Protein 6UJ5 (pdb70)

B-factor: mean 37.7, std 14.94, range [16.5, 104.9]

Foldseek 3Di:
DKDQADDDCPVVAWEWEWADEPFKIKIWTDQHPRSMIDIDMDGPPDVVVVLVVVQVCCCPRVVSQQLRYEYEYEHPCFVVCQVVNCVSRVNHVYYHYDYHVLLLQLLVVCCQQPPFQWKWAAAPPPGIDGDGSNVVPPFEWEFEFDQWTWIKTRGDPPDIDTDDTGNLGQVVLCVVLCVPPVDDDPVVLLVLLVPADLVVQFCFPCNVVPPVRRHTPGQSVVLVVVDDDDDDPVPSVVDDDDSSNNSNSSLLVSLLVSLVVQLVVCVVVVHAEYEYAACRCVVRNSSSNSSQVSNCVVVVNSHGYMYTPHRRCSSSSSSSVVVD/DKAAADADCFLVQWEWFWEDEPFKIKIWTDQGPPSMIDIDMDTCPDVVVVLVVVQCCCVVRVVSCQQRYEYEYEYPCCVVCVVVCCVSRVNHVYYYYDYHVLLQVLLVVCCQQAGFQWKWAAAPPPGIDGDGRNDDDFVVPPFEWEFEFECWTWIKTRGGVPRIDTDDTGNLGPVVLCVVLCFAPVDDDPVSLLVLLVPAALVLQFQFCCNPPNPVPRRHTDGQSVVPVVPAVPDDDGNVNNCVRCVVVDDSSNNSNSSLLVSLLVNLQVQLVVCVVVVHAEYEYAADGCVVRNVSSNSSQCSNCVVVVNRHGYMYTPHRRCSSSSSSSVVVSVVSD

Nearest PDB structures (foldseek):
  6uj5-assembly1_A  TM=1.003E+00  e=2.211E-69  Saccharomyces cerevisiae S288C
  7t1h-assembly1_B  TM=9.997E-01  e=3.201E-65  Saccharomyces cerevisiae S288C
  7t1g-assembly1_B  TM=9.987E-01  e=2.437E-61  Saccharomyces cerevisiae S288C
  7t1i-assembly1_A  TM=9.423E-01  e=1.050E-60  Saccharomyces cerevisiae S288C
  7t1i-assembly1_B  TM=9.506E-01  e=6.114E-58  Saccharomyces cerevisiae S288C

GO terms:
  GO:0005737 cytoplasm (C, IDA)
  GO:0015937 coenzyme A biosynthetic process (P, IGI)
  GO:0004594 pantothenate kinase activity (F, IMP)
  GO:0005634 nucleus (C, HDA)
  GO:0005737 cytoplasm (C, HDA)
  GO:0008204 ergosterol metabolic process (P, IMP)

Organism: Saccharomyces cerevisiae (strain ATCC 204508 / S288c) (NCBI:txid559292)

Solvent-accessible surface area: 26343 Å² total; per-residue (Å²): 131,84,18,77,69,130,23,71,27,81,61,74,4,0,10,0,0,0,16,9,29,22,32,27,0,20,0,0,8,2,20,33,127,42,59,82,1,27,9,112,38,34,96,26,78,58,74,78,53,6,10,54,24,0,59,64,11,0,60,82,75,19,144,31,30,58,173,62,0,38,0,1,0,0,4,8,1,0,118,87,34,40,101,55,0,91,129,47,0,92,108,15,113,12,9,38,104,31,74,30,31,61,0,5,0,63,0,0,20,16,0,0,70,85,9,90,98,2,2,6,20,18,44,82,158,118,25,86,45,63,50,94,26,40,130,138,36,48,52,0,0,0,0,25,0,30,37,4,7,17,0,0,54,0,65,92,81,79,76,52,52,98,24,13,3,17,15,5,0,2,9,4,0,20,0,5,2,1,3,3,14,36,4,82,73,25,83,68,0,6,74,29,1,105,120,8,79,17,32,50,0,0,6,26,50,27,48,28,80,25,156,183,80,68,41,39,21,0,0,0,2,57,8,70,85,154,190,109,102,148,86,96,88,60,94,83,31,34,80,109,20,73,1,8,8,0,0,31,0,2,2,42,2,5,0,48,3,3,0,8,2,0,21,5,10,0,97,50,38,130,1,47,26,0,4,0,1,4,25,4,4,103,45,30,93,25,0,5,32,8,0,10,114,5,0,76,108,76,11,172,44,84,24,76,2,23,1,5,90,19,16,8,21,1,2,0,0,0,0,18,60,53,35,71,146,97,18,97,61,129,34,107,24,38,82,65,7,0,10,0,0,0,15,0,22,24,31,23,0,23,0,0,0,3,13,45,132,30,53,101,0,9,10,95,64,30,104,12,108,133,55,110,42,0,7,116,37,0,58,56,6,0,60,80,57,19,144,32,49,46,69,63,0,39,0,6,0,2,8,2,0,3,116,112,19,36,115,60,0,115,133,40,3,111,131,27,101,19,14,34,110,34,88,48,41,61,0,9,2,48,0,0,23,21,0,0,72,80,6,89,96,2,1,6,18,22,33,91,143,70,23,90,135,64,51,90,20,34,62,72,136,100,104,78,18,21,43,0,0,0,0,29,0,24,10,15,11,30,1,0,47,0,59,89,77,125,71,41,48,110,29,16,17,12,18,6,0,0,2,3,1,8,0,5,2,19,7,6,4,19,6,74,70,9,81,60,2,7,83,59,1,104,126,7,77,15,35,43,0,0,7,31,15,19,59,13,90,17,170,128,70,49,86,28,30,15,0,0,0,2,52,0,35,53,74,94,152,67,84,102,6,2,21,58,42,4,88,87,105,18,49,148,109,10,128,47,39,8,1,0,45,0,4,1,38,2,6,0,48,2,2,0,8,1,0,22,2,9,0,104,60,35,112,1,73,26,0,4,0,0,9,19,0,2,97,46,32,94,25,0,4,27,9,0,10,127,6,0,73,74,66,8,173,46,73,12,77,1,23,2,5,92,16,17,17,21,1,1,0,0,0,0,8,25,12,4,24,161,164,12,82

Sequence (661 aa):
QEISYNCDYGDNTFNLAIDIGGTLAKVVFSPIHSNRLMFYTIETEKIDKFMELLHSIIKEHNNGCYRMTHIIATGGGAFKFYDLLYENFPQIKGISRFEEMMEGLIHGLDFFIHEIPDEVFTYNDQDGERIIPTSSAIYPYLLVNIGGSSGGVSILKVTEPNNFSRVGGSSLGGGTLWGLLSLITGAQTYDQMLDWAQEGDNSSVDMMLVGDIYGTKSSAIASSFGKKVFQLYSSHESIEKNNGQMFKNPDICKSLLFAISNNIGQIIAYLQAKINNIQNIYFGGSYTRGHLTTMNTLSSYAINFWSQGSKQAFFLKHEGYLGAMMGAFLSASQEISYNCDYGDNTFNLAIDIGGTLAKVVFSPIHSNRLMFYYTIETEKIDKFMELLHSIIKEHNNGCYRMTHIIATGGGAFKFYDLLYYENFPQIKGISRFEEMMEGLIHGLDFFIHEIPDEVFTYNDQDGERIIPTSSGTSKAIYPYLLVNIGSGVSILKVTEPNNFSRVGGSSLLGGGTLWGLLSLITGAQTYDQMLDWAQEGDNSSVDMMLVGDIYGTLKSSAIASSFGKVFQNRNKLYSSHESIEKNNGQMFKNPDICKSLLFAISNNIIGQIAYLQAKINNIQNIYFGGSYTRRGHLTTMNTLSYAINFWSQGSKQAFFLKHEGYLGAMMGAFLSSASRHSS

Secondary structure (DSSP, 8-state):
-EEE-----TT--EEEEEEE-SS-EEEEE--TT--EEEEEEE--SSHHHHHHHHHHHHHHHSTT-GGGEEEEEESTTTTTTHHHHHHH-TT-SEEEE--HHHHHHHHHHHHHHH-TT-EEEEETTTEEEEE-TT----SEEEEEEESEEEEEEEEETTEEEEEEEES-SHHHHHHHHHHHH---SHHHHHHHHHH--GGGTSEEHHHHH---TT-EEETTTTT------S--TTTTTT-EEEHHHHHHHHHHHHHHHHHHHHHHHHHHTT--EEEEEESSSTT-HHHHHHHHHHHHHHHTTSSEEEEETTGGGHHHHHHHHHH-/--EE-----TT--EEEEEEE-SSEEEEEE--TT--EEEEEEEESSSHHHHHHHHHHHHHHHSTT-GGGEEEEEESTHHHHTHHHHHHH-TT-SEEEE--HHHHHHHHHHHHHHH-TT-EEEEETTTEEEEE-TTS---TTT-SEEEEEESSSEEEEEEEETTEEEEEEEES-SHHHHHHHHHHHH--SSHHHHHHHHHH--GGGTSEEHHHHH----TTSEEETTHHHHHT----EEEHHHHHHHHTTSS-HHHHHHHHHHHHHHHHHHHHHHHHHHTT--EEEEEESSSTT-HHHHHHHHHHHHHHTTTS-EEEEETTGGGHHHHHHHHHHHHHH-

Radius of gyration: 27.56 Å; Cα contacts (8 Å, |Δi|>4): 1544; chains: 2; bounding box: 55×80×72 Å

Structure (mmCIF, N/CA/C/O backbone):
data_6UJ5
#
_entry.id   6UJ5
#
_cell.length_a   50.870
_cell.length_b   52.750
_cell.length_c   71.130
_cell.angle_alpha   71.00
_cell.angle_beta   85.59
_cell.angle_gamma   64.61
#
_symmetry.space_group_name_H-M   'P 1'
#
loop_
_entity.id
_entity.type
_entity.pdbx_description
1 polymer 'Pantothenate kinase CAB1'
2 non-polymer 'MAGNESIUM ION'
3 water water
#
loop_
_atom_site.group_PDB
_atom_site.id
_atom_site.type_symbol
_atom_site.label_atom_id
_atom_site.label_alt_id
_atom_site.label_comp_id
_atom_site.label_asym_id
_atom_site.label_entity_id
_atom_site.label_seq_id
_atom_site.pdbx_PDB_ins_code
_atom_site.Cartn_x
_atom_site.Cartn_y
_atom_site.Cartn_z
_atom_site.occupancy
_atom_site.B_iso_or_equiv
_atom_site.auth_seq_id
_atom_site.auth_comp_id
_atom_site.auth_asym_id
_atom_site.auth_atom_id
_atom_site.pdbx_PDB_model_num
ATOM 1 N N . GLN A 1 14 ? 57.346 53.111 72.751 1.00 67.64 14 GLN A N 1
ATOM 2 C CA . GLN A 1 14 ? 55.893 53.204 72.847 1.00 63.66 14 GLN A CA 1
ATOM 3 C C . GLN A 1 14 ? 55.259 51.873 73.263 1.00 59.43 14 GLN A C 1
ATOM 4 O O . GLN A 1 14 ? 55.631 50.810 72.750 1.00 51.57 14 GLN A O 1
ATOM 10 N N . GLU A 1 15 ? 54.300 51.942 74.191 1.00 48.86 15 GLU A N 1
ATOM 11 C CA . GLU A 1 15 ? 53.624 50.759 74.709 1.00 48.96 15 GLU A CA 1
ATOM 12 C C . GLU A 1 15 ? 52.161 51.063 74.990 1.00 47.87 15 GLU A C 1
ATOM 13 O O . GLU A 1 15 ? 51.800 52.186 75.345 1.00 47.94 15 GLU A O 1
ATOM 19 N N . ILE A 1 16 ? 51.327 50.035 74.844 1.00 44.66 16 ILE A N 1
ATOM 20 C CA . ILE A 1 16 ? 49.919 50.075 75.218 1.00 47.51 16 ILE A CA 1
ATOM 21 C C . ILE A 1 16 ? 49.627 48.880 76.116 1.00 44.46 16 ILE A C 1
ATOM 22 O O . ILE A 1 16 ? 50.099 47.769 75.855 1.00 38.10 16 ILE A O 1
ATOM 27 N N . SER A 1 17 ? 48.846 49.102 77.166 1.00 47.51 17 SER A N 1
ATOM 28 C CA . SER A 1 17 ? 48.355 47.994 77.974 1.00 52.43 17 SER A CA 1
ATOM 29 C C . SER A 1 17 ? 47.119 47.392 77.319 1.00 53.72 17 SER A C 1
ATOM 30 O O . SER A 1 17 ? 46.153 48.101 77.024 1.00 63.01 17 SER A O 1
ATOM 33 N N . TYR A 1 18 ? 47.158 46.087 77.077 1.00 51.43 18 TYR A N 1
ATOM 34 C CA . TYR A 1 18 ? 46.018 45.403 76.482 1.00 50.27 18 TYR A CA 1
ATOM 35 C C . TYR A 1 18 ? 46.094 43.927 76.844 1.00 53.53 18 TYR A C 1
ATOM 36 O O . TYR A 1 18 ? 47.162 43.318 76.734 1.00 50.38 18 TYR A O 1
ATOM 45 N N . ASN A 1 19 ? 44.972 43.363 77.287 1.00 55.29 19 ASN A N 1
ATOM 46 C CA . ASN A 1 19 ? 44.912 41.956 77.681 1.00 63.49 19 ASN A CA 1
ATOM 47 C C . ASN A 1 19 ? 44.888 41.107 76.417 1.00 64.39 19 ASN A C 1
ATOM 48 O O . ASN A 1 19 ? 43.829 40.787 75.874 1.00 64.60 19 ASN A O 1
ATOM 53 N N . CYS A 1 20 ? 46.077 40.750 75.936 1.00 63.42 20 CYS A N 1
ATOM 54 C CA . CYS A 1 20 ? 46.197 39.972 74.715 1.00 64.31 20 CYS A CA 1
ATOM 55 C C . CYS A 1 20 ? 45.872 38.509 74.990 1.00 72.49 20 CYS A C 1
ATOM 56 O O . CYS A 1 20 ? 45.885 38.043 76.133 1.00 73.11 20 CYS A O 1
ATOM 59 N N . ASP A 1 21 ? 45.564 37.784 73.920 1.00 81.85 21 ASP A N 1
ATOM 60 C CA . ASP A 1 21 ? 45.331 36.349 74.003 1.00 87.29 21 ASP A CA 1
ATOM 61 C C . ASP A 1 21 ? 46.635 35.634 73.679 1.00 79.11 21 ASP A C 1
ATOM 62 O O . ASP A 1 21 ? 47.179 35.795 72.580 1.00 82.19 21 ASP A O 1
ATOM 64 N N . TYR A 1 22 ? 47.148 34.865 74.637 1.00 63.63 22 TYR A N 1
ATOM 65 C CA . TYR A 1 22 ? 48.376 34.109 74.439 1.00 51.17 22 TYR A CA 1
ATOM 66 C C . TYR A 1 22 ? 48.115 32.607 74.412 1.00 49.86 22 TYR A C 1
ATOM 67 O O . TYR A 1 22 ? 48.975 31.821 74.802 1.00 48.65 22 TYR A O 1
ATOM 76 N N . GLY A 1 23 ? 46.932 32.199 73.936 1.00 47.08 23 GLY A N 1
ATOM 77 C CA . GLY A 1 23 ? 46.579 30.788 73.947 1.00 48.84 23 GLY A CA 1
ATOM 78 C C . GLY A 1 23 ? 47.550 29.914 73.180 1.00 39.46 23 GLY A C 1
ATOM 79 O O . GLY A 1 23 ? 47.797 28.768 73.567 1.00 50.15 23 GLY A O 1
ATOM 80 N N . ASP A 1 24 ? 48.117 30.436 72.091 1.00 42.43 24 ASP A N 1
ATOM 81 C CA . ASP A 1 24 ? 49.099 29.677 71.328 1.00 50.22 24 ASP A CA 1
ATOM 82 C C . ASP A 1 24 ? 50.478 29.661 71.978 1.00 42.12 24 ASP A C 1
ATOM 83 O O . ASP A 1 24 ? 51.369 28.990 71.452 1.00 40.15 24 ASP A O 1
ATOM 88 N N . ASN A 1 25 ? 50.661 30.364 73.103 1.00 40.30 25 ASN A N 1
ATOM 89 C CA . ASN A 1 25 ? 51.941 30.426 73.827 1.00 36.16 25 ASN A CA 1
ATOM 90 C C . ASN A 1 25 ? 53.081 30.826 72.897 1.00 35.43 25 ASN A C 1
ATOM 91 O O . ASN A 1 25 ? 54.174 30.259 72.935 1.00 40.38 25 ASN A O 1
ATOM 96 N N . THR A 1 26 ? 52.815 31.794 72.034 1.00 36.41 26 THR A N 1
ATOM 97 C CA . THR A 1 26 ? 53.746 32.170 70.985 1.00 30.88 26 THR A CA 1
ATOM 98 C C . THR A 1 26 ? 54.038 33.658 71.080 1.00 30.89 26 THR A C 1
ATOM 99 O O . THR A 1 26 ? 53.153 34.450 71.420 1.00 34.39 26 THR A O 1
ATOM 103 N N . PHE A 1 27 ? 55.291 34.025 70.811 1.00 29.30 27 PHE A N 1
ATOM 104 C CA . PHE A 1 27 ? 55.693 35.423 70.695 1.00 28.47 27 PHE A CA 1
ATOM 105 C C . PHE A 1 27 ? 55.433 35.855 69.257 1.00 27.78 27 PHE A C 1
ATOM 106 O O . PHE A 1 27 ? 56.148 35.442 68.340 1.00 26.89 27 PHE A O 1
ATOM 114 N N . ASN A 1 28 ? 54.387 36.661 69.061 1.00 26.84 28 ASN A N 1
ATOM 115 C CA . ASN A 1 28 ? 53.993 37.122 67.737 1.00 26.48 28 ASN A CA 1
ATOM 116 C C . ASN A 1 28 ? 54.682 38.442 67.426 1.00 29.44 28 ASN A C 1
ATOM 117 O O . ASN A 1 28 ? 54.636 39.379 68.228 1.00 30.89 28 ASN A O 1
ATOM 122 N N . LEU A 1 29 ? 55.329 38.501 66.268 1.00 23.69 29 LEU A N 1
ATOM 123 C CA . LEU A 1 29 ? 56.142 39.651 65.872 1.00 26.63 29 LEU A CA 1
ATOM 124 C C . LEU A 1 29 ? 55.679 40.072 64.482 1.00 24.40 29 LEU A C 1
ATOM 125 O O . LEU A 1 29 ? 55.984 39.397 63.496 1.00 23.51 29 LEU A O 1
ATOM 130 N N . ALA A 1 30 ? 54.924 41.164 64.402 1.00 24.54 30 ALA A N 1
ATOM 131 C CA . ALA A 1 30 ? 54.377 41.630 63.140 1.00 22.59 30 ALA A CA 1
ATOM 132 C C . ALA A 1 30 ? 55.271 42.733 62.608 1.00 23.57 30 ALA A C 1
ATOM 133 O O . ALA A 1 30 ? 55.730 43.587 63.367 1.00 26.72 30 ALA A O 1
ATOM 135 N N . ILE A 1 31 ? 55.572 42.675 61.320 1.00 21.21 31 ILE A N 1
ATOM 136 C CA . ILE A 1 31 ? 56.471 43.644 60.698 1.00 21.04 31 ILE A CA 1
ATOM 137 C C . ILE A 1 31 ? 55.798 44.180 59.443 1.00 25.67 31 ILE A C 1
ATOM 138 O O . ILE A 1 31 ? 55.415 43.406 58.558 1.00 26.26 31 ILE A O 1
ATOM 143 N N . ASP A 1 32 ? 55.628 45.503 59.385 1.00 25.68 32 ASP A N 1
ATOM 144 C CA . ASP A 1 32 ? 55.129 46.202 58.200 1.00 25.51 32 ASP A CA 1
ATOM 145 C C . ASP A 1 32 ? 56.346 46.666 57.416 1.00 33.38 32 ASP A C 1
ATOM 146 O O . ASP A 1 32 ? 57.083 47.556 57.860 1.00 29.88 32 ASP A O 1
ATOM 151 N N . ILE A 1 33 ? 56.560 46.061 56.259 1.00 31.19 33 ILE A N 1
ATOM 152 C CA . ILE A 1 33 ? 57.732 46.325 55.446 1.00 30.73 33 ILE A CA 1
ATOM 153 C C . ILE A 1 33 ? 57.282 47.276 54.349 1.00 39.58 33 ILE A C 1
ATOM 154 O O . ILE A 1 33 ? 56.654 46.860 53.371 1.00 41.16 33 ILE A O 1
ATOM 159 N N . GLY A 1 34 ? 57.574 48.565 54.535 1.00 38.43 34 GLY A N 1
ATOM 160 C CA . GLY A 1 34 ? 57.228 49.586 53.572 1.00 41.53 34 GLY A CA 1
ATOM 161 C C . GLY A 1 34 ? 58.389 49.924 52.656 1.00 43.81 34 GLY A C 1
ATOM 162 O O . GLY A 1 34 ? 59.448 49.297 52.676 1.00 46.30 34 GLY A O 1
ATOM 163 N N . GLY A 1 35 ? 58.174 50.944 51.828 1.00 53.43 35 GLY A N 1
ATOM 164 C CA . GLY A 1 35 ? 59.221 51.358 50.913 1.00 61.38 35 GLY A CA 1
ATOM 165 C C . GLY A 1 35 ? 60.443 51.930 51.604 1.00 61.86 35 GLY A C 1
ATOM 166 O O . GLY A 1 35 ? 61.569 51.736 51.137 1.00 64.57 35 GLY A O 1
ATOM 167 N N . THR A 1 36 ? 60.249 52.620 52.719 1.00 53.03 36 THR A N 1
ATOM 168 C CA . THR A 1 36 ? 61.330 53.339 53.387 1.00 51.07 36 THR A CA 1
ATOM 169 C C . THR A 1 36 ? 61.480 52.968 54.853 1.00 46.32 36 THR A C 1
ATOM 170 O O . THR A 1 36 ? 62.603 52.933 55.363 1.00 44.08 36 THR A O 1
ATOM 174 N N . LEU A 1 37 ? 60.381 52.678 55.537 1.00 43.23 37 LEU A N 1
ATOM 175 C CA . LEU A 1 37 ? 60.375 52.426 56.966 1.00 40.98 37 LEU A CA 1
ATOM 176 C C . LEU A 1 37 ? 59.800 51.042 57.234 1.00 40.83 37 LEU A C 1
ATOM 177 O O . LEU A 1 37 ? 58.922 50.568 56.506 1.00 44.50 37 LEU A O 1
ATOM 182 N N . ALA A 1 38 ? 60.296 50.394 58.282 1.00 32.62 38 ALA A N 1
ATOM 183 C CA . ALA A 1 38 ? 59.711 49.157 58.781 1.00 33.13 38 ALA A CA 1
ATOM 184 C C . ALA A 1 38 ? 59.127 49.409 60.166 1.00 32.88 38 ALA A C 1
ATOM 185 O O . ALA A 1 38 ? 59.769 50.043 61.010 1.00 32.74 38 ALA A O 1
ATOM 187 N N . LYS A 1 39 ? 57.909 48.935 60.390 1.00 25.56 39 LYS A N 1
ATOM 188 C CA . LYS A 1 39 ? 57.210 49.130 61.650 1.00 26.12 39 LYS A CA 1
ATOM 189 C C . LYS A 1 39 ? 56.941 47.760 62.232 1.00 23.88 39 LYS A C 1
ATOM 190 O O . LYS A 1 39 ? 56.451 46.880 61.523 1.00 31.88 39 LYS A O 1
ATOM 196 N N . VAL A 1 40 ? 57.236 47.587 63.512 1.00 25.28 40 VAL A N 1
ATOM 197 C CA . VAL A 1 40 ? 56.969 46.307 64.152 1.00 26.10 40 VAL A CA 1
ATOM 198 C C . VAL A 1 40 ? 56.032 46.523 65.327 1.00 26.50 40 VAL A C 1
ATOM 199 O O . VAL A 1 40 ? 56.073 47.554 66.007 1.00 24.87 40 VAL A O 1
ATOM 203 N N . VAL A 1 41 ? 55.172 45.526 65.552 1.00 23.18 41 VAL A N 1
ATOM 204 C CA . VAL A 1 41 ? 54.303 45.430 66.714 1.00 25.67 41 VAL A CA 1
ATOM 205 C C . VAL A 1 41 ? 54.502 44.037 67.289 1.00 23.76 41 VAL A C 1
ATOM 206 O O . VAL A 1 41 ? 54.502 43.058 66.536 1.00 25.73 41 VAL A O 1
ATOM 210 N N . PHE A 1 42 ? 54.681 43.947 68.604 1.00 25.57 42 PHE A N 1
ATOM 211 C CA . PHE A 1 42 ? 54.875 42.637 69.217 1.00 29.33 42 PHE A CA 1
ATOM 212 C C . PHE A 1 42 ? 54.435 42.679 70.674 1.00 31.93 42 PHE A C 1
ATOM 213 O O . PHE A 1 42 ? 54.276 43.749 71.267 1.00 32.37 42 PHE A O 1
ATOM 221 N N . SER A 1 43 ? 54.248 41.488 71.254 1.00 28.69 43 SER A N 1
ATOM 222 C CA . SER A 1 43 ? 53.915 41.456 72.673 1.00 32.15 43 SER A CA 1
ATOM 223 C C . SER A 1 43 ? 54.634 40.304 73.356 1.00 32.94 43 SER A C 1
ATOM 224 O O . SER A 1 43 ? 54.371 39.140 73.029 1.00 33.90 43 SER A O 1
ATOM 227 N N . PRO A 1 44 ? 55.546 40.581 74.292 1.00 37.86 44 PRO A N 1
ATOM 228 C CA . PRO A 1 44 ? 56.151 39.498 75.072 1.00 33.05 44 PRO A CA 1
ATOM 229 C C . PRO A 1 44 ? 55.062 38.644 75.703 1.00 38.48 44 PRO A C 1
ATOM 230 O O . PRO A 1 44 ? 54.039 39.160 76.163 1.00 36.56 44 PRO A O 1
ATOM 234 N N . ILE A 1 45 ? 55.274 37.326 75.696 1.00 34.43 45 ILE A N 1
ATOM 235 C CA . ILE A 1 45 ? 54.196 36.411 76.048 1.00 35.37 45 ILE A CA 1
ATOM 236 C C . ILE A 1 45 ? 53.774 36.658 77.489 1.00 40.58 45 ILE A C 1
ATOM 237 O O . ILE A 1 45 ? 54.617 36.809 78.383 1.00 41.90 45 ILE A O 1
ATOM 242 N N . HIS A 1 46 ? 52.459 36.733 77.707 1.00 40.07 46 HIS A N 1
ATOM 243 C CA . HIS A 1 46 ? 51.847 36.927 79.018 1.00 44.10 46 HIS A CA 1
ATOM 244 C C . HIS A 1 46 ? 52.214 38.267 79.645 1.00 50.87 46 HIS A C 1
ATOM 245 O O . HIS A 1 46 ? 52.073 38.441 80.857 1.00 61.05 46 HIS A O 1
ATOM 252 N N . SER A 1 47 ? 52.663 39.232 78.842 1.00 43.46 47 SER A N 1
ATOM 253 C CA . SER A 1 47 ? 52.998 40.554 79.359 1.00 47.68 47 SER A CA 1
ATOM 254 C C . SER A 1 47 ? 51.822 41.517 79.342 1.00 46.42 47 SER A C 1
ATOM 255 O O . SER A 1 47 ? 51.813 42.475 80.120 1.00 49.82 47 SER A O 1
ATOM 258 N N . ASN A 1 48 ? 50.847 41.298 78.456 1.00 43.08 48 ASN A N 1
ATOM 259 C CA . ASN A 1 48 ? 49.716 42.212 78.267 1.00 48.44 48 ASN A CA 1
ATOM 260 C C . ASN A 1 48 ? 50.172 43.622 77.891 1.00 51.75 48 ASN A C 1
ATOM 261 O O . ASN A 1 48 ? 49.500 44.610 78.204 1.00 49.30 48 ASN A O 1
ATOM 266 N N . ARG A 1 49 ? 51.311 43.725 77.214 1.00 43.99 49 ARG A N 1
ATOM 267 C CA . ARG A 1 49 ? 51.816 44.989 76.700 1.00 45.41 49 ARG A CA 1
ATOM 268 C C . ARG A 1 49 ? 52.035 44.860 75.200 1.00 40.77 49 ARG A C 1
ATOM 269 O O . ARG A 1 49 ? 52.690 43.916 74.742 1.00 37.01 49 ARG A O 1
ATOM 277 N N . LEU A 1 50 ? 51.467 45.794 74.442 1.00 37.04 50 LEU A N 1
ATOM 278 C CA . LEU A 1 50 ? 51.758 45.927 73.021 1.00 35.83 50 LEU A CA 1
ATOM 279 C C . LEU A 1 50 ? 52.882 46.932 72.849 1.00 38.64 50 LEU A C 1
ATOM 280 O O . LEU A 1 50 ? 52.808 48.043 73.383 1.00 37.40 50 LEU A O 1
ATOM 285 N N . MET A 1 51 ? 53.923 46.539 72.122 1.00 35.16 51 MET A N 1
ATOM 286 C CA . MET A 1 51 ? 55.086 47.387 71.919 1.00 38.22 51 MET A CA 1
ATOM 287 C C . MET A 1 51 ? 55.253 47.682 70.436 1.00 34.20 51 MET A C 1
ATOM 288 O O . MET A 1 51 ? 54.895 46.871 69.574 1.00 30.60 51 MET A O 1
ATOM 293 N N . PHE A 1 52 ? 55.768 48.874 70.152 1.00 33.71 52 PHE A N 1
ATOM 294 C CA . PHE A 1 52 ? 55.816 49.421 68.809 1.00 28.34 52 PHE A CA 1
ATOM 295 C C . PHE A 1 52 ? 57.212 49.948 68.535 1.00 32.35 52 PHE A C 1
ATOM 296 O O . PHE A 1 52 ? 57.796 50.630 69.380 1.00 37.54 52 PHE A O 1
ATOM 304 N N . TYR A 1 53 ? 57.745 49.653 67.353 1.00 29.02 53 TYR A N 1
ATOM 305 C CA . TYR A 1 53 ? 59.057 50.185 67.016 1.00 30.22 53 TYR A CA 1
ATOM 306 C C . TYR A 1 53 ? 59.147 50.428 65.518 1.00 26.50 53 TYR A C 1
ATOM 307 O O . TYR A 1 53 ? 58.579 49.686 64.719 1.00 26.76 53 TYR A O 1
ATOM 316 N N . THR A 1 54 ? 59.867 51.484 65.144 1.00 29.19 54 THR A N 1
ATOM 317 C CA . THR A 1 54 ? 60.070 51.852 63.749 1.00 34.17 54 THR A CA 1
ATOM 318 C C . THR A 1 54 ? 61.561 51.942 63.457 1.00 38.07 54 THR A C 1
ATOM 319 O O . THR A 1 54 ? 62.318 52.512 64.246 1.00 39.59 54 THR A O 1
ATOM 323 N N . ILE A 1 55 ? 61.979 51.386 62.319 1.00 42.82 55 ILE A N 1
ATOM 324 C CA . ILE A 1 55 ? 63.356 51.510 61.860 1.00 52.87 55 ILE A CA 1
ATOM 325 C C . ILE A 1 55 ? 63.359 51.938 60.395 1.00 56.04 55 ILE A C 1
ATOM 326 O O . ILE A 1 55 ? 62.401 51.717 59.650 1.00 48.74 55 ILE A O 1
ATOM 331 N N . GLU A 1 56 ? 64.459 52.576 59.994 1.00 61.52 56 GLU A N 1
ATOM 332 C CA . GLU A 1 56 ? 64.648 53.094 58.639 1.00 71.64 56 GLU A CA 1
ATOM 333 C C . GLU A 1 56 ? 65.409 52.036 57.846 1.00 80.78 56 GLU A C 1
ATOM 334 O O . GLU A 1 56 ? 66.639 52.037 57.795 1.00 87.59 56 GLU A O 1
ATOM 340 N N . THR A 1 57 ? 64.663 51.137 57.203 1.00 80.28 57 THR A N 1
ATOM 341 C CA . THR A 1 57 ? 65.243 49.951 56.581 1.00 82.27 57 THR A CA 1
ATOM 342 C C . THR A 1 57 ? 66.012 50.260 55.299 1.00 87.92 57 THR A C 1
ATOM 343 O O . THR A 1 57 ? 65.771 49.630 54.263 1.00 91.92 57 THR A O 1
ATOM 345 N N . GLU A 1 58 ? 66.948 51.211 55.356 1.00 85.19 58 GLU A N 1
ATOM 346 C CA . GLU A 1 58 ? 67.779 51.504 54.193 1.00 84.17 58 GLU A CA 1
ATOM 347 C C . GLU A 1 58 ? 68.585 50.275 53.780 1.00 84.89 58 GLU A C 1
ATOM 348 O O . GLU A 1 58 ? 68.490 49.806 52.640 1.00 97.07 58 GLU A O 1
ATOM 350 N N . LYS A 1 59 ? 69.380 49.737 54.700 1.00 69.21 59 LYS A N 1
ATOM 351 C CA . LYS A 1 59 ? 70.118 48.501 54.479 1.00 63.67 59 LYS A CA 1
ATOM 352 C C . LYS A 1 59 ? 69.311 47.355 55.077 1.00 69.14 59 LYS A C 1
ATOM 353 O O . LYS A 1 59 ? 69.058 47.338 56.287 1.00 65.39 59 LYS A O 1
ATOM 355 N N . ILE A 1 60 ? 68.900 46.408 54.227 1.00 76.18 60 ILE A N 1
ATOM 356 C CA . ILE A 1 60 ? 68.054 45.304 54.676 1.00 78.68 60 ILE A CA 1
ATOM 357 C C . ILE A 1 60 ? 68.737 44.504 55.779 1.00 81.25 60 ILE A C 1
ATOM 358 O O . ILE A 1 60 ? 68.066 43.939 56.653 1.00 81.28 60 ILE A O 1
ATOM 363 N N . ASP A 1 61 ? 70.072 44.466 55.781 1.00 81.34 61 ASP A N 1
ATOM 364 C CA . ASP A 1 61 ? 70.795 43.767 56.838 1.00 79.96 61 ASP A CA 1
ATOM 365 C C . ASP A 1 61 ? 70.445 44.332 58.212 1.00 79.60 61 ASP A C 1
ATOM 366 O O . ASP A 1 61 ? 70.147 43.579 59.147 1.00 73.22 61 ASP A O 1
ATOM 368 N N . LYS A 1 62 ? 70.464 45.662 58.349 1.00 80.44 62 LYS A N 1
ATOM 369 C CA . LYS A 1 62 ? 70.191 46.295 59.636 1.00 75.18 62 LYS A CA 1
ATOM 370 C C . LYS A 1 62 ? 68.752 46.091 60.098 1.00 66.62 62 LYS A C 1
ATOM 371 O O . LYS A 1 62 ? 68.473 46.221 61.294 1.00 71.51 62 LYS A O 1
ATOM 373 N N . PHE A 1 63 ? 67.838 45.780 59.182 1.00 55.33 63 PHE A N 1
ATOM 374 C CA . PHE A 1 63 ? 66.455 45.507 59.560 1.00 51.59 63 PHE A CA 1
ATOM 375 C C . PHE A 1 63 ? 66.294 44.086 60.099 1.00 52.83 63 PHE A C 1
ATOM 376 O O . PHE A 1 63 ? 65.583 43.868 61.088 1.00 50.45 63 PHE A O 1
ATOM 384 N N . MET A 1 64 ? 66.936 43.109 59.457 1.00 46.38 64 MET A N 1
ATOM 385 C CA . MET A 1 64 ? 66.973 41.761 60.015 1.00 42.56 64 MET A CA 1
ATOM 386 C C . MET A 1 64 ? 67.609 41.766 61.399 1.00 40.87 64 MET A C 1
ATOM 387 O O . MET A 1 64 ? 67.184 41.020 62.292 1.00 41.10 64 MET A O 1
ATOM 392 N N . GLU A 1 65 ? 68.623 42.609 61.598 1.00 41.17 65 GLU A N 1
ATOM 393 C CA . GLU A 1 65 ? 69.328 42.618 62.877 1.00 43.94 65 GLU A CA 1
ATOM 394 C C . GLU A 1 65 ? 68.449 43.147 64.004 1.00 46.56 65 GLU A C 1
ATOM 395 O O . GLU A 1 65 ? 68.589 42.708 65.151 1.00 47.73 65 GLU A O 1
ATOM 397 N N . LEU A 1 66 ? 67.545 44.080 63.702 1.00 42.02 66 LEU A N 1
ATOM 398 C CA . LEU A 1 66 ? 66.577 44.534 64.699 1.00 47.62 66 LEU A CA 1
ATOM 399 C C . LEU A 1 66 ? 65.650 43.402 65.125 1.00 45.95 66 LEU A C 1
ATOM 400 O O . LEU A 1 66 ? 65.391 43.208 66.320 1.00 39.46 66 LEU A O 1
ATOM 405 N N . LEU A 1 67 ? 65.116 42.660 64.152 1.00 38.06 67 LEU A N 1
ATOM 406 C CA . LEU A 1 67 ? 64.243 41.537 64.479 1.00 35.34 67 LEU A CA 1
ATOM 407 C C . LEU A 1 67 ? 64.961 40.534 65.366 1.00 32.03 67 LEU A C 1
ATOM 408 O O . LEU A 1 67 ? 64.385 40.028 66.336 1.00 31.78 67 LEU A O 1
ATOM 413 N N . HIS A 1 68 ? 66.234 40.256 65.069 1.00 31.91 68 HIS A N 1
ATOM 414 C CA . HIS A 1 68 ? 66.989 39.342 65.921 1.00 42.30 68 HIS A CA 1
ATOM 415 C C . HIS A 1 68 ? 67.098 39.885 67.339 1.00 42.20 68 HIS A C 1
ATOM 416 O O . HIS A 1 68 ? 66.973 39.134 68.316 1.00 34.04 68 HIS A O 1
ATOM 423 N N . SER A 1 69 ? 67.333 41.196 67.467 1.00 41.82 69 SER A N 1
ATOM 424 C CA . SER A 1 69 ? 67.510 41.796 68.783 1.00 45.03 69 SER A CA 1
ATOM 425 C C . SER A 1 69 ? 66.212 41.783 69.575 1.00 39.69 69 SER A C 1
ATOM 426 O O . SER A 1 69 ? 66.230 41.592 70.796 1.00 40.72 69 SER A O 1
ATOM 429 N N . ILE A 1 70 ? 65.076 41.970 68.896 1.00 37.12 70 ILE A N 1
ATOM 430 C CA . ILE A 1 70 ? 63.787 41.897 69.577 1.00 34.78 70 ILE A CA 1
ATOM 431 C C . ILE A 1 70 ? 63.551 40.498 70.125 1.00 35.80 70 ILE A C 1
ATOM 432 O O . ILE A 1 70 ? 63.093 40.327 71.260 1.00 36.83 70 ILE A O 1
ATOM 437 N N . ILE A 1 71 ? 63.839 39.475 69.317 1.00 34.32 71 ILE A N 1
ATOM 438 C CA . ILE A 1 71 ? 63.662 38.100 69.768 1.00 32.80 71 ILE A CA 1
ATOM 439 C C . ILE A 1 71 ? 64.589 37.810 70.936 1.00 36.02 71 ILE A C 1
ATOM 440 O O . ILE A 1 71 ? 64.204 37.152 71.908 1.00 35.50 71 ILE A O 1
ATOM 445 N N . LYS A 1 72 ? 65.817 38.329 70.876 1.00 36.85 72 LYS A N 1
ATOM 446 C CA . LYS A 1 72 ? 66.773 38.094 71.949 1.00 39.37 72 LYS A CA 1
ATOM 447 C C . LYS A 1 72 ? 66.379 38.837 73.223 1.00 37.81 72 LYS A C 1
ATOM 448 O O . LYS A 1 72 ? 66.450 38.276 74.323 1.00 40.02 72 LYS A O 1
ATOM 450 N N . GLU A 1 73 ? 65.964 40.097 73.095 1.00 43.27 73 GLU A N 1
ATOM 451 C CA . GLU A 1 73 ? 65.695 40.914 74.274 1.00 51.12 73 GLU A CA 1
ATOM 452 C C . GLU A 1 73 ? 64.320 40.647 74.874 1.00 46.26 73 GLU A C 1
ATOM 453 O O . GLU A 1 73 ? 64.159 40.747 76.096 1.00 45.50 73 GLU A O 1
ATOM 455 N N . HIS A 1 74 ? 63.326 40.305 74.050 1.00 42.07 74 HIS A N 1
ATOM 456 C CA . HIS A 1 74 ? 61.940 40.258 74.496 1.00 41.60 74 HIS A CA 1
ATOM 457 C C . HIS A 1 74 ? 61.325 38.863 74.464 1.00 42.69 74 HIS A C 1
ATOM 458 O O . HIS A 1 74 ? 60.164 38.708 74.866 1.00 44.68 74 HIS A O 1
ATOM 465 N N . ASN A 1 75 ? 62.058 37.848 74.000 1.00 37.52 75 ASN A N 1
ATOM 466 C CA . ASN A 1 75 ? 61.579 36.469 74.061 1.00 33.69 75 ASN A CA 1
ATOM 467 C C . ASN A 1 75 ? 62.717 35.501 74.378 1.00 38.70 75 ASN A C 1
ATOM 468 O O . ASN A 1 75 ? 62.675 34.333 73.975 1.00 37.04 75 ASN A O 1
ATOM 473 N N . ASN A 1 76 ? 63.752 35.977 75.081 1.00 37.79 76 ASN A N 1
ATOM 474 C CA . ASN A 1 76 ? 64.819 35.115 75.586 1.00 39.48 76 ASN A CA 1
ATOM 475 C C . ASN A 1 76 ? 65.545 34.391 74.455 1.00 40.44 76 ASN A C 1
ATOM 476 O O . ASN A 1 76 ? 66.073 33.291 74.641 1.00 43.30 76 ASN A O 1
ATOM 481 N N . GLY A 1 77 ? 65.564 34.997 73.269 1.00 37.09 77 GLY A N 1
ATOM 482 C CA . GLY A 1 77 ? 66.213 34.394 72.122 1.00 42.83 77 GLY A CA 1
ATOM 483 C C . GLY A 1 77 ? 65.567 33.127 71.612 1.00 46.01 77 GLY A C 1
ATOM 484 O O . GLY A 1 77 ? 66.214 32.354 70.906 1.00 48.24 77 GLY A O 1
ATOM 485 N N . CYS A 1 78 ? 64.302 32.892 71.938 1.00 42.14 78 CYS A N 1
ATOM 486 C CA . CYS A 1 78 ? 63.645 31.643 71.564 1.00 33.74 78 CYS A CA 1
ATOM 487 C C . CYS A 1 78 ? 62.953 31.833 70.220 1.00 35.47 78 CYS A C 1
ATOM 488 O O . CYS A 1 78 ? 61.785 32.222 70.144 1.00 35.82 78 CYS A O 1
ATOM 491 N N . TYR A 1 79 ? 63.681 31.529 69.143 1.00 35.95 79 TYR A N 1
ATOM 492 C CA . TYR A 1 79 ? 63.088 31.583 67.809 1.00 37.34 79 TYR A CA 1
ATOM 493 C C . TYR A 1 79 ? 61.961 30.561 67.665 1.00 32.10 79 TYR A C 1
ATOM 494 O O . TYR A 1 79 ? 60.937 30.835 67.023 1.00 32.27 79 TYR A O 1
ATOM 503 N N . ARG A 1 80 ? 62.123 29.387 68.285 1.00 32.69 80 ARG A N 1
ATOM 504 C CA . ARG A 1 80 ? 61.145 28.309 68.159 1.00 32.48 80 ARG A CA 1
ATOM 505 C C . ARG A 1 80 ? 59.777 28.671 68.716 1.00 33.50 80 ARG A C 1
ATOM 506 O O . ARG A 1 80 ? 58.800 27.977 68.418 1.00 33.89 80 ARG A O 1
ATOM 514 N N . MET A 1 81 ? 59.686 29.691 69.564 1.00 31.99 81 MET A N 1
ATOM 515 C CA . MET A 1 81 ? 58.405 30.149 70.083 1.00 33.83 81 MET A CA 1
ATOM 516 C C . MET A 1 81 ? 58.018 31.499 69.487 1.00 33.06 81 MET A C 1
ATOM 517 O O . MET A 1 81 ? 57.195 32.217 70.061 1.00 32.60 81 MET A O 1
ATOM 522 N N . THR A 1 82 ? 58.626 31.869 68.365 1.00 28.62 82 THR A N 1
ATOM 523 C CA . THR A 1 82 ? 58.363 33.145 67.718 1.00 27.38 82 THR A CA 1
ATOM 524 C C . THR A 1 82 ? 57.697 32.910 66.373 1.00 27.99 82 THR A C 1
ATOM 525 O O . THR A 1 82 ? 58.147 32.066 65.589 1.00 30.27 82 THR A O 1
ATOM 529 N N . HIS A 1 83 ? 56.634 33.664 66.107 1.00 26.22 83 HIS A N 1
ATOM 530 C CA . HIS A 1 83 ? 55.967 33.644 64.816 1.00 25.30 83 HIS A CA 1
ATOM 531 C C . HIS A 1 83 ? 56.013 35.050 64.237 1.00 28.36 83 HIS A C 1
ATOM 532 O O . HIS A 1 83 ? 55.590 36.005 64.897 1.00 26.61 83 HIS A O 1
ATOM 539 N N . ILE A 1 84 ? 56.516 35.174 63.013 1.00 23.84 84 ILE A N 1
ATOM 540 C CA . ILE A 1 84 ? 56.622 36.465 62.338 1.00 24.07 84 ILE A CA 1
ATOM 541 C C . ILE A 1 84 ? 55.472 36.594 61.355 1.00 25.69 84 ILE A C 1
ATOM 542 O O . ILE A 1 84 ? 55.231 35.687 60.554 1.00 25.29 84 ILE A O 1
ATOM 547 N N . ILE A 1 85 ? 54.771 37.724 61.394 1.00 22.18 85 ILE A N 1
ATOM 548 C CA . ILE A 1 85 ? 53.748 38.039 60.407 1.00 21.64 85 ILE A CA 1
ATOM 549 C C . ILE A 1 85 ? 54.276 39.215 59.599 1.00 22.65 85 ILE A C 1
ATOM 550 O O . ILE A 1 85 ? 54.512 40.291 60.156 1.00 26.41 85 ILE A O 1
ATOM 555 N N . ALA A 1 86 ? 54.482 39.011 58.302 1.00 21.36 86 ALA A N 1
ATOM 556 C CA . ALA A 1 86 ? 54.930 40.089 57.427 1.00 21.63 86 ALA A CA 1
ATOM 557 C C . ALA A 1 86 ? 53.727 40.757 56.780 1.00 25.72 86 ALA A C 1
ATOM 558 O O . ALA A 1 86 ? 52.862 40.071 56.233 1.00 23.79 86 ALA A O 1
ATOM 560 N N . THR A 1 87 ? 53.692 42.087 56.819 1.00 21.81 87 THR A N 1
ATOM 561 C CA . THR A 1 87 ? 52.628 42.856 56.173 1.00 24.93 87 THR A CA 1
ATOM 562 C C . THR A 1 87 ? 53.287 44.039 55.469 1.00 28.14 87 THR A C 1
ATOM 563 O O . THR A 1 87 ? 54.510 44.083 55.294 1.00 24.77 87 THR A O 1
ATOM 567 N N . GLY A 1 88 ? 52.480 45.004 55.046 1.00 29.24 88 GLY A N 1
ATOM 568 C CA . GLY A 1 88 ? 53.002 46.106 54.270 1.00 28.58 88 GLY A CA 1
ATOM 569 C C . GLY A 1 88 ? 53.144 45.713 52.822 1.00 33.10 88 GLY A C 1
ATOM 570 O O . GLY A 1 88 ? 52.887 44.578 52.420 1.00 33.64 88 GLY A O 1
ATOM 571 N N . GLY A 1 89 ? 53.553 46.685 52.010 1.00 31.15 89 GLY A N 1
ATOM 572 C CA . GLY A 1 89 ? 53.675 46.423 50.593 1.00 26.32 89 GLY A CA 1
ATOM 573 C C . GLY A 1 89 ? 54.691 45.343 50.285 1.00 36.11 89 GLY A C 1
ATOM 574 O O . GLY A 1 89 ? 54.554 44.620 49.293 1.00 42.95 89 GLY A O 1
ATOM 575 N N . GLY A 1 90 ? 55.706 45.206 51.127 1.00 28.46 90 GLY A N 1
ATOM 576 C CA . GLY A 1 90 ? 56.759 44.234 50.918 1.00 31.94 90 GLY A CA 1
ATOM 577 C C . GLY A 1 90 ? 56.534 42.856 51.507 1.00 36.74 90 GLY A C 1
ATOM 578 O O . GLY A 1 90 ? 57.441 42.021 51.431 1.00 38.11 90 GLY A O 1
ATOM 579 N N . ALA A 1 91 ? 55.349 42.579 52.057 1.00 37.85 91 ALA A N 1
ATOM 580 C CA . ALA A 1 91 ? 55.118 41.330 52.786 1.00 36.53 91 ALA A CA 1
ATOM 581 C C . ALA A 1 91 ? 55.380 40.105 51.915 1.00 38.73 91 ALA A C 1
ATOM 582 O O . ALA A 1 91 ? 56.154 39.215 52.286 1.00 41.80 91 ALA A O 1
ATOM 584 N N . PHE A 1 92 ? 54.721 40.028 50.757 1.00 33.82 92 PHE A N 1
ATOM 585 C CA . PHE A 1 92 ? 54.892 38.854 49.907 1.00 36.88 92 PHE A CA 1
ATOM 586 C C . PHE A 1 92 ? 56.279 38.830 49.270 1.00 40.03 92 PHE A C 1
ATOM 587 O O . PHE A 1 92 ? 56.879 37.753 49.121 1.00 33.37 92 PHE A O 1
ATOM 595 N N . LYS A 1 93 ? 56.822 40.010 48.964 1.00 38.29 93 LYS A N 1
ATOM 596 C CA . LYS A 1 93 ? 58.133 40.114 48.330 1.00 37.22 93 LYS A CA 1
ATOM 597 C C . LYS A 1 93 ? 59.230 39.523 49.206 1.00 30.89 93 LYS A C 1
ATOM 598 O O . LYS A 1 93 ? 60.068 38.752 48.728 1.00 39.74 93 LYS A O 1
ATOM 604 N N . PHE A 1 94 ? 59.247 39.879 50.494 1.00 35.07 94 PHE A N 1
ATOM 605 C CA . PHE A 1 94 ? 60.346 39.564 51.406 1.00 36.48 94 PHE A CA 1
ATOM 606 C C . PHE A 1 94 ? 60.125 38.288 52.201 1.00 32.97 94 PHE A C 1
ATOM 607 O O . PHE A 1 94 ? 60.907 38.000 53.113 1.00 30.94 94 PHE A O 1
ATOM 615 N N . TYR A 1 95 ? 59.071 37.538 51.892 1.00 32.76 95 TYR A N 1
ATOM 616 C CA . TYR A 1 95 ? 58.748 36.339 52.650 1.00 28.64 95 TYR A CA 1
ATOM 617 C C . TYR A 1 95 ? 59.902 35.338 52.616 1.00 33.91 95 TYR A C 1
ATOM 618 O O . TYR A 1 95 ? 60.320 34.819 53.659 1.00 30.88 95 TYR A O 1
ATOM 627 N N . ASP A 1 96 ? 60.444 35.065 51.424 1.00 30.23 96 ASP A N 1
ATOM 628 C CA . ASP A 1 96 ? 61.509 34.067 51.328 1.00 41.33 96 ASP A CA 1
ATOM 629 C C . ASP A 1 96 ? 62.758 34.518 52.074 1.00 34.53 96 ASP A C 1
ATOM 630 O O . ASP A 1 96 ? 63.418 33.710 52.738 1.00 31.97 96 ASP A O 1
ATOM 635 N N . LEU A 1 97 ? 63.096 35.807 51.974 1.00 33.25 97 LEU A N 1
ATOM 636 C CA . LEU A 1 97 ? 64.270 36.327 52.665 1.00 34.49 97 LEU A CA 1
ATOM 637 C C . LEU A 1 97 ? 64.116 36.196 54.173 1.00 34.61 97 LEU A C 1
ATOM 638 O O . LEU A 1 97 ? 65.081 35.895 54.885 1.00 33.23 97 LEU A O 1
ATOM 643 N N . LEU A 1 98 ? 62.909 36.416 54.682 1.00 28.27 98 LEU A N 1
ATOM 644 C CA . LEU A 1 98 ? 62.697 36.245 56.110 1.00 27.28 98 LEU A CA 1
ATOM 645 C C . LEU A 1 98 ? 62.978 34.809 56.533 1.00 29.93 98 LEU A C 1
ATOM 646 O O . LEU A 1 98 ? 63.627 34.578 57.556 1.00 28.18 98 LEU A O 1
ATOM 651 N N . TYR A 1 99 ? 62.515 33.826 55.749 1.00 28.78 99 TYR A N 1
ATOM 652 C CA . TYR A 1 99 ? 62.786 32.433 56.106 1.00 29.70 99 TYR A CA 1
ATOM 653 C C . TYR A 1 99 ? 64.282 32.128 56.056 1.00 32.98 99 TYR A C 1
ATOM 654 O O . TYR A 1 99 ? 64.791 31.348 56.871 1.00 33.53 99 TYR A O 1
ATOM 663 N N . GLU A 1 100 ? 64.998 32.722 55.096 1.00 38.24 100 GLU A N 1
ATOM 664 C CA . GLU A 1 100 ? 66.444 32.530 55.023 1.00 36.45 100 GLU A CA 1
ATOM 665 C C . GLU A 1 100 ? 67.134 33.066 56.265 1.00 40.86 100 GLU A C 1
ATOM 666 O O . GLU A 1 100 ? 68.122 32.489 56.736 1.00 37.14 100 GLU A O 1
ATOM 672 N N . ASN A 1 101 ? 66.631 34.175 56.804 1.00 31.59 101 ASN A N 1
ATOM 673 C CA . ASN A 1 101 ? 67.288 34.848 57.913 1.00 31.44 101 ASN A CA 1
ATOM 674 C C . ASN A 1 101 ? 66.889 34.287 59.272 1.00 30.74 101 ASN A C 1
ATOM 675 O O . ASN A 1 101 ? 67.627 34.480 60.245 1.00 34.58 101 ASN A O 1
ATOM 680 N N . PHE A 1 102 ? 65.764 33.578 59.368 1.00 29.91 102 PHE A N 1
ATOM 681 C CA . PHE A 1 102 ? 65.261 33.079 60.648 1.00 29.41 102 PHE A CA 1
ATOM 682 C C . PHE A 1 102 ? 64.944 31.594 60.539 1.00 30.01 102 PHE A C 1
ATOM 683 O O . PHE A 1 102 ? 63.780 31.182 60.608 1.00 35.29 102 PHE A O 1
ATOM 691 N N . PRO A 1 103 ? 65.970 30.754 60.380 1.00 34.67 103 PRO A N 1
ATOM 692 C CA . PRO A 1 103 ? 65.709 29.326 60.138 1.00 36.16 103 PRO A CA 1
ATOM 693 C C . PRO A 1 103 ? 65.039 28.610 61.299 1.00 38.83 103 PRO A C 1
ATOM 694 O O . PRO A 1 103 ? 64.329 27.625 61.075 1.00 48.63 103 PRO A O 1
ATOM 698 N N . GLN A 1 104 ? 65.239 29.061 62.535 1.00 41.98 104 GLN A N 1
ATOM 699 C CA . GLN A 1 104 ? 64.675 28.374 63.691 1.00 45.20 104 GLN A CA 1
ATOM 700 C C . GLN A 1 104 ? 63.283 28.869 64.060 1.00 39.69 104 GLN A C 1
ATOM 701 O O . GLN A 1 104 ? 62.724 28.418 65.065 1.00 42.52 104 GLN A O 1
ATOM 707 N N . ILE A 1 105 ? 62.706 29.761 63.256 1.00 34.48 105 ILE A N 1
ATOM 708 C CA . ILE A 1 105 ? 61.445 30.399 63.604 1.00 33.67 105 ILE A CA 1
ATOM 709 C C . ILE A 1 105 ? 60.330 29.354 63.649 1.00 31.57 105 ILE A C 1
ATOM 710 O O . ILE A 1 105 ? 60.345 28.364 62.909 1.00 39.38 105 ILE A O 1
ATOM 715 N N . LYS A 1 106 ? 59.366 29.560 64.553 1.00 30.10 106 LYS A N 1
ATOM 716 C CA . LYS A 1 106 ? 58.186 28.704 64.591 1.00 30.73 106 LYS A CA 1
ATOM 717 C C . LYS A 1 106 ? 57.420 28.770 63.276 1.00 31.41 106 LYS A C 1
ATOM 718 O O . LYS A 1 106 ? 57.021 27.742 62.721 1.00 34.96 106 LYS A O 1
ATOM 724 N N . GLY A 1 107 ? 57.202 29.968 62.758 1.00 27.74 107 GLY A N 1
ATOM 725 C CA . GLY A 1 107 ? 56.583 30.086 61.455 1.00 27.60 107 GLY A CA 1
ATOM 726 C C . GLY A 1 107 ? 56.656 31.515 60.978 1.00 33.62 107 GLY A C 1
ATOM 727 O O . GLY A 1 107 ? 56.922 32.435 61.756 1.00 28.67 107 GLY A O 1
ATOM 728 N N . ILE A 1 108 ? 56.432 31.685 59.680 1.00 26.40 108 ILE A N 1
ATOM 729 C CA . ILE A 1 108 ? 56.272 33.010 59.087 1.00 25.40 108 ILE A CA 1
ATOM 730 C C . ILE A 1 108 ? 54.998 32.997 58.264 1.00 25.58 108 ILE A C 1
ATOM 731 O O . ILE A 1 108 ? 54.778 32.078 57.467 1.00 28.86 108 ILE A O 1
ATOM 736 N N . SER A 1 109 ? 54.164 34.018 58.447 1.00 24.72 109 SER A N 1
ATOM 737 C CA . SER A 1 109 ? 52.941 34.146 57.678 1.00 25.74 109 SER A CA 1
ATOM 738 C C . SER A 1 109 ? 52.886 35.551 57.112 1.00 23.96 109 SER A C 1
ATOM 739 O O . SER A 1 109 ? 53.722 36.409 57.423 1.00 24.04 109 SER A O 1
ATOM 742 N N . ARG A 1 110 ? 51.907 35.771 56.246 1.00 24.27 110 ARG A N 1
ATOM 743 C CA . ARG A 1 110 ? 51.750 37.065 55.605 1.00 23.54 110 ARG A CA 1
ATOM 744 C C . ARG A 1 110 ? 50.372 37.613 55.911 1.00 24.68 110 ARG A C 1
ATOM 745 O O . ARG A 1 110 ? 49.448 36.878 56.277 1.00 28.75 110 ARG A O 1
ATOM 753 N N . PHE A 1 111 ? 50.243 38.918 55.757 1.00 22.91 111 PHE A N 1
ATOM 754 C CA . PHE A 1 111 ? 48.939 39.543 55.881 1.00 25.92 111 PHE A CA 1
ATOM 755 C C . PHE A 1 111 ? 48.921 40.696 54.892 1.00 25.05 111 PHE A C 1
ATOM 756 O O . PHE A 1 111 ? 49.816 41.544 54.902 1.00 26.55 111 PHE A O 1
ATOM 764 N N . GLU A 1 112 ? 47.930 40.690 54.015 1.00 29.01 112 GLU A N 1
ATOM 765 C CA . GLU A 1 112 ? 47.892 41.638 52.912 1.00 29.62 112 GLU A CA 1
ATOM 766 C C . GLU A 1 112 ? 47.812 43.064 53.444 1.00 29.72 112 GLU A C 1
ATOM 767 O O . GLU A 1 112 ? 47.237 43.325 54.503 1.00 31.97 112 GLU A O 1
ATOM 773 N N . GLU A 1 113 ? 48.405 43.990 52.685 1.00 28.34 113 GLU A N 1
ATOM 774 C CA . GLU A 1 113 ? 48.664 45.335 53.186 1.00 32.29 113 GLU A CA 1
ATOM 775 C C . GLU A 1 113 ? 47.373 46.064 53.536 1.00 26.47 113 GLU A C 1
ATOM 776 O O . GLU A 1 113 ? 47.229 46.608 54.637 1.00 27.18 113 GLU A O 1
ATOM 782 N N . MET A 1 114 ? 46.427 46.110 52.601 1.00 27.74 114 MET A N 1
ATOM 783 C CA A MET A 1 114 ? 45.227 46.894 52.857 0.52 28.82 114 MET A CA 1
ATOM 784 C CA B MET A 1 114 ? 45.193 46.858 52.823 0.48 29.10 114 MET A CA 1
ATOM 785 C C . MET A 1 114 ? 44.415 46.294 54.003 1.00 31.38 114 MET A C 1
ATOM 786 O O . MET A 1 114 ? 43.954 47.030 54.885 1.00 30.79 114 MET A O 1
ATOM 795 N N . GLU A 1 115 ? 44.269 44.970 54.040 1.00 30.61 115 GLU A N 1
ATOM 796 C CA . GLU A 1 115 ? 43.543 44.343 55.138 1.00 29.31 115 GLU A CA 1
ATOM 797 C C . GLU A 1 115 ? 44.251 44.574 56.468 1.00 28.97 115 GLU A C 1
ATOM 798 O O . GLU A 1 115 ? 43.605 44.754 57.507 1.00 27.51 115 GLU A O 1
ATOM 804 N N . GLY A 1 116 ? 45.585 44.582 56.459 1.00 23.38 116 GLY A N 1
ATOM 805 C CA . GLY A 1 116 ? 46.303 44.899 57.680 1.00 22.35 116 GLY A CA 1
ATOM 806 C C . GLY A 1 116 ? 45.980 46.295 58.181 1.00 26.29 116 GLY A C 1
ATOM 807 O O . GLY A 1 116 ? 45.702 46.497 59.366 1.00 26.97 116 GLY A O 1
ATOM 808 N N . LEU A 1 117 ? 45.997 47.276 57.272 1.00 23.71 117 LEU A N 1
ATOM 809 C CA . LEU A 1 117 ? 45.731 48.655 57.668 1.00 22.03 117 LEU A CA 1
ATOM 810 C C . LEU A 1 117 ? 44.361 48.787 58.308 1.00 23.22 117 LEU A C 1
ATOM 811 O O . LEU A 1 117 ? 44.217 49.404 59.368 1.00 24.94 117 LEU A O 1
ATOM 816 N N . ILE A 1 118 ? 43.344 48.179 57.699 1.00 26.15 118 ILE A N 1
ATOM 817 C CA . ILE A 1 118 ? 41.979 48.402 58.164 1.00 21.69 118 ILE A CA 1
ATOM 818 C C . ILE A 1 118 ? 41.708 47.639 59.452 1.00 26.13 118 ILE A C 1
ATOM 819 O O . ILE A 1 118 ? 41.057 48.154 60.367 1.00 25.31 118 ILE A O 1
ATOM 824 N N . HIS A 1 119 ? 42.190 46.397 59.555 1.00 24.24 119 HIS A N 1
ATOM 825 C CA . HIS A 1 119 ? 42.027 45.684 60.817 1.00 28.73 119 HIS A CA 1
ATOM 826 C C . HIS A 1 119 ? 42.718 46.424 61.958 1.00 23.38 119 HIS A C 1
ATOM 827 O O . HIS A 1 119 ? 42.184 46.504 63.072 1.00 27.86 119 HIS A O 1
ATOM 834 N N . GLY A 1 120 ? 43.904 46.966 61.696 1.00 22.65 120 GLY A N 1
ATOM 835 C CA . GLY A 1 120 ? 44.617 47.708 62.723 1.00 27.30 120 GLY A CA 1
ATOM 836 C C . GLY A 1 120 ? 43.936 49.018 63.065 1.00 27.03 120 GLY A C 1
ATOM 837 O O . GLY A 1 120 ? 43.844 49.394 64.235 1.00 26.35 120 GLY A O 1
ATOM 838 N N . LEU A 1 121 ? 43.429 49.719 62.054 1.00 26.00 121 LEU A N 1
ATOM 839 C CA . LEU A 1 121 ? 42.731 50.971 62.328 1.00 26.93 121 LEU A CA 1
ATOM 840 C C . LEU A 1 121 ? 41.433 50.724 63.087 1.00 29.37 121 LEU A C 1
ATOM 841 O O . LEU A 1 121 ? 41.145 51.418 64.070 1.00 32.85 121 LEU A O 1
ATOM 846 N N . ASP A 1 122 ? 40.650 49.719 62.672 1.00 28.52 122 ASP A N 1
ATOM 847 C CA . ASP A 1 122 ? 39.427 49.382 63.399 1.00 33.60 122 ASP A CA 1
ATOM 848 C C . ASP A 1 122 ? 39.723 49.023 64.851 1.00 31.72 122 ASP A C 1
ATOM 849 O O . ASP A 1 122 ? 38.947 49.355 65.754 1.00 30.76 122 ASP A O 1
ATOM 854 N N . PHE A 1 123 ? 40.842 48.340 65.092 1.00 28.94 123 PHE A N 1
ATOM 855 C CA . PHE A 1 123 ? 41.225 47.994 66.456 1.00 35.19 123 PHE A CA 1
ATOM 856 C C . PHE A 1 123 ? 41.529 49.245 67.276 1.00 26.48 123 PHE A C 1
ATOM 857 O O . PHE A 1 123 ? 41.078 49.383 68.417 1.00 34.03 123 PHE A O 1
ATOM 865 N N . PHE A 1 124 ? 42.292 50.178 66.709 1.00 27.80 124 PHE A N 1
ATOM 866 C CA . PHE A 1 124 ? 42.598 51.390 67.454 1.00 32.81 124 PHE A CA 1
ATOM 867 C C . PHE A 1 124 ? 41.343 52.229 67.683 1.00 37.16 124 PHE A C 1
ATOM 868 O O . PHE A 1 124 ? 41.175 52.825 68.753 1.00 40.17 124 PHE A O 1
ATOM 876 N N . ILE A 1 125 ? 40.448 52.279 66.698 1.00 32.83 125 ILE A N 1
ATOM 877 C CA . ILE A 1 125 ? 39.219 53.053 66.853 1.00 33.78 125 ILE A CA 1
ATOM 878 C C . ILE A 1 125 ? 38.346 52.457 67.949 1.00 38.92 125 ILE A C 1
ATOM 879 O O . ILE A 1 125 ? 37.836 53.168 68.823 1.00 42.69 125 ILE A O 1
ATOM 884 N N . HIS A 1 126 ? 38.154 51.142 67.918 1.00 36.64 126 HIS A N 1
ATOM 885 C CA . HIS A 1 126 ? 37.162 50.526 68.785 1.00 40.85 126 HIS A CA 1
ATOM 886 C C . HIS A 1 126 ? 37.714 50.058 70.128 1.00 41.08 126 HIS A C 1
ATOM 887 O O . HIS A 1 126 ? 36.943 49.950 71.087 1.00 40.83 126 HIS A O 1
ATOM 894 N N . GLU A 1 127 ? 39.011 49.780 70.240 1.00 40.26 127 GLU A N 1
ATOM 895 C CA . GLU A 1 127 ? 39.512 49.121 71.444 1.00 44.37 127 GLU A CA 1
ATOM 896 C C . GLU A 1 127 ? 40.415 49.981 72.316 1.00 41.95 127 GLU A C 1
ATOM 897 O O . GLU A 1 127 ? 40.465 49.760 73.526 1.00 44.16 127 GLU A O 1
ATOM 903 N N . ILE A 1 128 ? 41.129 50.943 71.751 1.00 45.89 128 ILE A N 1
ATOM 904 C CA . ILE A 1 128 ? 42.202 51.633 72.456 1.00 51.57 128 ILE A CA 1
ATOM 905 C C . ILE A 1 128 ? 41.724 53.044 72.802 1.00 51.61 128 ILE A C 1
ATOM 906 O O . ILE A 1 128 ? 41.337 53.795 71.899 1.00 48.08 128 ILE A O 1
ATOM 911 N N . PRO A 1 129 ? 41.756 53.442 74.072 1.00 46.88 129 PRO A N 1
ATOM 912 C CA . PRO A 1 129 ? 41.322 54.796 74.433 1.00 47.80 129 PRO A CA 1
ATOM 913 C C . PRO A 1 129 ? 42.391 55.830 74.115 1.00 48.01 129 PRO A C 1
ATOM 914 O O . PRO A 1 129 ? 43.586 55.528 74.032 1.00 47.93 129 PRO A O 1
ATOM 918 N N . ASP A 1 130 ? 41.931 57.068 73.925 1.00 44.21 130 ASP A N 1
ATOM 919 C CA . ASP A 1 130 ? 42.813 58.221 73.749 1.00 48.67 130 ASP A CA 1
ATOM 920 C C . ASP A 1 130 ? 43.762 58.021 72.567 1.00 44.57 130 ASP A C 1
ATOM 921 O O . ASP A 1 130 ? 44.923 58.434 72.592 1.00 49.57 130 ASP A O 1
ATOM 926 N N . GLU A 1 131 ? 43.254 57.385 71.518 1.00 36.60 131 GLU A N 1
ATOM 927 C CA . GLU A 1 131 ? 44.037 57.058 70.337 1.00 31.75 131 GLU A CA 1
ATOM 928 C C . GLU A 1 131 ? 43.648 57.884 69.121 1.00 34.15 131 GLU A C 1
ATOM 929 O O . GLU A 1 131 ? 44.512 58.201 68.302 1.00 34.21 131 GLU A O 1
ATOM 935 N N . VAL A 1 132 ? 42.381 58.271 69.004 1.00 31.21 132 VAL A N 1
ATOM 936 C CA . VAL A 1 132 ? 41.888 59.045 67.865 1.00 32.31 132 VAL A CA 1
ATOM 937 C C . VAL A 1 132 ? 41.718 60.484 68.320 1.00 29.74 132 VAL A C 1
ATOM 938 O O . VAL A 1 132 ? 41.167 60.727 69.399 1.00 34.41 132 VAL A O 1
ATOM 942 N N . PHE A 1 133 ? 42.179 61.442 67.509 1.00 28.90 133 PHE A N 1
ATOM 943 C CA . PHE A 1 133 ? 42.053 62.833 67.910 1.00 32.37 133 PHE A CA 1
ATOM 944 C C . PHE A 1 133 ? 41.960 63.745 66.693 1.00 31.34 133 PHE A C 1
ATOM 945 O O . PHE A 1 133 ? 42.421 63.410 65.599 1.00 30.05 133 PHE A O 1
ATOM 953 N N . THR A 1 134 ? 41.331 64.895 66.892 1.00 36.03 134 THR A N 1
ATOM 954 C CA . THR A 1 134 ? 41.384 65.968 65.915 1.00 30.06 134 THR A CA 1
ATOM 955 C C . THR A 1 134 ? 42.420 66.987 66.361 1.00 34.40 134 THR A C 1
ATOM 956 O O . THR A 1 134 ? 42.713 67.122 67.553 1.00 32.94 134 THR A O 1
ATOM 960 N N . TYR A 1 135 ? 42.983 67.706 65.396 1.00 30.43 135 TYR A N 1
ATOM 961 C CA . TYR A 1 135 ? 43.888 68.788 65.741 1.00 31.81 135 TYR A CA 1
ATOM 962 C C . TYR A 1 135 ? 43.716 69.958 64.786 1.00 32.81 135 TYR A C 1
ATOM 963 O O . TYR A 1 135 ? 43.656 69.762 63.569 1.00 30.14 135 TYR A O 1
ATOM 972 N N . ASN A 1 136 ? 43.648 71.166 65.346 1.00 33.78 136 ASN A N 1
ATOM 973 C CA . ASN A 1 136 ? 43.871 72.392 64.587 1.00 34.19 136 ASN A CA 1
ATOM 974 C C . ASN A 1 136 ? 44.484 73.437 65.512 1.00 37.63 136 ASN A C 1
ATOM 975 O O . ASN A 1 136 ? 44.452 73.310 66.738 1.00 38.38 136 ASN A O 1
ATOM 980 N N . ASP A 1 137 ? 45.030 74.493 64.910 1.00 37.40 137 ASP A N 1
ATOM 981 C CA . ASP A 1 137 ? 45.740 75.492 65.702 1.00 40.93 137 ASP A CA 1
ATOM 982 C C . ASP A 1 137 ? 44.817 76.300 66.609 1.00 46.27 137 ASP A C 1
ATOM 983 O O . ASP A 1 137 ? 45.294 76.880 67.587 1.00 48.63 137 ASP A O 1
ATOM 988 N N . GLN A 1 138 ? 43.519 76.357 66.316 1.00 45.28 138 GLN A N 1
ATOM 989 C CA . GLN A 1 138 ? 42.608 77.176 67.111 1.00 49.43 138 GLN A CA 1
ATOM 990 C C . GLN A 1 138 ? 42.067 76.424 68.325 1.00 54.68 138 GLN A C 1
ATOM 991 O O . GLN A 1 138 ? 42.045 76.966 69.435 1.00 55.06 138 GLN A O 1
ATOM 997 N N . ASP A 1 139 ? 41.624 75.182 68.128 1.00 55.19 139 ASP A N 1
ATOM 998 C CA . ASP A 1 139 ? 41.043 74.360 69.184 1.00 61.26 139 ASP A CA 1
ATOM 999 C C . ASP A 1 139 ? 42.054 73.448 69.865 1.00 54.42 139 ASP A C 1
ATOM 1000 O O . ASP A 1 139 ? 41.752 72.909 70.935 1.00 56.21 139 ASP A O 1
ATOM 1005 N N . GLY A 1 140 ? 43.230 73.251 69.273 1.00 44.12 140 GLY A N 1
ATOM 1006 C CA . GLY A 1 140 ? 44.190 72.317 69.820 1.00 44.95 140 GLY A CA 1
ATOM 1007 C C . GLY A 1 140 ? 43.808 70.872 69.537 1.00 44.85 140 GLY A C 1
ATOM 1008 O O . GLY A 1 140 ? 43.093 70.552 68.583 1.00 44.37 140 GLY A O 1
ATOM 1009 N N . GLU A 1 141 ? 44.309 69.986 70.392 1.00 46.36 141 GLU A N 1
ATOM 1010 C CA . GLU A 1 141 ? 44.041 68.559 70.283 1.00 42.00 141 GLU A CA 1
ATOM 1011 C C . GLU A 1 141 ? 42.774 68.210 71.053 1.00 45.51 141 GLU A C 1
ATOM 1012 O O . GLU A 1 141 ? 42.622 68.597 72.214 1.00 49.81 141 GLU A O 1
ATOM 1018 N N . ARG A 1 142 ? 41.866 67.480 70.405 1.00 40.40 142 ARG A N 1
ATOM 1019 C CA . ARG A 1 142 ? 40.643 67.002 71.044 1.00 45.19 142 ARG A CA 1
ATOM 1020 C C . ARG A 1 142 ? 40.564 65.492 70.848 1.00 42.66 142 ARG A C 1
ATOM 1021 O O . ARG A 1 142 ? 40.445 65.008 69.718 1.00 38.20 142 ARG A O 1
ATOM 1023 N N . ILE A 1 143 ? 40.653 64.744 71.943 1.00 40.43 143 ILE A N 1
ATOM 1024 C CA . ILE A 1 143 ? 40.542 63.293 71.849 1.00 39.46 143 ILE A CA 1
ATOM 1025 C C . ILE A 1 143 ? 39.103 62.931 71.520 1.00 44.55 143 ILE A C 1
ATOM 1026 O O . ILE A 1 143 ? 38.156 63.472 72.114 1.00 42.80 143 ILE A O 1
ATOM 1031 N N . ILE A 1 144 ? 38.925 62.022 70.571 1.00 43.85 144 ILE A N 1
ATOM 1032 C CA . ILE A 1 144 ? 37.605 61.547 70.175 1.00 45.01 144 ILE A CA 1
ATOM 1033 C C . ILE A 1 144 ? 37.356 60.218 70.886 1.00 45.68 144 ILE A C 1
ATOM 1034 O O . ILE A 1 144 ? 38.172 59.293 70.742 1.00 49.04 144 ILE A O 1
ATOM 1039 N N . PRO A 1 145 ? 36.276 60.085 71.649 1.00 49.58 145 PRO A N 1
ATOM 1040 C CA . PRO A 1 145 ? 36.028 58.864 72.440 1.00 51.75 145 PRO A CA 1
ATOM 1041 C C . PRO A 1 145 ? 35.442 57.729 71.604 1.00 55.20 145 PRO A C 1
ATOM 1042 O O . PRO A 1 145 ? 34.371 57.194 71.894 1.00 60.32 145 PRO A O 1
ATOM 1046 N N . THR A 1 146 ? 36.162 57.343 70.546 1.00 51.48 146 THR A N 1
ATOM 1047 C CA . THR A 1 146 ? 35.640 56.338 69.623 1.00 50.43 146 THR A CA 1
ATOM 1048 C C . THR A 1 146 ? 35.453 54.983 70.299 1.00 53.60 146 THR A C 1
ATOM 1049 O O . THR A 1 146 ? 34.506 54.258 69.973 1.00 51.50 146 THR A O 1
ATOM 1053 N N . SER A 1 147 ? 36.325 54.626 71.242 1.00 56.19 147 SER A N 1
ATOM 1054 C CA . SER A 1 147 ? 36.216 53.335 71.912 1.00 59.79 147 SER A CA 1
ATOM 1055 C C . SER A 1 147 ? 35.181 53.331 73.032 1.00 61.34 147 SER A C 1
ATOM 1056 O O . SER A 1 147 ? 35.107 52.342 73.772 1.00 57.66 147 SER A O 1
ATOM 1059 N N . SER A 1 148 ? 34.384 54.390 73.170 1.00 65.00 148 SER A N 1
ATOM 1060 C CA . SER A 1 148 ? 33.324 54.425 74.181 1.00 68.23 148 SER A CA 1
ATOM 1061 C C . SER A 1 148 ? 32.265 53.364 73.909 1.00 64.49 148 SER A C 1
ATOM 1062 O O . SER A 1 148 ? 31.419 53.088 74.763 1.00 71.66 148 SER A O 1
ATOM 1065 N N . ALA A 1 155 ? 28.079 56.042 63.493 1.00 68.58 155 ALA A N 1
ATOM 1066 C CA . ALA A 1 155 ? 28.822 57.286 63.655 1.00 64.03 155 ALA A CA 1
ATOM 1067 C C . ALA A 1 155 ? 30.255 57.154 63.121 1.00 57.60 155 ALA A C 1
ATOM 1068 O O . ALA A 1 155 ? 30.852 58.136 62.679 1.00 61.51 155 ALA A O 1
ATOM 1070 N N . ILE A 1 156 ? 30.785 55.934 63.155 1.00 48.87 156 ILE A N 1
ATOM 1071 C CA . ILE A 1 156 ? 32.174 55.671 62.774 1.00 47.85 156 ILE A CA 1
ATOM 1072 C C . ILE A 1 156 ? 32.311 55.433 61.276 1.00 40.74 156 ILE A C 1
ATOM 1073 O O . ILE A 1 156 ? 33.247 55.928 60.639 1.00 36.96 156 ILE A O 1
ATOM 1078 N N . TYR A 1 157 ? 31.422 54.657 60.709 1.00 42.80 157 TYR A N 1
ATOM 1079 C CA . TYR A 1 157 ? 31.409 54.302 59.302 1.00 39.13 157 TYR A CA 1
ATOM 1080 C C . TYR A 1 157 ? 30.404 55.156 58.542 1.00 43.51 157 TYR A C 1
ATOM 1081 O O . TYR A 1 157 ? 29.428 55.642 59.122 1.00 46.40 157 TYR A O 1
ATOM 1090 N N . PRO A 1 158 ? 30.620 55.392 57.239 1.00 38.65 158 PRO A N 1
ATOM 1091 C CA . PRO A 1 158 ? 31.819 55.015 56.487 1.00 31.25 158 PRO A CA 1
ATOM 1092 C C . PRO A 1 158 ? 32.973 55.974 56.751 1.00 29.25 158 PRO A C 1
ATOM 1093 O O . PRO A 1 158 ? 32.750 57.088 57.220 1.00 31.66 158 PRO A O 1
ATOM 1097 N N . TYR A 1 159 ? 34.197 55.551 56.446 1.00 26.42 159 TYR A N 1
ATOM 1098 C CA . TYR A 1 159 ? 35.323 56.452 56.590 1.00 26.26 159 TYR A CA 1
ATOM 1099 C C . TYR A 1 159 ? 36.333 56.156 55.490 1.00 25.21 159 TYR A C 1
ATOM 1100 O O . TYR A 1 159 ? 36.293 55.115 54.834 1.00 25.54 159 TYR A O 1
ATOM 1109 N N . LEU A 1 160 ? 37.204 57.124 55.258 1.00 22.35 160 LEU A N 1
ATOM 1110 C CA . LEU A 1 160 ? 38.333 56.966 54.362 1.00 25.00 160 LEU A CA 1
ATOM 1111 C C . LEU A 1 160 ? 39.581 56.890 55.220 1.00 24.08 160 LEU A C 1
ATOM 1112 O O . LEU A 1 160 ? 39.696 57.622 56.208 1.00 25.34 160 LEU A O 1
ATOM 1117 N N . LEU A 1 161 ? 40.498 55.988 54.866 1.00 23.64 161 LEU A N 1
ATOM 1118 C CA . LEU A 1 161 ? 41.842 55.988 55.436 1.00 21.06 161 LEU A CA 1
ATOM 1119 C C . LEU A 1 161 ? 42.806 56.469 54.360 1.00 19.77 161 LEU A C 1
ATOM 1120 O O . LEU A 1 161 ? 42.872 55.889 53.275 1.00 21.79 161 LEU A O 1
ATOM 1125 N N . VAL A 1 162 ? 43.512 57.556 54.644 1.00 22.68 162 VAL A N 1
ATOM 1126 C CA . VAL A 1 162 ? 44.540 58.093 53.768 1.00 19.28 162 VAL A CA 1
ATOM 1127 C C . VAL A 1 162 ? 45.845 57.710 54.437 1.00 21.96 162 VAL A C 1
ATOM 1128 O O . VAL A 1 162 ? 46.230 58.311 55.448 1.00 21.57 162 VAL A O 1
ATOM 1132 N N . ASN A 1 163 ? 46.512 56.699 53.900 1.00 21.51 163 ASN A N 1
ATOM 1133 C CA . ASN A 1 163 ? 47.719 56.169 54.522 1.00 24.27 163 ASN A CA 1
ATOM 1134 C C . ASN A 1 163 ? 48.919 56.744 53.788 1.00 22.89 163 ASN A C 1
ATOM 1135 O O . ASN A 1 163 ? 49.130 56.464 52.600 1.00 25.43 163 ASN A O 1
ATOM 1140 N N . ILE A 1 164 ? 49.697 57.564 54.480 1.00 20.74 164 ILE A N 1
ATOM 1141 C CA . ILE A 1 164 ? 50.745 58.340 53.825 1.00 20.99 164 ILE A CA 1
ATOM 1142 C C . ILE A 1 164 ? 52.092 57.764 54.217 1.00 27.06 164 ILE A C 1
ATOM 1143 O O . ILE A 1 164 ? 52.469 57.801 55.391 1.00 25.49 164 ILE A O 1
ATOM 1148 N N A GLY A 1 165 ? 52.846 57.308 53.223 0.53 28.21 165 GLY A N 1
ATOM 1149 N N B GLY A 1 165 ? 52.800 57.203 53.245 0.47 28.43 165 GLY A N 1
ATOM 1150 C CA A GLY A 1 165 ? 54.234 56.943 53.417 0.53 32.32 165 GLY A CA 1
ATOM 1151 C CA B GLY A 1 165 ? 54.132 56.688 53.474 0.47 31.65 165 GLY A CA 1
ATOM 1152 C C A GLY A 1 165 ? 54.990 56.996 52.107 0.53 31.61 165 GLY A C 1
ATOM 1153 C C B GLY A 1 165 ? 55.051 57.122 52.356 0.47 31.31 165 GLY A C 1
ATOM 1154 O O A GLY A 1 165 ? 55.137 58.065 51.498 0.53 34.18 165 GLY A O 1
ATOM 1155 O O B GLY A 1 165 ? 55.243 58.324 52.137 0.47 34.50 165 GLY A O 1
ATOM 1156 N N A SER A 1 166 ? 55.479 55.842 51.665 0.53 29.58 166 SER A N 1
ATOM 1157 N N B SER A 1 166 ? 55.623 56.156 51.635 0.47 30.61 166 SER A N 1
ATOM 1158 C CA A SER A 1 166 ? 55.987 55.702 50.310 0.53 35.04 166 SER A CA 1
ATOM 1159 C CA B SER A 1 166 ? 56.348 56.480 50.414 0.47 36.40 166 SER A CA 1
ATOM 1160 C C A SER A 1 166 ? 54.818 55.804 49.341 0.53 34.19 166 SER A C 1
ATOM 1161 C C B SER A 1 166 ? 55.437 57.223 49.443 0.47 35.72 166 SER A C 1
ATOM 1162 O O A SER A 1 166 ? 54.222 54.795 48.950 0.53 32.76 166 SER A O 1
ATOM 1163 O O B SER A 1 166 ? 55.696 58.376 49.077 0.47 35.59 166 SER A O 1
ATOM 1168 N N A GLY A 1 167 ? 54.479 57.022 48.954 0.53 33.14 167 GLY A N 1
ATOM 1169 N N B GLY A 1 167 ? 54.352 56.576 49.037 0.47 32.69 167 GLY A N 1
ATOM 1170 C CA A GLY A 1 167 ? 53.242 57.248 48.249 0.53 28.93 167 GLY A CA 1
ATOM 1171 C CA B GLY A 1 167 ? 53.268 57.189 48.306 0.47 29.23 167 GLY A CA 1
ATOM 1172 C C A GLY A 1 167 ? 52.070 57.273 49.209 0.53 25.16 167 GLY A C 1
ATOM 1173 C C B GLY A 1 167 ? 52.087 57.482 49.205 0.47 25.60 167 GLY A C 1
ATOM 1174 O O A GLY A 1 167 ? 52.201 57.157 50.429 0.53 29.12 167 GLY A O 1
ATOM 1175 O O B GLY A 1 167 ? 52.240 57.768 50.398 0.47 22.18 167 GLY A O 1
ATOM 1176 N N . VAL A 1 168 ? 50.887 57.433 48.629 1.00 24.68 168 VAL A N 1
ATOM 1177 C CA . VAL A 1 168 ? 49.655 57.625 49.387 1.00 20.86 168 VAL A CA 1
ATOM 1178 C C . VAL A 1 168 ? 48.665 56.566 48.926 1.00 20.80 168 VAL A C 1
ATOM 1179 O O . VAL A 1 168 ? 48.425 56.434 47.721 1.00 22.55 168 VAL A O 1
ATOM 1183 N N . SER A 1 169 ? 48.126 55.803 49.872 1.00 24.42 169 SER A N 1
ATOM 1184 C CA . SER A 1 169 ? 47.076 54.825 49.610 1.00 24.75 169 SER A CA 1
ATOM 1185 C C . SER A 1 169 ? 45.798 55.333 50.238 1.00 23.17 169 SER A C 1
ATOM 1186 O O . SER A 1 169 ? 45.824 55.865 51.348 1.00 24.42 169 SER A O 1
ATOM 1189 N N . ILE A 1 170 ? 44.676 55.176 49.545 1.00 20.36 170 ILE A N 1
ATOM 1190 C CA . ILE A 1 170 ? 43.416 55.670 50.074 1.00 20.30 170 ILE A CA 1
ATOM 1191 C C . ILE A 1 170 ? 42.425 54.520 50.034 1.00 20.84 170 ILE A C 1
ATOM 1192 O O . ILE A 1 170 ? 42.163 53.961 48.962 1.00 27.77 170 ILE A O 1
ATOM 1197 N N . LEU A 1 171 ? 41.909 54.159 51.199 1.00 23.75 171 LEU A N 1
ATOM 1198 C CA . LEU A 1 171 ? 41.002 53.034 51.361 1.00 21.17 171 LEU A CA 1
ATOM 1199 C C . LEU A 1 171 ? 39.662 53.544 51.852 1.00 25.25 171 LEU A C 1
ATOM 1200 O O . LEU A 1 171 ? 39.609 54.446 52.684 1.00 23.44 171 LEU A O 1
ATOM 1205 N N . LYS A 1 172 ? 38.586 52.939 51.347 1.00 24.76 172 LYS A N 1
ATOM 1206 C CA . LYS A 1 172 ? 37.218 53.264 51.724 1.00 24.53 172 LYS A CA 1
ATOM 1207 C C . LYS A 1 172 ? 36.677 52.105 52.547 1.00 30.91 172 LYS A C 1
ATOM 1208 O O . LYS A 1 172 ? 36.789 50.953 52.123 1.00 29.12 172 LYS A O 1
ATOM 1214 N N . VAL A 1 173 ? 36.124 52.400 53.726 1.00 27.81 173 VAL A N 1
ATOM 1215 C CA . VAL A 1 173 ? 35.611 51.371 54.642 1.00 25.51 173 VAL A CA 1
ATOM 1216 C C . VAL A 1 173 ? 34.158 51.717 54.925 1.00 27.09 173 VAL A C 1
ATOM 1217 O O . VAL A 1 173 ? 33.871 52.754 55.531 1.00 32.41 173 VAL A O 1
ATOM 1221 N N . THR A 1 174 ? 33.234 50.861 54.480 1.00 36.36 174 THR A N 1
ATOM 1222 C CA . THR A 1 174 ? 31.816 51.165 54.644 1.00 37.01 174 THR A CA 1
ATOM 1223 C C . THR A 1 174 ? 31.232 50.566 55.914 1.00 42.72 174 THR A C 1
ATOM 1224 O O . THR A 1 174 ? 30.256 51.101 56.456 1.00 46.51 174 THR A O 1
ATOM 1228 N N . GLU A 1 175 ? 31.825 49.479 56.390 1.00 43.37 175 GLU A N 1
ATOM 1229 C CA . GLU A 1 175 ? 31.427 48.772 57.596 1.00 51.81 175 GLU A CA 1
ATOM 1230 C C . GLU A 1 175 ? 32.589 47.877 57.998 1.00 52.12 175 GLU A C 1
ATOM 1231 O O . GLU A 1 175 ? 33.526 47.697 57.210 1.00 51.76 175 GLU A O 1
ATOM 1237 N N . PRO A 1 176 ? 32.582 47.326 59.215 1.00 61.30 176 PRO A N 1
ATOM 1238 C CA . PRO A 1 176 ? 33.698 46.468 59.629 1.00 57.31 176 PRO A CA 1
ATOM 1239 C C . PRO A 1 176 ? 33.925 45.326 58.648 1.00 53.37 176 PRO A C 1
ATOM 1240 O O . PRO A 1 176 ? 32.981 44.694 58.167 1.00 55.66 176 PRO A O 1
ATOM 1244 N N . ASN A 1 177 ? 35.197 45.084 58.338 1.00 58.69 177 ASN A N 1
ATOM 1245 C CA . ASN A 1 177 ? 35.611 44.014 57.432 1.00 62.31 177 ASN A CA 1
ATOM 1246 C C . ASN A 1 177 ? 35.053 44.198 56.022 1.00 57.72 177 ASN A C 1
ATOM 1247 O O . ASN A 1 177 ? 34.933 43.233 55.267 1.00 66.31 177 ASN A O 1
ATOM 1249 N N . ASN A 1 178 ? 34.711 45.425 55.631 1.00 50.85 178 ASN A N 1
ATOM 1250 C CA . ASN A 1 178 ? 34.305 45.691 54.252 1.00 43.04 178 ASN A CA 1
ATOM 1251 C C . ASN A 1 178 ? 35.000 46.952 53.757 1.00 40.63 178 ASN A C 1
ATOM 1252 O O . ASN A 1 178 ? 34.604 48.069 54.114 1.00 39.18 178 ASN A O 1
ATOM 1257 N N . PHE A 1 179 ? 36.007 46.774 52.905 1.00 35.16 179 PHE A N 1
ATOM 1258 C CA . PHE A 1 179 ? 36.848 47.880 52.485 1.00 33.12 179 PHE A CA 1
ATOM 1259 C C . PHE A 1 179 ? 37.310 47.634 51.058 1.00 38.53 179 PHE A C 1
ATOM 1260 O O . PHE A 1 179 ? 37.259 46.508 50.554 1.00 35.81 179 PHE A O 1
ATOM 1268 N N . SER A 1 180 ? 37.755 48.709 50.413 1.00 31.47 180 SER A N 1
ATOM 1269 C CA . SER A 1 180 ? 38.292 48.641 49.062 1.00 31.75 180 SER A CA 1
ATOM 1270 C C . SER A 1 180 ? 39.224 49.820 48.841 1.00 34.49 180 SER A C 1
ATOM 1271 O O . SER A 1 180 ? 39.182 50.817 49.562 1.00 30.66 180 SER A O 1
ATOM 1274 N N . ARG A 1 181 ? 40.057 49.699 47.821 1.00 28.43 181 ARG A N 1
ATOM 1275 C CA . ARG A 1 181 ? 40.994 50.757 47.483 1.00 30.39 181 ARG A CA 1
ATOM 1276 C C . ARG A 1 181 ? 40.377 51.712 46.472 1.00 32.09 181 ARG A C 1
ATOM 1277 O O . ARG A 1 181 ? 39.711 51.287 45.527 1.00 34.93 181 ARG A O 1
ATOM 1285 N N . VAL A 1 182 ? 40.584 53.006 46.694 1.00 25.11 182 VAL A N 1
ATOM 1286 C CA . VAL A 1 182 ? 40.307 54.031 45.700 1.00 37.21 182 VAL A CA 1
ATOM 1287 C C . VAL A 1 182 ? 41.644 54.665 45.329 1.00 33.70 182 VAL A C 1
ATOM 1288 O O . VAL A 1 182 ? 42.672 54.403 45.950 1.00 38.36 182 VAL A O 1
ATOM 1292 N N . GLY A 1 183 ? 41.625 55.491 44.294 1.00 44.09 183 GLY A N 1
ATOM 1293 C CA . GLY A 1 183 ? 42.865 56.037 43.782 1.00 34.14 183 GLY A CA 1
ATOM 1294 C C . GLY A 1 183 ? 43.717 56.810 44.775 1.00 39.51 183 GLY A C 1
ATOM 1295 O O . GLY A 1 183 ? 43.219 57.680 45.493 1.00 39.49 183 GLY A O 1
ATOM 1296 N N . GLY A 1 184 ? 45.005 56.503 44.807 1.00 31.86 184 GLY A N 1
ATOM 1297 C CA . GLY A 1 184 ? 45.975 57.155 45.657 1.00 25.84 184 GLY A CA 1
ATOM 1298 C C . GLY A 1 184 ? 46.850 58.125 44.886 1.00 27.78 184 GLY A C 1
ATOM 1299 O O . GLY A 1 184 ? 46.439 58.702 43.873 1.00 33.72 184 GLY A O 1
ATOM 1300 N N . SER A 1 185 ? 48.078 58.307 45.362 1.00 24.96 185 SER A N 1
ATOM 1301 C CA . SER A 1 185 ? 48.956 59.312 44.774 1.00 23.29 185 SER A CA 1
ATOM 1302 C C . SER A 1 185 ? 50.403 58.888 44.988 1.00 27.54 185 SER A C 1
ATOM 1303 O O . SER A 1 185 ? 50.733 58.252 45.988 1.00 24.96 185 SER A O 1
ATOM 1306 N N . SER A 1 186 ? 51.264 59.244 44.044 1.00 24.24 186 SER A N 1
ATOM 1307 C CA . SER A 1 186 ? 52.690 59.021 44.246 1.00 24.58 186 SER A CA 1
ATOM 1308 C C . SER A 1 186 ? 53.370 60.183 44.962 1.00 27.21 186 SER A C 1
ATOM 1309 O O . SER A 1 186 ? 54.563 60.087 45.267 1.00 29.57 186 SER A O 1
ATOM 1312 N N . LEU A 1 187 ? 52.647 61.269 45.251 1.00 23.07 187 LEU A N 1
ATOM 1313 C CA . LEU A 1 187 ? 53.241 62.443 45.896 1.00 20.72 187 LEU A CA 1
ATOM 1314 C C . LEU A 1 187 ? 52.983 62.326 47.396 1.00 23.76 187 LEU A C 1
ATOM 1315 O O . LEU A 1 187 ? 52.050 62.907 47.951 1.00 24.76 187 LEU A O 1
ATOM 1320 N N . GLY A 1 188 ? 53.814 61.520 48.054 1.00 29.37 188 GLY A N 1
ATOM 1321 C CA . GLY A 1 188 ? 53.621 61.265 49.468 1.00 25.89 188 GLY A CA 1
ATOM 1322 C C . GLY A 1 188 ? 54.771 61.722 50.334 1.00 25.87 188 GLY A C 1
ATOM 1323 O O . GLY A 1 188 ? 55.505 62.651 49.981 1.00 24.00 188 GLY A O 1
ATOM 1324 N N . GLY A 1 189 ? 54.944 61.057 51.476 1.00 24.37 189 GLY A N 1
ATOM 1325 C CA . GLY A 1 189 ? 56.004 61.445 52.386 1.00 24.01 189 GLY A CA 1
ATOM 1326 C C . GLY A 1 189 ? 57.381 61.311 51.768 1.00 29.42 189 GLY A C 1
ATOM 1327 O O . GLY A 1 189 ? 58.260 62.145 52.004 1.00 30.41 189 GLY A O 1
ATOM 1328 N N . GLY A 1 190 ? 57.588 60.269 50.958 1.00 25.30 190 GLY A N 1
ATOM 1329 C CA . GLY A 1 190 ? 58.882 60.112 50.306 1.00 29.83 190 GLY A CA 1
ATOM 1330 C C . GLY A 1 190 ? 59.217 61.256 49.371 1.00 29.68 190 GLY A C 1
ATOM 1331 O O . GLY A 1 190 ? 60.387 61.635 49.232 1.00 28.78 190 GLY A O 1
ATOM 1332 N N . THR A 1 191 ? 58.206 61.806 48.699 1.00 26.99 191 THR A N 1
ATOM 1333 C CA . THR A 1 191 ? 58.431 62.959 47.834 1.00 20.88 191 THR A CA 1
ATOM 1334 C C . THR A 1 191 ? 58.882 64.163 48.645 1.00 24.05 191 THR A C 1
ATOM 1335 O O . THR A 1 191 ? 59.835 64.863 48.277 1.00 23.76 191 THR A O 1
ATOM 1339 N N . LEU A 1 192 ? 58.196 64.430 49.754 1.00 21.59 192 LEU A N 1
ATOM 1340 C CA . LEU A 1 192 ? 58.542 65.590 50.568 1.00 21.92 192 LEU A CA 1
ATOM 1341 C C . LEU A 1 192 ? 59.936 65.440 51.176 1.00 25.35 192 LEU A C 1
ATOM 1342 O O . LEU A 1 192 ? 60.762 66.352 51.092 1.00 22.60 192 LEU A O 1
ATOM 1347 N N . TRP A 1 193 ? 60.220 64.285 51.778 1.00 22.68 193 TRP A N 1
ATOM 1348 C CA . TRP A 1 193 ? 61.533 64.096 52.401 1.00 26.40 193 TRP A CA 1
ATOM 1349 C C . TRP A 1 193 ? 62.641 64.056 51.352 1.00 28.42 193 TRP A C 1
ATOM 1350 O O . TRP A 1 193 ? 63.736 64.587 51.580 1.00 27.75 193 TRP A O 1
ATOM 1361 N N . GLY A 1 194 ? 62.373 63.446 50.195 1.00 22.78 194 GLY A N 1
ATOM 1362 C CA . GLY A 1 194 ? 63.362 63.425 49.128 1.00 26.40 194 GLY A CA 1
ATOM 1363 C C . GLY A 1 194 ? 63.672 64.808 48.582 1.00 27.06 194 GLY A C 1
ATOM 1364 O O . GLY A 1 194 ? 64.841 65.185 48.431 1.00 24.52 194 GLY A O 1
ATOM 1365 N N . LEU A 1 195 ? 62.630 65.590 48.283 1.00 23.49 195 LEU A N 1
ATOM 1366 C CA . LEU A 1 195 ? 62.854 66.956 47.803 1.00 22.54 195 LEU A CA 1
ATOM 1367 C C . LEU A 1 195 ? 63.615 67.780 48.829 1.00 24.94 195 LEU A C 1
ATOM 1368 O O . LEU A 1 195 ? 64.616 68.426 48.503 1.00 25.59 195 LEU A O 1
ATOM 1373 N N . LEU A 1 196 ? 63.162 67.761 50.083 1.00 20.79 196 LEU A N 1
ATOM 1374 C CA . LEU A 1 196 ? 63.776 68.624 51.087 1.00 26.12 196 LEU A CA 1
ATOM 1375 C C . LEU A 1 196 ? 65.194 68.184 51.404 1.00 31.19 196 LEU A C 1
ATOM 1376 O O . LEU A 1 196 ? 66.071 69.028 51.625 1.00 27.06 196 LEU A O 1
ATOM 1381 N N . SER A 1 197 ? 65.442 66.870 51.436 1.00 24.26 197 SER A N 1
ATOM 1382 C CA . SER A 1 197 ? 66.804 66.386 51.659 1.00 24.91 197 SER A CA 1
ATOM 1383 C C . SER A 1 197 ? 67.751 66.889 50.579 1.00 28.07 197 SER A C 1
ATOM 1384 O O . SER A 1 197 ? 68.856 67.372 50.870 1.00 28.00 197 SER A O 1
ATOM 1387 N N . LEU A 1 198 ? 67.352 66.743 49.317 1.00 25.33 198 LEU A N 1
ATOM 1388 C CA . LEU A 1 198 ? 68.222 67.151 48.220 1.00 24.01 198 LEU A CA 1
ATOM 1389 C C . LEU A 1 198 ? 68.417 68.666 48.186 1.00 29.78 198 LEU A C 1
ATOM 1390 O O . LEU A 1 198 ? 69.534 69.152 47.968 1.00 29.75 198 LEU A O 1
ATOM 1395 N N . ILE A 1 199 ? 67.346 69.430 48.392 1.00 24.51 199 ILE A N 1
ATOM 1396 C CA . ILE A 1 199 ? 67.426 70.880 48.224 1.00 21.89 199 ILE A CA 1
ATOM 1397 C C . ILE A 1 199 ? 68.168 71.528 49.387 1.00 24.78 199 ILE A C 1
ATOM 1398 O O . ILE A 1 199 ? 69.060 72.365 49.184 1.00 28.90 199 ILE A O 1
ATOM 1403 N N . THR A 1 200 ? 67.809 71.169 50.624 1.00 22.16 200 THR A N 1
ATOM 1404 C CA . THR A 1 200 ? 68.322 71.859 51.806 1.00 27.13 200 THR A CA 1
ATOM 1405 C C . THR A 1 200 ? 69.464 71.135 52.496 1.00 32.89 200 THR A C 1
ATOM 1406 O O . THR A 1 200 ? 70.106 71.729 53.368 1.00 33.48 200 THR A O 1
ATOM 1410 N N . GLY A 1 201 ? 69.714 69.877 52.162 1.00 30.99 201 GLY A N 1
ATOM 1411 C CA . GLY A 1 201 ? 70.717 69.099 52.853 1.00 33.37 201 GLY A CA 1
ATOM 1412 C C . GLY A 1 201 ? 70.291 68.564 54.202 1.00 38.79 201 GLY A C 1
ATOM 1413 O O . GLY A 1 201 ? 71.104 67.922 54.877 1.00 43.45 201 GLY A O 1
ATOM 1414 N N . ALA A 1 202 ? 69.049 68.804 54.618 1.00 37.01 202 ALA A N 1
ATOM 1415 C CA . ALA A 1 202 ? 68.575 68.300 55.898 1.00 36.65 202 ALA A CA 1
ATOM 1416 C C . ALA A 1 202 ? 68.717 66.786 55.959 1.00 40.54 202 ALA A C 1
ATOM 1417 O O . ALA A 1 202 ? 68.409 66.076 54.998 1.00 36.46 202 ALA A O 1
ATOM 1419 N N . GLN A 1 203 ? 69.185 66.294 57.102 1.00 40.69 203 GLN A N 1
ATOM 1420 C CA . GLN A 1 203 ? 69.456 64.872 57.253 1.00 48.29 203 GLN A CA 1
ATOM 1421 C C . GLN A 1 203 ? 68.368 64.121 58.010 1.00 51.85 203 GLN A C 1
ATOM 1422 O O . GLN A 1 203 ? 68.348 62.885 57.960 1.00 52.35 203 GLN A O 1
ATOM 1424 N N . THR A 1 204 ? 67.469 64.823 58.704 1.00 38.68 204 THR A N 1
ATOM 1425 C CA . THR A 1 204 ? 66.458 64.187 59.540 1.00 44.69 204 THR A CA 1
ATOM 1426 C C . THR A 1 204 ? 65.100 64.833 59.296 1.00 49.92 204 THR A C 1
ATOM 1427 O O . THR A 1 204 ? 65.013 66.017 58.951 1.00 47.71 204 THR A O 1
ATOM 1431 N N . TYR A 1 205 ? 64.035 64.042 59.477 1.00 46.87 205 TYR A N 1
ATOM 1432 C CA . TYR A 1 205 ? 62.686 64.593 59.369 1.00 50.35 205 TYR A CA 1
ATOM 1433 C C . TYR A 1 205 ? 62.475 65.722 60.367 1.00 50.37 205 TYR A C 1
ATOM 1434 O O . TYR A 1 205 ? 61.775 66.695 60.073 1.00 45.72 205 TYR A O 1
ATOM 1443 N N . ASP A 1 206 ? 63.075 65.611 61.554 1.00 48.29 206 ASP A N 1
ATOM 1444 C CA . ASP A 1 206 ? 62.884 66.640 62.569 1.00 54.62 206 ASP A CA 1
ATOM 1445 C C . ASP A 1 206 ? 63.587 67.943 62.210 1.00 54.10 206 ASP A C 1
ATOM 1446 O O . ASP A 1 206 ? 63.117 69.021 62.592 1.00 55.72 206 ASP A O 1
ATOM 1451 N N . GLN A 1 207 ? 64.717 67.881 61.504 1.00 41.83 207 GLN A N 1
ATOM 1452 C CA . GLN A 1 207 ? 65.302 69.124 61.023 1.00 44.77 207 GLN A CA 1
ATOM 1453 C C . GLN A 1 207 ? 64.412 69.765 59.966 1.00 33.35 207 GLN A C 1
ATOM 1454 O O . GLN A 1 207 ? 64.262 70.992 59.940 1.00 35.30 207 GLN A O 1
ATOM 1460 N N . MET A 1 208 ? 63.820 68.951 59.086 1.00 33.36 208 MET A N 1
ATOM 1461 C CA . MET A 1 208 ? 62.943 69.506 58.058 1.00 30.88 208 MET A CA 1
ATOM 1462 C C . MET A 1 208 ? 61.713 70.140 58.685 1.00 33.74 208 MET A C 1
ATOM 1463 O O . MET A 1 208 ? 61.292 71.231 58.281 1.00 25.30 208 MET A O 1
ATOM 1468 N N . LEU A 1 209 ? 61.136 69.480 59.691 1.00 36.63 209 LEU A N 1
ATOM 1469 C CA . LEU A 1 209 ? 59.909 69.987 60.294 1.00 33.75 209 LEU A CA 1
ATOM 1470 C C . LEU A 1 209 ? 60.184 71.202 61.168 1.00 33.80 209 LEU A C 1
ATOM 1471 O O . LEU A 1 209 ? 59.366 72.127 61.221 1.00 34.95 209 LEU A O 1
ATOM 1476 N N . ASP A 1 210 ? 61.327 71.217 61.863 1.00 31.71 210 ASP A N 1
ATOM 1477 C CA . ASP A 1 210 ? 61.723 72.406 62.614 1.00 39.58 210 ASP A CA 1
ATOM 1478 C C . ASP A 1 210 ? 61.884 73.611 61.695 1.00 36.95 210 ASP A C 1
ATOM 1479 O O . ASP A 1 210 ? 61.436 74.715 62.025 1.00 32.17 210 ASP A O 1
ATOM 1484 N N . TRP A 1 211 ? 62.532 73.423 60.544 1.00 33.38 211 TRP A N 1
ATOM 1485 C CA . TRP A 1 211 ? 62.661 74.510 59.573 1.00 28.46 211 TRP A CA 1
ATOM 1486 C C . TRP A 1 211 ? 61.296 74.929 59.033 1.00 33.67 211 TRP A C 1
ATOM 1487 O O . TRP A 1 211 ? 60.995 76.124 58.917 1.00 32.02 211 TRP A O 1
ATOM 1498 N N . ALA A 1 212 ? 60.467 73.952 58.658 1.00 31.30 212 ALA A N 1
ATOM 1499 C CA . ALA A 1 212 ? 59.140 74.278 58.151 1.00 28.69 212 ALA A CA 1
ATOM 1500 C C . ALA A 1 212 ? 58.353 75.103 59.155 1.00 34.99 212 ALA A C 1
ATOM 1501 O O . ALA A 1 212 ? 57.635 76.034 58.776 1.00 32.16 212 ALA A O 1
ATOM 1503 N N . GLN A 1 213 ? 58.470 74.771 60.444 1.00 29.03 213 GLN A N 1
ATOM 1504 C CA . GLN A 1 213 ? 57.698 75.483 61.458 1.00 31.35 213 GLN A CA 1
ATOM 1505 C C . GLN A 1 213 ? 58.037 76.972 61.483 1.00 38.25 213 GLN A C 1
ATOM 1506 O O . GLN A 1 213 ? 57.146 77.816 61.631 1.00 39.12 213 GLN A O 1
ATOM 1512 N N . GLU A 1 214 ? 59.312 77.319 61.334 1.00 34.41 214 GLU A N 1
ATOM 1513 C CA . GLU A 1 214 ? 59.709 78.720 61.384 1.00 37.69 214 GLU A CA 1
ATOM 1514 C C . GLU A 1 214 ? 59.606 79.430 60.038 1.00 37.95 214 GLU A C 1
ATOM 1515 O O . GLU A 1 214 ? 59.536 80.662 60.010 1.00 49.41 214 GLU A O 1
ATOM 1521 N N . GLY A 1 215 ? 59.572 78.691 58.939 1.00 32.83 215 GLY A N 1
ATOM 1522 C CA . GLY A 1 215 ? 59.705 79.284 57.624 1.00 29.16 215 GLY A CA 1
ATOM 1523 C C . GLY A 1 215 ? 58.533 80.163 57.221 1.00 35.20 215 GLY A C 1
ATOM 1524 O O . GLY A 1 215 ? 57.467 80.182 57.836 1.00 38.32 215 GLY A O 1
ATOM 1525 N N . ASP A 1 216 ? 58.760 80.911 56.143 1.00 31.00 216 ASP A N 1
ATOM 1526 C CA . ASP A 1 216 ? 57.751 81.765 55.519 1.00 29.26 216 ASP A CA 1
ATOM 1527 C C . ASP A 1 216 ? 57.695 81.375 54.048 1.00 26.93 216 ASP A C 1
ATOM 1528 O O . ASP A 1 216 ? 58.570 81.769 53.271 1.00 28.12 216 ASP A O 1
ATOM 1533 N N . ASN A 1 217 ? 56.660 80.624 53.661 1.00 26.24 217 ASN A N 1
ATOM 1534 C CA . ASN A 1 217 ? 56.610 80.122 52.293 1.00 26.50 217 ASN A CA 1
ATOM 1535 C C . ASN A 1 217 ? 56.474 81.241 51.269 1.00 25.47 217 ASN A C 1
ATOM 1536 O O . ASN A 1 217 ? 56.709 81.000 50.077 1.00 28.04 217 ASN A O 1
ATOM 1541 N N . SER A 1 218 ? 56.104 82.454 51.695 1.00 24.32 218 SER A N 1
ATOM 1542 C CA . SER A 1 218 ? 55.823 83.500 50.715 1.00 28.54 218 SER A CA 1
ATOM 1543 C C . SER A 1 218 ? 57.076 83.937 49.958 1.00 31.13 218 SER A C 1
ATOM 1544 O O . SER A 1 218 ? 56.957 84.541 48.889 1.00 31.20 218 SER A O 1
ATOM 1547 N N . SER A 1 219 ? 58.270 83.615 50.456 1.00 25.63 219 SER A N 1
ATOM 1548 C CA . SER A 1 219 ? 59.474 83.986 49.714 1.00 25.81 219 SER A CA 1
ATOM 1549 C C . SER A 1 219 ? 59.677 83.121 48.476 1.00 27.41 219 SER A C 1
ATOM 1550 O O . SER A 1 219 ? 60.350 83.553 47.538 1.00 27.64 219 SER A O 1
ATOM 1553 N N . VAL A 1 220 ? 59.104 81.920 48.434 1.00 20.72 220 VAL A N 1
ATOM 1554 C CA . VAL A 1 220 ? 59.255 81.066 47.264 1.00 21.36 220 VAL A CA 1
ATOM 1555 C C . VAL A 1 220 ? 57.933 80.729 46.587 1.00 24.87 220 VAL A C 1
ATOM 1556 O O . VAL A 1 220 ? 57.946 80.279 45.428 1.00 22.52 220 VAL A O 1
ATOM 1560 N N . ASP A 1 221 ? 56.796 80.925 47.239 1.00 23.01 221 ASP A N 1
ATOM 1561 C CA . ASP A 1 221 ? 55.497 80.645 46.632 1.00 23.15 221 ASP A CA 1
ATOM 1562 C C . ASP A 1 221 ? 54.904 81.898 46.017 1.00 24.47 221 ASP A C 1
ATOM 1563 O O . ASP A 1 221 ? 55.048 82.990 46.564 1.00 25.02 221 ASP A O 1
ATOM 1568 N N . MET A 1 222 ? 54.190 81.723 44.901 1.00 20.82 222 MET A N 1
ATOM 1569 C CA A MET A 1 222 ? 53.341 82.782 44.370 0.68 25.12 222 MET A CA 1
ATOM 1570 C CA B MET A 1 222 ? 53.345 82.786 44.378 0.32 25.23 222 MET A CA 1
ATOM 1571 C C . MET A 1 222 ? 52.012 82.749 45.110 1.00 27.28 222 MET A C 1
ATOM 1572 O O . MET A 1 222 ? 51.293 81.743 45.059 1.00 27.86 222 MET A O 1
ATOM 1581 N N . LEU A 1 223 ? 51.699 83.827 45.817 1.00 27.99 223 LEU A N 1
ATOM 1582 C CA . LEU A 1 223 ? 50.427 83.932 46.514 1.00 28.43 223 LEU A CA 1
ATOM 1583 C C . LEU A 1 223 ? 49.434 84.684 45.640 1.00 33.95 223 LEU A C 1
ATOM 1584 O O . LEU A 1 223 ? 49.808 85.376 44.690 1.00 34.10 223 LEU A O 1
ATOM 1589 N N . VAL A 1 224 ? 48.157 84.548 45.987 1.00 33.40 224 VAL A N 1
ATOM 1590 C CA . VAL A 1 224 ? 47.106 85.269 45.273 1.00 37.85 224 VAL A CA 1
ATOM 1591 C C . VAL A 1 224 ? 47.448 86.750 45.158 1.00 46.76 224 VAL A C 1
ATOM 1592 O O . VAL A 1 224 ? 47.239 87.371 44.109 1.00 57.59 224 VAL A O 1
ATOM 1596 N N . GLY A 1 225 ? 48.018 87.329 46.221 1.00 44.02 225 GLY A N 1
ATOM 1597 C CA . GLY A 1 225 ? 48.373 88.738 46.182 1.00 46.24 225 GLY A CA 1
ATOM 1598 C C . GLY A 1 225 ? 49.473 89.041 45.183 1.00 48.61 225 GLY A C 1
ATOM 1599 O O . GLY A 1 225 ? 49.491 90.111 44.575 1.00 48.09 225 GLY A O 1
ATOM 1600 N N . ASP A 1 226 ? 50.403 88.100 44.998 1.00 46.89 226 ASP A N 1
ATOM 1601 C CA . ASP A 1 226 ? 51.521 88.315 44.084 1.00 47.73 226 ASP A CA 1
ATOM 1602 C C . ASP A 1 226 ? 51.078 88.329 42.627 1.00 49.67 226 ASP A C 1
ATOM 1603 O O . ASP A 1 226 ? 51.716 88.984 41.794 1.00 52.26 226 ASP A O 1
ATOM 1608 N N . ILE A 1 227 ? 50.017 87.597 42.296 1.00 39.97 227 ILE A N 1
ATOM 1609 C CA . ILE A 1 227 ? 49.490 87.613 40.936 1.00 48.73 227 ILE A CA 1
ATOM 1610 C C . ILE A 1 227 ? 48.653 88.863 40.701 1.00 54.51 227 ILE A C 1
ATOM 1611 O O . ILE A 1 227 ? 48.895 89.633 39.763 1.00 61.16 227 ILE A O 1
ATOM 1616 N N . TYR A 1 228 ? 47.646 89.072 41.544 1.00 55.32 228 TYR A N 1
ATOM 1617 C CA . TYR A 1 228 ? 46.673 90.134 41.329 1.00 61.06 228 TYR A CA 1
ATOM 1618 C C . TYR A 1 228 ? 47.136 91.484 41.859 1.00 69.79 228 TYR A C 1
ATOM 1619 O O . TYR A 1 228 ? 46.417 92.476 41.687 1.00 74.99 228 TYR A O 1
ATOM 1628 N N . GLY A 1 229 ? 48.314 91.554 42.475 1.00 51.34 229 GLY A N 1
ATOM 1629 C CA . GLY A 1 229 ? 48.794 92.784 43.065 1.00 58.17 229 GLY A CA 1
ATOM 1630 C C . GLY A 1 229 ? 48.090 93.095 44.374 1.00 59.69 229 GLY A C 1
ATOM 1631 O O . GLY A 1 229 ? 47.076 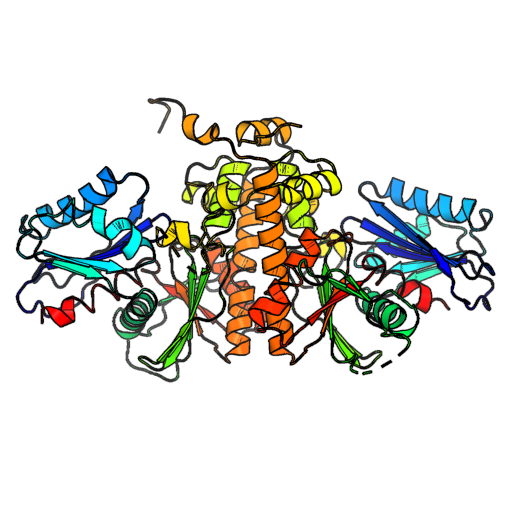92.498 44.737 1.00 47.77 229 GLY A O 1
ATOM 1632 N N . THR A 1 230 ? 48.651 94.059 45.098 1.00 67.71 230 THR A N 1
ATOM 1633 C CA . THR A 1 230 ? 48.097 94.478 46.382 1.00 71.27 230 THR A CA 1
ATOM 1634 C C . THR A 1 230 ? 46.706 95.089 46.219 1.00 69.60 230 THR A C 1
ATOM 1635 O O . THR A 1 230 ? 46.326 96.002 46.955 1.00 65.81 230 THR A O 1
ATOM 1637 N N . LYS A 1 238 ? 41.354 84.971 49.797 1.00 57.92 238 LYS A N 1
ATOM 1638 C CA . LYS A 1 238 ? 42.275 85.213 50.901 1.00 58.78 238 LYS A CA 1
ATOM 1639 C C . LYS A 1 238 ? 43.646 85.574 50.349 1.00 57.95 238 LYS A C 1
ATOM 1640 O O . LYS A 1 238 ? 44.166 84.890 49.467 1.00 57.91 238 LYS A O 1
ATOM 1646 N N . SER A 1 239 ? 44.228 86.653 50.876 1.00 50.50 239 SER A N 1
ATOM 1647 C CA . SER A 1 239 ? 45.483 87.159 50.327 1.00 52.22 239 SER A CA 1
ATOM 1648 C C . SER A 1 239 ? 46.604 86.136 50.462 1.00 50.25 239 SER A C 1
ATOM 1649 O O . SER A 1 239 ? 47.441 86.002 49.562 1.00 50.28 239 SER A O 1
ATOM 1651 N N . SER A 1 240 ? 46.627 85.394 51.571 1.00 50.41 240 SER A N 1
ATOM 1652 C CA . SER A 1 240 ? 47.682 84.428 51.856 1.00 54.79 240 SER A CA 1
ATOM 1653 C C . SER A 1 240 ? 47.494 83.092 51.145 1.00 50.11 240 SER A C 1
ATOM 1654 O O . SER A 1 240 ? 48.307 82.182 51.354 1.00 52.64 240 SER A O 1
ATOM 1657 N N . ALA A 1 241 ? 46.451 82.937 50.334 1.00 39.47 241 ALA A N 1
ATOM 1658 C CA . ALA A 1 241 ? 46.252 81.684 49.618 1.00 36.09 241 ALA A CA 1
ATOM 1659 C C . ALA A 1 241 ? 47.363 81.483 48.596 1.00 29.55 241 ALA A C 1
ATOM 1660 O O . ALA A 1 241 ? 47.798 82.427 47.935 1.00 33.11 241 ALA A O 1
ATOM 1662 N N . ILE A 1 242 ? 47.814 80.241 48.465 1.00 27.06 242 ILE A N 1
ATOM 1663 C CA . ILE A 1 242 ? 48.910 79.912 47.559 1.00 25.97 242 ILE A CA 1
ATOM 1664 C C . ILE A 1 242 ? 48.358 79.696 46.153 1.00 28.77 242 ILE A C 1
ATOM 1665 O O . ILE A 1 242 ? 47.507 78.828 45.937 1.00 28.55 242 ILE A O 1
ATOM 1670 N N . ALA A 1 243 ? 48.861 80.465 45.193 1.00 23.95 243 ALA A N 1
ATOM 1671 C CA . ALA A 1 243 ? 48.497 80.271 43.794 1.00 23.88 243 ALA A CA 1
ATOM 1672 C C . ALA A 1 243 ? 49.420 79.276 43.095 1.00 27.29 243 ALA A C 1
ATOM 1673 O O . ALA A 1 243 ? 48.963 78.471 42.279 1.00 22.03 243 ALA A O 1
ATOM 1675 N N . SER A 1 244 ? 50.711 79.292 43.417 1.00 22.11 244 SER A N 1
ATOM 1676 C CA . SER A 1 244 ? 51.679 78.407 42.766 1.00 23.19 244 SER A CA 1
ATOM 1677 C C . SER A 1 244 ? 52.786 78.100 43.765 1.00 23.12 244 SER A C 1
ATOM 1678 O O . SER A 1 244 ? 53.581 78.984 44.101 1.00 21.91 244 SER A O 1
ATOM 1681 N N . SER A 1 245 ? 52.848 76.862 44.225 1.00 20.43 245 SER A N 1
ATOM 1682 C CA . SER A 1 245 ? 53.884 76.466 45.172 1.00 21.58 245 SER A CA 1
ATOM 1683 C C . SER A 1 245 ? 55.221 76.488 44.459 1.00 23.08 245 SER A C 1
ATOM 1684 O O . SER A 1 245 ? 55.344 75.941 43.361 1.00 21.14 245 SER A O 1
ATOM 1687 N N . PHE A 1 246 ? 56.221 77.132 45.065 1.00 19.58 246 PHE A N 1
ATOM 1688 C CA . PHE A 1 246 ? 57.549 77.271 44.473 1.00 22.02 246 PHE A CA 1
ATOM 1689 C C . PHE A 1 246 ? 57.537 78.129 43.214 1.00 27.05 246 PHE A C 1
ATOM 1690 O O . PHE A 1 246 ? 58.529 78.175 42.484 1.00 23.52 246 PHE A O 1
ATOM 1698 N N . GLY A 1 247 ? 56.444 78.844 42.955 1.00 23.91 247 GLY A N 1
ATOM 1699 C CA . GLY A 1 247 ? 56.301 79.569 41.710 1.00 27.16 247 GLY A CA 1
ATOM 1700 C C . GLY A 1 247 ? 57.191 80.786 41.583 1.00 30.40 247 GLY A C 1
ATOM 1701 O O . GLY A 1 247 ? 57.357 81.295 40.472 1.00 30.94 247 GLY A O 1
ATOM 1702 N N . LYS A 1 248 ? 57.767 81.273 42.688 1.00 24.55 248 LYS A N 1
ATOM 1703 C CA A LYS A 1 248 ? 58.665 82.423 42.626 0.46 24.70 248 LYS A CA 1
ATOM 1704 C CA B LYS A 1 248 ? 58.664 82.424 42.626 0.54 24.43 248 LYS A CA 1
ATOM 1705 C C . LYS A 1 248 ? 60.104 82.045 42.297 1.00 27.88 248 LYS A C 1
ATOM 1706 O O . LYS A 1 248 ? 60.909 82.929 41.988 1.00 27.55 248 LYS A O 1
ATOM 1717 N N . VAL A 1 249 ? 60.445 80.763 42.358 1.00 25.97 249 VAL A N 1
ATOM 1718 C CA . VAL A 1 249 ? 61.844 80.357 42.271 1.00 24.22 249 VAL A CA 1
ATOM 1719 C C . VAL A 1 249 ? 62.359 80.490 40.843 1.00 36.04 249 VAL A C 1
ATOM 1720 O O . VAL A 1 249 ? 63.403 81.107 40.604 1.00 34.45 249 VAL A O 1
ATOM 1724 N N . PHE A 1 250 ? 61.619 79.958 39.866 1.00 31.69 250 PHE A N 1
ATOM 1725 C CA . PHE A 1 250 ? 62.077 80.042 38.476 1.00 44.61 250 PHE A CA 1
ATOM 1726 C C . PHE A 1 250 ? 62.153 81.485 37.974 1.00 45.87 250 PHE A C 1
ATOM 1727 O O . PHE A 1 250 ? 62.845 81.753 36.988 1.00 45.89 250 PHE A O 1
ATOM 1735 N N . GLN A 1 251 ? 61.469 82.414 38.631 1.00 52.07 251 GLN A N 1
ATOM 1736 C CA . GLN A 1 251 ? 61.505 83.820 38.244 1.00 66.62 251 GLN A CA 1
ATOM 1737 C C . GLN A 1 251 ? 62.870 84.445 38.516 1.00 73.10 251 GLN A C 1
ATOM 1738 O O . GLN A 1 251 ? 63.117 84.975 39.601 1.00 73.74 251 GLN A O 1
ATOM 1744 N N . LEU A 1 267 ? 75.737 79.043 20.311 1.00 75.20 267 LEU A N 1
ATOM 1745 C CA . LEU A 1 267 ? 76.713 78.198 19.632 1.00 74.70 267 LEU A CA 1
ATOM 1746 C C . LEU A 1 267 ? 77.878 77.856 20.562 1.00 72.42 267 LEU A C 1
ATOM 1747 O O . LEU A 1 267 ? 78.169 76.683 20.803 1.00 69.41 267 LEU A O 1
ATOM 1749 N N . TYR A 1 268 ? 78.542 78.890 21.078 1.00 69.43 268 TYR A N 1
ATOM 1750 C CA . TYR A 1 268 ? 79.624 78.711 22.037 1.00 66.89 268 TYR A CA 1
ATOM 1751 C C . TYR A 1 268 ? 79.735 79.970 22.890 1.00 66.48 268 TYR A C 1
ATOM 1752 O O . TYR A 1 268 ? 79.077 80.981 22.627 1.00 65.31 268 TYR A O 1
ATOM 1761 N N . SER A 1 269 ? 80.574 79.898 23.927 1.00 61.27 269 SER A N 1
ATOM 1762 C CA . SER A 1 269 ? 80.631 80.962 24.927 1.00 56.28 269 SER A CA 1
ATOM 1763 C C . SER A 1 269 ? 81.176 82.244 24.309 1.00 53.05 269 SER A C 1
ATOM 1764 O O . SER A 1 269 ? 82.161 82.216 23.570 1.00 55.31 269 SER A O 1
ATOM 1767 N N . SER A 1 270 ? 80.525 83.370 24.607 1.00 57.29 270 SER A N 1
ATOM 1768 C CA . SER A 1 270 ? 80.960 84.650 24.055 1.00 58.74 270 SER A CA 1
ATOM 1769 C C . SER A 1 270 ? 80.602 85.816 24.972 1.00 59.76 270 SER A C 1
ATOM 1770 O O . SER A 1 270 ? 81.092 86.935 24.771 1.00 64.51 270 SER A O 1
ATOM 1773 N N . HIS A 1 271 ? 79.755 85.575 25.975 1.00 58.16 271 HIS A N 1
ATOM 1774 C CA . HIS A 1 271 ? 79.377 86.603 26.937 1.00 66.33 271 HIS A CA 1
ATOM 1775 C C . HIS A 1 271 ? 79.528 86.056 28.356 1.00 70.54 271 HIS A C 1
ATOM 1776 O O . HIS A 1 271 ? 79.989 84.927 28.569 1.00 73.76 271 HIS A O 1
ATOM 1783 N N . GLU A 1 272 ? 79.136 86.879 29.332 1.00 70.70 272 GLU A N 1
ATOM 1784 C CA . GLU A 1 272 ? 79.355 86.564 30.740 1.00 75.87 272 GLU A CA 1
ATOM 1785 C C . GLU A 1 272 ? 78.684 85.248 31.132 1.00 75.50 272 GLU A C 1
ATOM 1786 O O . GLU A 1 272 ? 77.639 84.867 30.594 1.00 72.21 272 GLU A O 1
ATOM 1788 N N . SER A 1 273 ? 79.305 84.551 32.082 1.00 71.75 273 SER A N 1
ATOM 1789 C CA . SER A 1 273 ? 78.817 83.239 32.481 1.00 68.44 273 SER A CA 1
ATOM 1790 C C . SER A 1 273 ? 77.419 83.334 33.083 1.00 66.89 273 SER A C 1
ATOM 1791 O O . SER A 1 273 ? 77.074 84.294 33.776 1.00 64.01 273 SER A O 1
ATOM 1794 N N . ILE A 1 274 ? 76.610 82.313 32.818 1.00 68.63 274 ILE A N 1
ATOM 1795 C CA . ILE A 1 274 ? 75.265 82.262 33.373 1.00 71.46 274 ILE A CA 1
ATOM 1796 C C . ILE A 1 274 ? 75.353 81.857 34.839 1.00 84.51 274 ILE A C 1
ATOM 1797 O O . ILE A 1 274 ? 74.863 80.792 35.235 1.00 87.52 274 ILE A O 1
ATOM 1802 N N . GLU A 1 275 ? 75.989 82.704 35.653 1.00 90.98 275 GLU A N 1
ATOM 1803 C CA . GLU A 1 275 ? 76.117 82.479 37.085 1.00 94.08 275 GLU A CA 1
ATOM 1804 C C . GLU A 1 275 ? 75.235 83.399 37.918 1.00 95.62 275 GLU A C 1
ATOM 1805 O O . GLU A 1 275 ? 75.111 83.180 39.129 1.00 99.75 275 GLU A O 1
ATOM 1807 N N . LYS A 1 276 ? 74.620 84.417 37.307 1.00 89.86 276 LYS A N 1
ATOM 1808 C CA . LYS A 1 276 ? 73.725 85.299 38.049 1.00 84.59 276 LYS A CA 1
ATOM 1809 C C . LYS A 1 276 ? 72.518 84.533 38.579 1.00 83.89 276 LYS A C 1
ATOM 1810 O O . LYS A 1 276 ? 72.165 84.647 39.759 1.00 78.87 276 LYS A O 1
ATOM 1812 N N . ASN A 1 277 ? 71.873 83.741 37.720 1.00 89.51 277 ASN A N 1
ATOM 1813 C CA . ASN A 1 277 ? 70.714 82.965 38.152 1.00 90.36 277 ASN A CA 1
ATOM 1814 C C . ASN A 1 277 ? 71.127 81.710 38.913 1.00 87.41 277 ASN A C 1
ATOM 1815 O O . ASN A 1 277 ? 70.452 81.315 39.870 1.00 93.50 277 ASN A O 1
ATOM 1820 N N . ASN A 1 278 ? 72.233 81.076 38.511 1.00 79.87 278 ASN A N 1
ATOM 1821 C CA . ASN A 1 278 ? 72.754 79.919 39.235 1.00 74.57 278 ASN A CA 1
ATOM 1822 C C . ASN A 1 278 ? 73.187 80.263 40.657 1.00 69.60 278 ASN A C 1
ATOM 1823 O O . ASN A 1 278 ? 73.407 79.346 41.464 1.00 56.89 278 ASN A O 1
ATOM 1825 N N . GLY A 1 279 ? 73.309 81.555 40.978 1.00 65.46 279 GLY A N 1
ATOM 1826 C CA . GLY A 1 279 ? 73.732 81.997 42.291 1.00 58.05 279 GLY A CA 1
ATOM 1827 C C . GLY A 1 279 ? 72.615 82.525 43.171 1.00 47.35 279 GLY A C 1
ATOM 1828 O O . GLY A 1 279 ? 72.844 82.818 44.348 1.00 47.64 279 GLY A O 1
ATOM 1829 N N . GLN A 1 280 ? 71.409 82.659 42.626 1.00 40.05 280 GLN A N 1
ATOM 1830 C CA . GLN A 1 280 ? 70.278 83.091 43.440 1.00 44.07 280 GLN A CA 1
ATOM 1831 C C . GLN A 1 280 ? 70.049 82.123 44.599 1.00 38.29 280 GLN A C 1
ATOM 1832 O O . GLN A 1 280 ? 70.038 80.904 44.413 1.00 36.28 280 GLN A O 1
ATOM 1838 N N . MET A 1 281 ? 69.851 82.673 45.796 1.00 37.39 281 MET A N 1
ATOM 1839 C CA . MET A 1 281 ? 69.756 81.907 47.031 1.00 34.15 281 MET A CA 1
ATOM 1840 C C . MET A 1 281 ? 68.347 81.964 47.606 1.00 28.83 281 MET A C 1
ATOM 1841 O O . MET A 1 281 ? 67.647 82.972 47.476 1.00 29.93 281 MET A O 1
ATOM 1846 N N . PHE A 1 282 ? 67.949 80.874 48.270 1.00 27.30 282 PHE A N 1
ATOM 1847 C CA . PHE A 1 282 ? 66.624 80.739 48.852 1.00 26.22 282 PHE A CA 1
ATOM 1848 C C . PHE A 1 282 ? 66.739 80.175 50.263 1.00 30.60 282 PHE A C 1
ATOM 1849 O O . PHE A 1 282 ? 67.603 79.331 50.530 1.00 28.87 282 PHE A O 1
ATOM 1857 N N . LYS A 1 283 ? 65.871 80.642 51.165 1.00 23.94 283 LYS A N 1
ATOM 1858 C CA . LYS A 1 283 ? 65.968 80.243 52.568 1.00 29.82 283 LYS A CA 1
ATOM 1859 C C . LYS A 1 283 ? 65.465 78.819 52.779 1.00 30.99 283 LYS A C 1
ATOM 1860 O O . LYS A 1 283 ? 64.346 78.478 52.391 1.00 27.06 283 LYS A O 1
ATOM 1866 N N . ASN A 1 284 ? 66.276 78.008 53.452 1.00 25.08 284 ASN A N 1
ATOM 1867 C CA . ASN A 1 284 ? 65.866 76.649 53.804 1.00 22.65 284 ASN A CA 1
ATOM 1868 C C . ASN A 1 284 ? 64.576 76.588 54.610 1.00 23.95 284 ASN A C 1
ATOM 1869 O O . ASN A 1 284 ? 63.711 75.749 54.289 1.00 26.64 284 ASN A O 1
ATOM 1874 N N . PRO A 1 285 ? 64.366 77.400 55.651 1.00 28.59 285 PRO A N 1
ATOM 1875 C CA . PRO A 1 285 ? 63.079 77.299 56.362 1.00 24.13 285 PRO A CA 1
ATOM 1876 C C . PRO A 1 285 ? 61.888 77.599 55.463 1.00 27.98 285 PRO A C 1
ATOM 1877 O O . PRO A 1 285 ? 60.844 76.938 55.579 1.00 25.75 285 PRO A O 1
ATOM 1881 N N . ASP A 1 286 ? 62.026 78.563 54.548 1.00 27.94 286 ASP A N 1
ATOM 1882 C CA . ASP A 1 286 ? 60.924 78.916 53.650 1.00 27.45 286 ASP A CA 1
ATOM 1883 C C . ASP A 1 286 ? 60.646 77.809 52.637 1.00 27.35 286 ASP A C 1
ATOM 1884 O O . ASP A 1 286 ? 59.486 77.541 52.284 1.00 22.10 286 ASP A O 1
ATOM 1889 N N . ILE A 1 287 ? 61.706 77.174 52.140 1.00 20.08 287 ILE A N 1
ATOM 1890 C CA . ILE A 1 287 ? 61.571 76.025 51.255 1.00 21.52 287 ILE A CA 1
ATOM 1891 C C . ILE A 1 287 ? 60.847 74.885 51.956 1.00 25.23 287 ILE A C 1
ATOM 1892 O O . ILE A 1 287 ? 59.984 74.225 51.366 1.00 22.77 287 ILE A O 1
ATOM 1897 N N . CYS A 1 288 ? 61.224 74.596 53.208 1.00 24.73 288 CYS A N 1
ATOM 1898 C CA . CYS A 1 288 ? 60.592 73.497 53.934 1.00 22.37 288 CYS A CA 1
ATOM 1899 C C . CYS A 1 288 ? 59.107 73.761 54.162 1.00 24.02 288 CYS A C 1
ATOM 1900 O O . CYS A 1 288 ? 58.273 72.864 53.976 1.00 20.69 288 CYS A O 1
ATOM 1903 N N . LYS A 1 289 ? 58.762 74.977 54.583 1.00 23.31 289 LYS A N 1
ATOM 1904 C CA . LYS A 1 289 ? 57.355 75.317 54.759 1.00 22.73 289 LYS A CA 1
ATOM 1905 C C . LYS A 1 289 ? 56.600 75.248 53.435 1.00 20.20 289 LYS A C 1
ATOM 1906 O O . LYS A 1 289 ? 55.508 74.672 53.371 1.00 23.14 289 LYS A O 1
ATOM 1912 N N . SER A 1 290 ? 57.177 75.792 52.357 1.00 20.00 290 SER A N 1
ATOM 1913 C CA . SER A 1 290 ? 56.517 75.714 51.052 1.00 22.97 290 SER A CA 1
ATOM 1914 C C . SER A 1 290 ? 56.227 74.266 50.638 1.00 24.01 290 SER A C 1
ATOM 1915 O O . SER A 1 290 ? 55.101 73.934 50.242 1.00 21.65 290 SER A O 1
ATOM 1918 N N . LEU A 1 291 ? 57.231 73.378 50.706 1.00 18.31 291 LEU A N 1
ATOM 1919 C CA 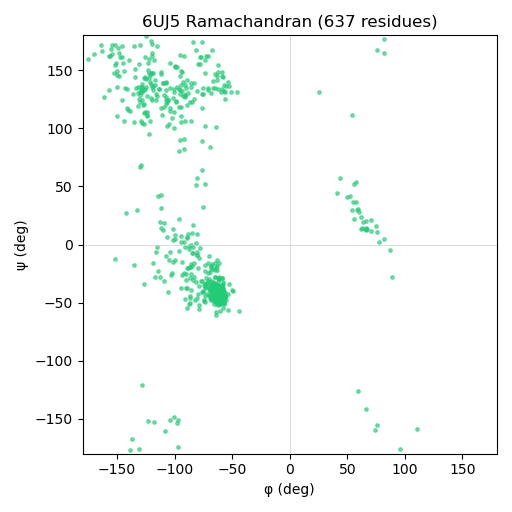. LEU A 1 291 ? 56.971 72.037 50.196 1.00 19.26 291 LEU A CA 1
ATOM 1920 C C . LEU A 1 291 ? 56.132 71.210 51.161 1.00 19.90 291 LEU A C 1
ATOM 1921 O O . LEU A 1 291 ? 55.337 70.378 50.711 1.00 18.64 291 LEU A O 1
ATOM 1926 N N . LEU A 1 292 ? 56.259 71.433 52.471 1.00 19.83 292 LEU A N 1
ATOM 1927 C CA . LEU A 1 292 ? 55.319 70.800 53.397 1.00 21.04 292 LEU A CA 1
ATOM 1928 C C . LEU A 1 292 ? 53.881 71.207 53.074 1.00 21.20 292 LEU A C 1
ATOM 1929 O O . LEU A 1 292 ? 52.979 70.360 53.029 1.00 18.89 292 LEU A O 1
ATOM 1934 N N . PHE A 1 293 ? 53.649 72.500 52.843 1.00 19.84 293 PHE A N 1
ATOM 1935 C CA . PHE A 1 293 ? 52.324 72.948 52.420 1.00 19.07 293 PHE A CA 1
ATOM 1936 C C . PHE A 1 293 ? 51.931 72.318 51.093 1.00 22.49 293 PHE A C 1
ATOM 1937 O O . PHE A 1 293 ? 50.800 71.845 50.925 1.00 22.36 293 PHE A O 1
ATOM 1945 N N . ALA A 1 294 ? 52.823 72.356 50.107 1.00 18.64 294 ALA A N 1
ATOM 1946 C CA . ALA A 1 294 ? 52.462 71.821 48.795 1.00 21.85 294 ALA A CA 1
ATOM 1947 C C . ALA A 1 294 ? 52.020 70.358 48.893 1.00 22.41 294 ALA A C 1
ATOM 1948 O O . ALA A 1 294 ? 50.942 69.977 48.410 1.00 20.58 294 ALA A O 1
ATOM 1950 N N . ILE A 1 295 ? 52.835 69.522 49.529 1.00 16.50 295 ILE A N 1
ATOM 1951 C CA . ILE A 1 295 ? 52.528 68.096 49.577 1.00 20.17 295 ILE A CA 1
ATOM 1952 C C . ILE A 1 295 ? 51.289 67.835 50.429 1.00 20.71 295 ILE A C 1
ATOM 1953 O O . ILE A 1 295 ? 50.410 67.050 50.053 1.00 20.46 295 ILE A O 1
ATOM 1958 N N . SER A 1 296 ? 51.212 68.462 51.600 1.00 17.86 296 SER A N 1
ATOM 1959 C CA . SER A 1 296 ? 50.076 68.219 52.491 1.00 20.13 296 SER A CA 1
ATOM 1960 C C . SER A 1 296 ? 48.766 68.761 51.906 1.00 23.73 296 SER A C 1
ATOM 1961 O O . SER A 1 296 ? 47.727 68.087 51.965 1.00 21.12 296 SER A O 1
ATOM 1964 N N . ASN A 1 297 ? 48.785 69.984 51.359 1.00 20.38 297 ASN A N 1
ATOM 1965 C CA . ASN A 1 297 ? 47.564 70.529 50.761 1.00 19.90 297 ASN A CA 1
ATOM 1966 C C . ASN A 1 297 ? 47.086 69.663 49.603 1.00 21.72 297 ASN A C 1
ATOM 1967 O O . ASN A 1 297 ? 45.877 69.507 49.383 1.00 20.20 297 ASN A O 1
ATOM 1972 N N . ASN A 1 298 ? 48.022 69.102 48.846 1.00 18.78 298 ASN A N 1
ATOM 1973 C CA . ASN A 1 298 ? 47.650 68.250 47.725 1.00 19.40 298 ASN A CA 1
ATOM 1974 C C . ASN A 1 298 ? 47.034 66.941 48.222 1.00 18.73 298 ASN A C 1
ATOM 1975 O O . ASN A 1 298 ? 46.019 66.480 47.684 1.00 18.48 298 ASN A O 1
ATOM 1980 N N . ILE A 1 299 ? 47.637 66.328 49.238 1.00 16.83 299 ILE A N 1
ATOM 1981 C CA . ILE A 1 299 ? 47.052 65.122 49.831 1.00 17.31 299 ILE A CA 1
ATOM 1982 C C . ILE A 1 299 ? 45.657 65.425 50.352 1.00 20.85 299 ILE A C 1
ATOM 1983 O O . ILE A 1 299 ? 44.702 64.667 50.112 1.00 20.10 299 ILE A O 1
ATOM 1988 N N . GLY A 1 300 ? 45.526 66.533 51.085 1.00 20.79 300 GLY A N 1
ATOM 1989 C CA . GLY A 1 300 ? 44.225 66.917 51.620 1.00 23.98 300 GLY A CA 1
ATOM 1990 C C . GLY A 1 300 ? 43.181 67.143 50.544 1.00 23.79 300 GLY A C 1
ATOM 1991 O O . GLY A 1 300 ? 42.015 66.763 50.704 1.00 19.76 300 GLY A O 1
ATOM 1992 N N . GLN A 1 301 ? 43.570 67.781 49.437 1.00 19.49 301 GLN A N 1
ATOM 1993 C CA . GLN A 1 301 ? 42.624 67.955 48.335 1.00 20.33 301 GLN A CA 1
ATOM 1994 C C . GLN A 1 301 ? 42.208 66.617 47.734 1.00 21.40 301 GLN A C 1
ATOM 1995 O O . GLN A 1 301 ? 41.017 66.366 47.521 1.00 21.36 301 GLN A O 1
ATOM 2001 N N . ILE A 1 302 ? 43.177 65.750 47.415 1.00 19.81 302 ILE A N 1
ATOM 2002 C CA A ILE A 1 302 ? 42.845 64.443 46.849 0.11 21.14 302 ILE A CA 1
ATOM 2003 C CA B ILE A 1 302 ? 42.807 64.468 46.830 0.89 22.28 302 ILE A CA 1
ATOM 2004 C C . ILE A 1 302 ? 41.942 63.671 47.801 1.00 20.11 302 ILE A C 1
ATOM 2005 O O . ILE A 1 302 ? 40.953 63.047 47.390 1.00 20.17 302 ILE A O 1
ATOM 2014 N N . ALA A 1 303 ? 42.268 63.716 49.091 1.00 17.77 303 ALA A N 1
ATOM 2015 C CA . ALA A 1 303 ? 41.450 63.040 50.096 1.00 23.22 303 ALA A CA 1
ATOM 2016 C C . ALA A 1 303 ? 40.046 63.614 50.127 1.00 23.42 303 ALA A C 1
ATOM 2017 O O . ALA A 1 303 ? 39.058 62.866 50.215 1.00 23.06 303 ALA A O 1
ATOM 2019 N N . TYR A 1 304 ? 39.937 64.940 50.055 1.00 18.03 304 TYR A N 1
ATOM 2020 C CA . TYR A 1 304 ? 38.622 65.563 50.030 1.00 18.98 304 TYR A CA 1
ATOM 2021 C C . TYR A 1 304 ? 37.828 65.110 48.815 1.00 23.34 304 TYR A C 1
ATOM 2022 O O . TYR A 1 304 ? 36.645 64.766 48.920 1.00 23.44 304 TYR A O 1
ATOM 2031 N N . LEU A 1 305 ? 38.453 65.143 47.643 1.00 19.30 305 LEU A N 1
ATOM 2032 C CA . LEU A 1 305 ? 37.729 64.802 46.424 1.00 21.63 305 LEU A CA 1
ATOM 2033 C C . LEU A 1 305 ? 37.277 63.341 46.442 1.00 22.91 305 LEU A C 1
ATOM 2034 O O . LEU A 1 305 ? 36.152 63.028 46.031 1.00 21.49 305 LEU A O 1
ATOM 2039 N N . GLN A 1 306 ? 38.118 62.440 46.959 1.00 21.61 306 GLN A N 1
ATOM 2040 C CA . GLN A 1 306 ? 37.689 61.049 47.079 1.00 22.13 306 GLN A CA 1
ATOM 2041 C C . GLN A 1 306 ? 36.553 60.903 48.088 1.00 24.59 306 GLN A C 1
ATOM 2042 O O . GLN A 1 306 ? 35.631 60.109 47.876 1.00 26.26 306 GLN A O 1
ATOM 2048 N N . ALA A 1 307 ? 36.606 61.640 49.198 1.00 22.35 307 ALA A N 1
ATOM 2049 C CA . ALA A 1 307 ? 35.501 61.572 50.155 1.00 25.22 307 ALA A CA 1
ATOM 2050 C C . ALA A 1 307 ? 34.224 62.134 49.552 1.00 28.56 307 ALA A C 1
ATOM 2051 O O . ALA A 1 307 ? 33.117 61.646 49.832 1.00 27.15 307 ALA A O 1
ATOM 2053 N N . LYS A 1 308 ? 34.359 63.145 48.698 1.00 21.32 308 LYS A N 1
ATOM 2054 C CA . LYS A 1 308 ? 33.199 63.726 48.030 1.00 20.31 308 LYS A CA 1
ATOM 2055 C C . LYS A 1 308 ? 32.567 62.727 47.061 1.00 29.95 308 LYS A C 1
ATOM 2056 O O . LYS A 1 308 ? 31.344 62.507 47.075 1.00 27.31 308 LYS A O 1
ATOM 2062 N N . ILE A 1 309 ? 33.397 62.083 46.237 1.00 25.00 309 ILE A N 1
ATOM 2063 C CA . ILE A 1 309 ? 32.928 61.062 45.299 1.00 23.07 309 ILE A CA 1
ATOM 2064 C C . ILE A 1 309 ? 32.222 59.923 46.031 1.00 25.99 309 ILE A C 1
ATOM 2065 O O . ILE A 1 309 ? 31.214 59.382 45.552 1.00 25.71 309 ILE A O 1
ATOM 2070 N N . ASN A 1 310 ? 32.731 59.540 47.196 1.00 25.85 310 ASN A N 1
ATOM 2071 C CA . ASN A 1 310 ? 32.220 58.365 47.889 1.00 25.97 310 ASN A CA 1
ATOM 2072 C C . ASN A 1 310 ? 31.253 58.699 49.012 1.00 30.71 310 ASN A C 1
ATOM 2073 O O . ASN A 1 310 ? 30.852 57.793 49.750 1.00 31.14 310 ASN A O 1
ATOM 2078 N N . ASN A 1 311 ? 30.843 59.964 49.133 1.00 23.97 311 ASN A N 1
ATOM 2079 C CA . ASN A 1 311 ? 29.879 60.399 50.149 1.00 28.39 311 ASN A CA 1
ATOM 2080 C C . ASN A 1 311 ? 30.339 60.033 51.558 1.00 32.65 311 ASN A C 1
ATOM 2081 O O . ASN A 1 311 ? 29.602 59.433 52.343 1.00 33.90 311 ASN A O 1
ATOM 2086 N N . ILE A 1 312 ? 31.568 60.412 51.887 1.00 24.77 312 ILE A N 1
ATOM 2087 C CA . ILE A 1 312 ? 32.166 60.082 53.172 1.00 26.04 312 ILE A CA 1
ATOM 2088 C C . ILE A 1 312 ? 32.521 61.369 53.898 1.00 26.16 312 ILE A C 1
ATOM 2089 O O . ILE A 1 312 ? 33.031 62.314 53.286 1.00 26.79 312 ILE A O 1
ATOM 2094 N N . GLN A 1 313 ? 32.243 61.405 55.204 1.00 24.19 313 GLN A N 1
ATOM 2095 C CA . GLN A 1 313 ? 32.513 62.580 56.025 1.00 27.32 313 GLN A CA 1
ATOM 2096 C C . GLN A 1 313 ? 33.757 62.448 56.890 1.00 26.88 313 GLN A C 1
ATOM 2097 O O . GLN A 1 313 ? 34.354 63.471 57.242 1.00 33.15 313 GLN A O 1
ATOM 2099 N N . ASN A 1 314 ? 34.170 61.227 57.219 1.00 25.70 314 ASN A N 1
ATOM 2100 C CA . ASN A 1 314 ? 35.246 60.966 58.170 1.00 24.77 314 ASN A CA 1
ATOM 2101 C C . ASN A 1 314 ? 36.495 60.535 57.415 1.00 27.74 314 ASN A C 1
ATOM 2102 O O . ASN A 1 314 ? 36.465 59.555 56.671 1.00 26.32 314 ASN A O 1
ATOM 2107 N N . ILE A 1 315 ? 37.598 61.243 57.629 1.00 27.19 315 ILE A N 1
ATOM 2108 C CA . ILE A 1 315 ? 38.843 60.972 56.920 1.00 23.39 315 ILE A CA 1
ATOM 2109 C C . ILE A 1 315 ? 39.921 60.781 57.969 1.00 22.07 315 ILE A C 1
ATOM 2110 O O . ILE A 1 315 ? 40.274 61.734 58.675 1.00 24.41 315 ILE A O 1
ATOM 2115 N N . TYR A 1 316 ? 40.452 59.557 58.068 1.00 21.06 316 TYR A N 1
ATOM 2116 C CA . TYR A 1 316 ? 41.568 59.266 58.958 1.00 22.30 316 TYR A CA 1
ATOM 2117 C C . TYR A 1 316 ? 42.867 59.379 58.178 1.00 21.79 316 TYR A C 1
ATOM 2118 O O . TYR A 1 316 ? 42.951 58.923 57.040 1.00 21.79 316 TYR A O 1
ATOM 2127 N N . PHE A 1 317 ? 43.875 59.998 58.789 1.00 21.70 317 PHE A N 1
ATOM 2128 C CA . PHE A 1 317 ? 45.216 60.048 58.220 1.00 24.82 317 PHE A CA 1
ATOM 2129 C C . PHE A 1 317 ? 46.110 59.090 58.995 1.00 24.67 317 PHE A C 1
ATOM 2130 O O . PHE A 1 317 ? 46.215 59.193 60.224 1.00 31.17 317 PHE A O 1
ATOM 2138 N N . GLY A 1 318 ? 46.737 58.161 58.273 1.00 23.05 318 GLY A N 1
ATOM 2139 C CA . GLY A 1 318 ? 47.645 57.196 58.841 1.00 28.56 318 GLY A CA 1
ATOM 2140 C C . GLY A 1 318 ? 48.995 57.239 58.149 1.00 27.21 318 GLY A C 1
ATOM 2141 O O . GLY A 1 318 ? 49.219 57.997 57.203 1.00 26.40 318 GLY A O 1
ATOM 2142 N N . GLY A 1 319 ? 49.889 56.390 58.635 1.00 22.78 319 GLY A N 1
ATOM 2143 C CA . GLY A 1 319 ? 51.250 56.356 58.146 1.00 21.92 319 GLY A CA 1
ATOM 2144 C C . GLY A 1 319 ? 52.151 57.196 59.023 1.00 27.83 319 GLY A C 1
ATOM 2145 O O . GLY A 1 319 ? 51.746 57.734 60.052 1.00 36.71 319 GLY A O 1
ATOM 2146 N N . SER A 1 320 ? 53.407 57.305 58.613 1.00 27.89 320 SER A N 1
ATOM 2147 C CA . SER A 1 320 ? 54.407 57.982 59.429 1.00 26.30 320 SER A CA 1
ATOM 2148 C C . SER A 1 320 ? 54.603 59.441 59.034 1.00 30.58 320 SER A C 1
ATOM 2149 O O . SER A 1 320 ? 55.632 60.037 59.378 1.00 34.29 320 SER A O 1
ATOM 2152 N N . TYR A 1 321 ? 53.617 60.038 58.370 1.00 28.92 321 TYR A N 1
ATOM 2153 C CA . TYR A 1 321 ? 53.820 61.339 57.753 1.00 25.74 321 TYR A CA 1
ATOM 2154 C C . TYR A 1 321 ? 53.667 62.489 58.746 1.00 26.48 321 TYR A C 1
ATOM 2155 O O . TYR A 1 321 ? 54.523 63.377 58.788 1.00 25.50 321 TYR A O 1
ATOM 2164 N N . THR A 1 322 ? 52.599 62.505 59.559 1.00 23.16 322 THR A N 1
ATOM 2165 C CA . THR A 1 322 ? 52.372 63.674 60.412 1.00 23.81 322 THR A CA 1
ATOM 2166 C C . THR A 1 322 ? 53.356 63.721 61.579 1.00 30.47 322 THR A C 1
ATOM 2167 O O . THR A 1 322 ? 53.748 64.809 62.022 1.00 28.32 322 THR A O 1
ATOM 2171 N N . ARG A 1 323 ? 53.748 62.562 62.106 1.00 32.95 323 ARG A N 1
ATOM 2172 C CA . ARG A 1 323 ? 54.663 62.472 63.247 1.00 27.74 323 ARG A CA 1
ATOM 2173 C C . ARG A 1 323 ? 54.164 63.251 64.462 1.00 26.33 323 ARG A C 1
ATOM 2174 O O . ARG A 1 323 ? 54.953 63.626 65.337 1.00 30.90 323 ARG A O 1
ATOM 2182 N N . GLY A 1 324 ? 52.864 63.517 64.545 1.00 32.51 324 GLY A N 1
ATOM 2183 C CA . GLY A 1 324 ? 52.367 64.330 65.636 1.00 30.42 324 GLY A CA 1
ATOM 2184 C C . GLY A 1 324 ? 52.744 65.792 65.554 1.00 31.32 324 GLY A C 1
ATOM 2185 O O . GLY A 1 324 ? 52.539 66.527 66.522 1.00 33.36 324 GLY A O 1
ATOM 2186 N N . HIS A 1 325 ? 53.273 66.235 64.419 1.00 25.21 325 HIS A N 1
ATOM 2187 C CA . HIS A 1 325 ? 53.722 67.611 64.262 1.00 27.56 325 HIS A CA 1
ATOM 2188 C C . HIS A 1 325 ? 52.524 68.535 64.067 1.00 28.52 325 HIS A C 1
ATOM 2189 O O . HIS A 1 325 ? 51.654 68.265 63.231 1.00 27.36 325 HIS A O 1
ATOM 2196 N N . LEU A 1 326 ? 52.474 69.618 64.847 1.00 30.95 326 LEU A N 1
ATOM 2197 C CA . LEU A 1 326 ? 51.276 70.456 64.869 1.00 25.98 326 LEU A CA 1
ATOM 2198 C C . LEU A 1 326 ? 51.073 71.182 63.543 1.00 25.84 326 LEU A C 1
ATOM 2199 O O . LEU A 1 326 ? 49.932 71.340 63.091 1.00 31.08 326 LEU A O 1
ATOM 2204 N N . THR A 1 327 ? 52.159 71.608 62.887 1.00 30.72 327 THR A N 1
ATOM 2205 C CA . THR A 1 327 ? 52.019 72.297 61.603 1.00 34.16 327 THR A CA 1
ATOM 2206 C C . THR A 1 327 ? 51.471 71.360 60.541 1.00 32.11 327 THR A C 1
ATOM 2207 O O . THR A 1 327 ? 50.540 71.714 59.809 1.00 28.88 327 THR A O 1
ATOM 2211 N N . THR A 1 328 ? 52.049 70.159 60.434 1.00 25.09 328 THR A N 1
ATOM 2212 C CA . THR A 1 328 ? 51.565 69.194 59.451 1.00 26.67 328 THR A CA 1
ATOM 2213 C C . THR A 1 328 ? 50.102 68.854 59.693 1.00 23.05 328 THR A C 1
ATOM 2214 O O . THR A 1 328 ? 49.297 68.811 58.755 1.00 23.55 328 THR A O 1
ATOM 2218 N N . MET A 1 329 ? 49.738 68.588 60.952 1.00 29.36 329 MET A N 1
ATOM 2219 C CA . MET A 1 329 ? 48.352 68.228 61.250 1.00 22.90 329 MET A CA 1
ATOM 2220 C C . MET A 1 329 ? 47.412 69.393 60.976 1.00 25.78 329 MET A C 1
ATOM 2221 O O . MET A 1 329 ? 46.324 69.206 60.421 1.00 24.90 329 MET A O 1
ATOM 2226 N N . ASN A 1 330 ? 47.801 70.604 61.366 1.00 23.90 330 ASN A N 1
ATOM 2227 C CA . ASN A 1 330 ? 46.924 71.723 61.065 1.00 25.12 330 ASN A CA 1
ATOM 2228 C C . ASN A 1 330 ? 46.725 71.865 59.565 1.00 24.56 330 ASN A C 1
ATOM 2229 O O . ASN A 1 330 ? 45.630 72.204 59.108 1.00 26.46 330 ASN A O 1
ATOM 2234 N N . THR A 1 331 ? 47.770 71.603 58.783 1.00 24.45 331 THR A N 1
ATOM 2235 C CA . THR A 1 331 ? 47.658 71.798 57.343 1.00 23.00 331 THR A CA 1
ATOM 2236 C C . THR A 1 331 ? 46.704 70.787 56.736 1.00 25.00 331 THR A C 1
ATOM 2237 O O . THR A 1 331 ? 45.856 71.141 55.915 1.00 22.76 331 THR A O 1
ATOM 2241 N N . LEU A 1 332 ? 46.822 69.520 57.136 1.00 20.96 332 LEU A N 1
ATOM 2242 C CA . LEU A 1 332 ? 45.927 68.499 56.603 1.00 19.59 332 LEU A CA 1
ATOM 2243 C C . LEU A 1 332 ? 44.495 68.714 57.074 1.00 22.60 332 LEU A C 1
ATOM 2244 O O . LEU A 1 332 ? 43.547 68.548 56.296 1.00 25.15 332 LEU A O 1
ATOM 2249 N N . SER A 1 333 ? 44.314 69.080 58.345 1.00 23.92 333 SER A N 1
ATOM 2250 C CA A SER A 1 333 ? 42.973 69.335 58.862 0.51 29.00 333 SER A CA 1
ATOM 2251 C CA B SER A 1 333 ? 42.970 69.326 58.853 0.49 28.91 333 SER A CA 1
ATOM 2252 C C . SER A 1 333 ? 42.354 70.566 58.216 1.00 28.28 333 SER A C 1
ATOM 2253 O O . SER A 1 333 ? 41.157 70.585 57.911 1.00 25.89 333 SER A O 1
ATOM 2258 N N . TYR A 1 334 ? 43.146 71.615 58.020 1.00 24.63 334 TYR A N 1
ATOM 2259 C CA . TYR A 1 334 ? 42.586 72.805 57.393 1.00 25.42 334 TYR A CA 1
ATOM 2260 C C . TYR A 1 334 ? 42.171 72.526 55.954 1.00 27.27 334 TYR A C 1
ATOM 2261 O O . TYR A 1 334 ? 41.135 73.025 55.487 1.00 26.69 334 TYR A O 1
ATOM 2270 N N . ALA A 1 335 ? 42.958 71.726 55.240 1.00 23.33 335 ALA A N 1
ATOM 2271 C CA . ALA A 1 335 ? 42.621 71.401 53.859 1.00 22.38 335 ALA A CA 1
ATOM 2272 C C . ALA A 1 335 ? 41.255 70.740 53.774 1.00 24.71 335 ALA A C 1
ATOM 2273 O O . ALA A 1 335 ? 40.425 71.114 52.939 1.00 24.87 335 ALA A O 1
ATOM 2275 N N . ILE A 1 336 ? 40.997 69.762 54.650 1.00 24.53 336 ILE A N 1
ATOM 2276 C CA . ILE A 1 336 ? 39.703 69.076 54.642 1.00 25.17 336 ILE A CA 1
ATOM 2277 C C . ILE A 1 336 ? 38.589 70.038 55.029 1.00 27.08 336 ILE A C 1
ATOM 2278 O O . ILE A 1 336 ? 37.506 70.041 54.427 1.00 26.27 336 ILE A O 1
ATOM 2283 N N . ASN A 1 337 ? 38.837 70.860 56.048 1.00 27.06 337 ASN A N 1
ATOM 2284 C CA . ASN A 1 337 ? 37.860 71.843 56.491 1.00 27.42 337 ASN A CA 1
ATOM 2285 C C . ASN A 1 337 ? 37.589 72.876 55.400 1.00 25.80 337 ASN A C 1
ATOM 2286 O O . ASN A 1 337 ? 36.436 73.223 55.133 1.00 29.94 337 ASN A O 1
ATOM 2291 N N . PHE A 1 338 ? 38.648 73.348 54.742 1.00 22.94 338 PHE A N 1
ATOM 2292 C CA . PHE A 1 338 ? 38.533 74.394 53.725 1.00 23.63 338 PHE A CA 1
ATOM 2293 C C . PHE A 1 338 ? 37.663 73.934 52.558 1.00 23.50 338 PHE A C 1
ATOM 2294 O O . PHE A 1 338 ? 36.730 74.625 52.150 1.00 27.26 338 PHE A O 1
ATOM 2302 N N . TRP A 1 339 ? 37.952 72.755 52.016 1.00 22.04 339 TRP A N 1
ATOM 2303 C CA . TRP A 1 339 ? 37.251 72.304 50.816 1.00 24.49 339 TRP A CA 1
ATOM 2304 C C . TRP A 1 339 ? 35.815 71.901 51.106 1.00 25.22 339 TRP A C 1
ATOM 2305 O O . TRP A 1 339 ? 34.963 71.981 50.214 1.00 25.87 339 TRP A O 1
ATOM 2316 N N . SER A 1 340 ? 35.533 71.443 52.324 1.00 25.05 340 SER A N 1
ATOM 2317 C CA . SER A 1 340 ? 34.206 70.972 52.701 1.00 25.06 340 SER A CA 1
ATOM 2318 C C . SER A 1 340 ? 33.411 72.009 53.473 1.00 28.09 340 SER A C 1
ATOM 2319 O O . SER A 1 340 ? 32.306 71.702 53.925 1.00 25.86 340 SER A O 1
ATOM 2322 N N . GLN A 1 341 ? 33.950 73.224 53.638 1.00 27.45 341 GLN A N 1
ATOM 2323 C CA . GLN A 1 341 ? 33.421 74.225 54.557 1.00 27.15 341 GLN A CA 1
ATOM 2324 C C . GLN A 1 341 ? 32.989 73.589 55.874 1.00 32.17 341 GLN A C 1
ATOM 2325 O O . GLN A 1 341 ? 31.922 73.906 56.413 1.00 32.50 341 GLN A O 1
ATOM 2331 N N . GLY A 1 342 ? 33.825 72.697 56.396 1.00 31.75 342 GLY A N 1
ATOM 2332 C CA . GLY A 1 342 ? 33.592 72.077 57.683 1.00 38.38 342 GLY A CA 1
ATOM 2333 C C . GLY A 1 342 ? 32.634 70.901 57.700 1.00 36.73 342 GLY A C 1
ATOM 2334 O O . GLY A 1 342 ? 32.350 70.381 58.786 1.00 36.44 342 GLY A O 1
ATOM 2335 N N . SER A 1 343 ? 32.136 70.449 56.545 1.00 31.03 343 SER A N 1
ATOM 2336 C CA . SER A 1 343 ? 31.213 69.311 56.543 1.00 30.35 343 SER A CA 1
ATOM 2337 C C . SER A 1 343 ? 31.921 67.962 56.547 1.00 34.11 343 SER A C 1
ATOM 2338 O O . SER A 1 343 ? 31.250 66.930 56.665 1.00 32.59 343 SER A O 1
ATOM 2341 N N . LYS A 1 344 ? 33.242 67.935 56.412 1.00 24.42 344 LYS A N 1
ATOM 2342 C CA . LYS A 1 344 ? 34.020 66.717 56.575 1.00 25.84 344 LYS A CA 1
ATOM 2343 C C . LYS A 1 344 ? 35.104 66.986 57.607 1.00 30.51 344 LYS A C 1
ATOM 2344 O O . LYS A 1 344 ? 35.453 68.137 57.876 1.00 30.72 344 LYS A O 1
ATOM 2350 N N . GLN A 1 345 ? 35.660 65.914 58.172 1.00 28.87 345 GLN A N 1
ATOM 2351 C CA . GLN A 1 345 ? 36.500 66.034 59.356 1.00 30.51 345 GLN A CA 1
ATOM 2352 C C . GLN A 1 345 ? 37.743 65.170 59.204 1.00 32.41 345 GLN A C 1
ATOM 2353 O O . GLN A 1 345 ? 37.639 63.992 58.863 1.00 26.35 345 GLN A O 1
ATOM 2359 N N . ALA A 1 346 ? 38.914 65.758 59.440 1.00 25.48 346 ALA A N 1
ATOM 2360 C CA . ALA A 1 346 ? 40.160 64.999 59.495 1.00 23.74 346 ALA A CA 1
ATOM 2361 C C . ALA A 1 346 ? 40.377 64.432 60.893 1.00 23.12 346 ALA A C 1
ATOM 2362 O O . ALA A 1 346 ? 40.143 65.117 61.892 1.00 29.24 346 ALA A O 1
ATOM 2364 N N . PHE A 1 347 ? 40.841 63.186 60.955 1.00 25.89 347 PHE A N 1
ATOM 2365 C CA . PHE A 1 347 ? 41.157 62.525 62.215 1.00 29.43 347 PHE A CA 1
ATOM 2366 C C . PHE A 1 347 ? 42.580 62.002 62.156 1.00 22.88 347 PHE A C 1
ATOM 2367 O O . PHE A 1 347 ? 43.037 61.543 61.106 1.00 23.43 347 PHE A O 1
ATOM 2375 N N . PHE A 1 348 ? 43.272 62.079 63.288 1.00 22.35 348 PHE A N 1
ATOM 2376 C CA . PHE A 1 348 ? 44.638 61.616 63.425 1.00 21.90 348 PHE A CA 1
ATOM 2377 C C . PHE A 1 348 ? 44.698 60.524 64.477 1.00 24.17 348 PHE A C 1
ATOM 2378 O O . PHE A 1 348 ? 43.766 60.323 65.263 1.00 25.63 348 PHE A O 1
ATOM 2386 N N . LEU A 1 349 ? 45.817 59.811 64.471 1.00 25.43 349 LEU A N 1
ATOM 2387 C CA . LEU A 1 349 ? 45.985 58.599 65.262 1.00 30.06 349 LEU A CA 1
ATOM 2388 C C . LEU A 1 349 ? 47.301 58.656 66.020 1.00 27.97 349 LEU A C 1
ATOM 2389 O O . LEU A 1 349 ? 48.345 58.929 65.426 1.00 26.53 349 LEU A O 1
ATOM 2394 N N . LYS A 1 350 ? 47.252 58.389 67.328 1.00 29.69 350 LYS A N 1
ATOM 2395 C CA . LYS A 1 350 ? 48.473 58.388 68.127 1.00 32.04 350 LYS A CA 1
ATOM 2396 C C . LYS A 1 350 ? 49.457 57.318 67.661 1.00 32.09 350 LYS A C 1
ATOM 2397 O O . LYS A 1 350 ? 50.672 57.489 67.801 1.00 36.25 350 LYS A O 1
ATOM 2403 N N . HIS A 1 351 ? 48.964 56.219 67.094 1.00 26.41 351 HIS A N 1
ATOM 2404 C CA . HIS A 1 351 ? 49.815 55.162 66.551 1.00 26.41 351 HIS A CA 1
ATOM 2405 C C . HIS A 1 351 ? 49.673 55.051 65.033 1.00 29.43 351 HIS A C 1
ATOM 2406 O O . HIS A 1 351 ? 49.660 53.955 64.463 1.00 23.58 351 HIS A O 1
ATOM 2413 N N . GLU A 1 352 ? 49.626 56.215 64.369 1.00 27.25 352 GLU A N 1
ATOM 2414 C CA . GLU A 1 352 ? 49.365 56.297 62.935 1.00 24.20 352 GLU A CA 1
ATOM 2415 C C . GLU A 1 352 ? 50.287 55.412 62.108 1.00 21.25 352 GLU A C 1
ATOM 2416 O O . GLU A 1 352 ? 49.874 54.893 61.061 1.00 23.78 352 GLU A O 1
ATOM 2422 N N . GLY A 1 353 ? 51.538 55.248 62.530 1.00 23.02 353 GLY A N 1
ATOM 2423 C CA . GLY A 1 353 ? 52.473 54.496 61.708 1.00 22.70 353 GLY A CA 1
ATOM 2424 C C . GLY A 1 353 ? 52.358 52.995 61.820 1.00 25.47 353 GLY A C 1
ATOM 2425 O O . GLY A 1 353 ? 52.980 52.270 61.038 1.00 27.40 353 GLY A O 1
ATOM 2426 N N . TYR A 1 354 ? 51.568 52.508 62.772 1.00 23.60 354 TYR A N 1
ATOM 2427 C CA . TYR A 1 354 ? 51.524 51.092 63.092 1.00 23.82 354 TYR A CA 1
ATOM 2428 C C . TYR A 1 354 ? 50.204 50.427 62.729 1.00 26.04 354 TYR A C 1
ATOM 2429 O O . TYR A 1 354 ? 49.957 49.297 63.173 1.00 25.39 354 TYR A O 1
ATOM 2438 N N . LEU A 1 355 ? 49.361 51.080 61.924 1.00 22.55 355 LEU A N 1
ATOM 2439 C CA . LEU A 1 355 ? 48.060 50.498 61.587 1.00 24.24 355 LEU A CA 1
ATOM 2440 C C . LEU A 1 355 ? 48.222 49.129 60.943 1.00 27.62 355 LEU A C 1
ATOM 2441 O O . LEU A 1 355 ? 47.553 48.160 61.332 1.00 24.89 355 LEU A O 1
ATOM 2446 N N . GLY A 1 356 ? 49.115 49.029 59.957 1.00 22.36 356 GLY A N 1
ATOM 2447 C CA .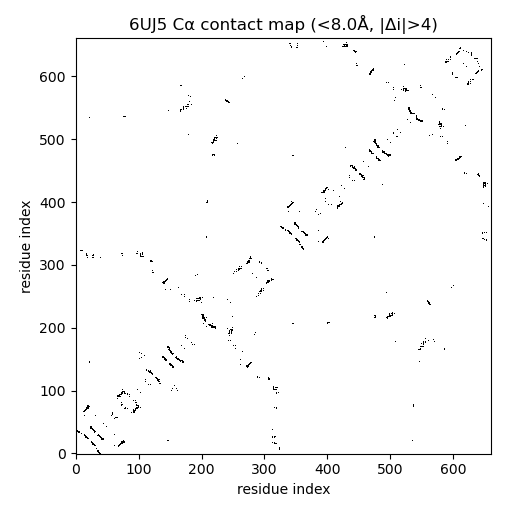 GLY A 1 356 ? 49.264 47.781 59.237 1.00 24.19 356 GLY A CA 1
ATOM 2448 C C . GLY A 1 356 ? 49.863 46.688 60.099 1.00 28.99 356 GLY A C 1
ATOM 2449 O O . GLY A 1 356 ? 49.371 45.557 60.116 1.00 23.82 356 GLY A O 1
ATOM 2450 N N . ALA A 1 357 ? 50.939 47.008 60.828 1.00 22.43 357 ALA A N 1
ATOM 2451 C CA . ALA A 1 357 ? 51.553 45.997 61.683 1.00 22.59 357 ALA A CA 1
ATOM 2452 C C . ALA A 1 357 ? 50.599 45.548 62.782 1.00 20.77 357 ALA A C 1
ATOM 2453 O O . ALA A 1 357 ? 50.618 44.370 63.197 1.00 24.19 357 ALA A O 1
ATOM 2455 N N . MET A 1 358 ? 49.765 46.463 63.277 1.00 21.98 358 MET A N 1
ATOM 2456 C CA A MET A 1 358 ? 48.794 46.082 64.296 0.22 26.23 358 MET A CA 1
ATOM 2457 C CA B MET A 1 358 ? 48.780 46.099 64.291 0.78 25.99 358 MET A CA 1
ATOM 2458 C C . MET A 1 358 ? 47.756 45.120 63.734 1.00 26.69 358 MET A C 1
ATOM 2459 O O . MET A 1 358 ? 47.384 44.154 64.402 1.00 26.34 358 MET A O 1
ATOM 2468 N N . GLY A 1 359 ? 47.279 45.359 62.515 1.00 27.81 359 GLY A N 1
ATOM 2469 C CA . GLY A 1 359 ? 46.338 44.423 61.915 1.00 22.23 359 GLY A CA 1
ATOM 2470 C C . GLY A 1 359 ? 46.963 43.058 61.696 1.00 21.91 359 GLY A C 1
ATOM 2471 O O . GLY A 1 359 ? 46.322 42.023 61.920 1.00 28.66 359 GLY A O 1
ATOM 2472 N N . ALA A 1 360 ? 48.221 43.041 61.255 1.00 24.47 360 ALA A N 1
ATOM 2473 C CA . ALA A 1 360 ? 48.943 41.789 61.060 1.00 25.07 360 ALA A CA 1
ATOM 2474 C C . ALA A 1 360 ? 49.140 41.055 62.375 1.00 25.29 360 ALA A C 1
ATOM 2475 O O . ALA A 1 360 ? 48.986 39.831 62.441 1.00 27.01 360 ALA A O 1
ATOM 2477 N N . PHE A 1 361 ? 49.491 41.789 63.431 1.00 23.89 361 PHE A N 1
ATOM 2478 C CA . PHE A 1 361 ? 49.631 41.190 64.752 1.00 28.28 361 PHE A CA 1
ATOM 2479 C C . PHE A 1 361 ? 48.340 40.489 65.177 1.00 27.10 361 PHE A C 1
ATOM 2480 O O . PHE A 1 361 ? 48.358 39.357 65.685 1.00 27.27 361 PHE A O 1
ATOM 2488 N N . LEU A 1 362 ? 47.207 41.158 64.978 1.00 29.77 362 LEU A N 1
ATOM 2489 C CA . LEU A 1 362 ? 45.921 40.577 65.357 1.00 28.49 362 LEU A CA 1
ATOM 2490 C C . LEU A 1 362 ? 45.588 39.345 64.532 1.00 30.58 362 LEU A C 1
ATOM 2491 O O . LEU A 1 362 ? 44.970 38.405 65.049 1.00 42.69 362 LEU A O 1
ATOM 2496 N N . SER A 1 363 ? 46.007 39.302 63.266 1.00 29.45 363 SER A N 1
ATOM 2497 C CA . SER A 1 363 ? 45.698 38.141 62.436 1.00 33.46 363 SER A CA 1
ATOM 2498 C C . SER A 1 363 ? 46.358 36.867 62.940 1.00 38.16 363 SER A C 1
ATOM 2499 O O . SER A 1 363 ? 45.896 35.775 62.598 1.00 39.20 363 SER A O 1
ATOM 2502 N N . ALA A 1 364 ? 47.434 36.977 63.723 1.00 30.87 364 ALA A N 1
ATOM 2503 C CA . ALA A 1 364 ? 48.109 35.776 64.213 1.00 38.75 364 ALA A CA 1
ATOM 2504 C C . ALA A 1 364 ? 47.293 35.069 65.286 1.00 54.98 364 ALA A C 1
ATOM 2505 O O . ALA A 1 364 ? 47.294 33.835 65.360 1.00 53.26 364 ALA A O 1
ATOM 2507 N N . SER A 1 365 ? 46.610 35.824 66.136 1.00 62.47 365 SER A N 1
ATOM 2508 C CA . SER A 1 365 ? 45.901 35.219 67.253 1.00 68.92 365 SER A CA 1
ATOM 2509 C C . SER A 1 365 ? 44.677 36.023 67.648 1.00 66.00 365 SER A C 1
ATOM 2510 O O . SER A 1 365 ? 44.632 36.569 68.747 1.00 70.36 365 SER A O 1
ATOM 2512 N N . GLN B 1 14 ? 51.830 82.119 14.644 1.00 72.25 14 GLN B N 1
ATOM 2513 C CA . GLN B 1 14 ? 51.014 80.937 14.372 1.00 72.90 14 GLN B CA 1
ATOM 2514 C C . GLN B 1 14 ? 49.615 81.338 13.928 1.00 64.88 14 GLN B C 1
ATOM 2515 O O . GLN B 1 14 ? 48.616 80.895 14.505 1.00 57.22 14 GLN B O 1
ATOM 2521 N N . GLU B 1 15 ? 49.552 82.156 12.882 1.00 51.06 15 GLU B N 1
ATOM 2522 C CA . GLU B 1 15 ? 48.343 82.917 12.627 1.00 44.27 15 GLU B CA 1
ATOM 2523 C C . GLU B 1 15 ? 47.217 82.035 12.102 1.00 42.57 15 GLU B C 1
ATOM 2524 O O . GLU B 1 15 ? 47.426 80.920 11.621 1.00 46.03 15 GLU B O 1
ATOM 2530 N N . ILE B 1 16 ? 46.004 82.575 12.201 1.00 36.14 16 ILE B N 1
ATOM 2531 C CA . ILE B 1 16 ? 44.768 81.905 11.823 1.00 40.38 16 ILE B CA 1
ATOM 2532 C C . ILE B 1 16 ? 44.002 82.821 10.883 1.00 44.12 16 ILE B C 1
ATOM 2533 O O . ILE B 1 16 ? 43.903 84.028 11.128 1.00 41.03 16 ILE B O 1
ATOM 2538 N N . SER B 1 17 ? 43.467 82.252 9.807 1.00 43.67 17 SER B N 1
ATOM 2539 C CA . SER B 1 17 ? 42.548 82.978 8.943 1.00 51.45 17 SER B CA 1
ATOM 2540 C C . SER B 1 17 ? 41.157 82.976 9.563 1.00 56.82 17 SER B C 1
ATOM 2541 O O . SER B 1 17 ? 40.666 81.930 9.999 1.00 67.10 17 SER B O 1
ATOM 2544 N N . TYR B 1 18 ? 40.527 84.148 9.615 1.00 51.85 18 TYR B N 1
ATOM 2545 C CA . TYR B 1 18 ? 39.160 84.252 10.112 1.00 50.69 18 TYR B CA 1
ATOM 2546 C C . TYR B 1 18 ? 38.565 85.568 9.640 1.00 50.58 18 TYR B C 1
ATOM 2547 O O . TYR B 1 18 ? 39.155 86.629 9.863 1.00 51.39 18 TYR B O 1
ATOM 2556 N N . ASN B 1 19 ? 37.401 85.499 9.000 1.00 53.13 19 ASN B N 1
ATOM 2557 C CA . ASN B 1 19 ? 36.746 86.692 8.468 1.00 59.30 19 ASN B CA 1
ATOM 2558 C C . ASN B 1 19 ? 36.154 87.490 9.619 1.00 58.84 19 ASN B C 1
ATOM 2559 O O . ASN B 1 19 ? 35.096 87.147 10.150 1.00 52.39 19 ASN B O 1
ATOM 2564 N N . CYS B 1 20 ? 36.835 88.562 10.006 1.00 61.78 20 CYS B N 1
ATOM 2565 C CA . CYS B 1 20 ? 36.361 89.439 11.064 1.00 65.27 20 CYS B CA 1
ATOM 2566 C C . CYS B 1 20 ? 35.566 90.597 10.477 1.00 65.25 20 CYS B C 1
ATOM 2567 O O . CYS B 1 20 ? 35.818 91.049 9.357 1.00 64.52 20 CYS B O 1
ATOM 2570 N N . ASP B 1 21 ? 34.588 91.064 11.244 1.00 63.96 21 ASP B N 1
ATOM 2571 C CA . ASP B 1 21 ? 34.000 92.377 11.029 1.00 65.81 21 ASP B CA 1
ATOM 2572 C C . ASP B 1 21 ? 34.810 93.369 11.852 1.00 59.47 21 ASP B C 1
ATOM 2573 O O . ASP B 1 21 ? 34.914 93.224 13.076 1.00 54.59 21 ASP B O 1
ATOM 2578 N N . TYR B 1 22 ? 35.413 94.350 11.183 1.00 53.55 22 TYR B N 1
ATOM 2579 C CA . TYR B 1 22 ? 36.324 95.269 11.853 1.00 51.24 22 TYR B CA 1
ATOM 2580 C C . TYR B 1 22 ? 35.630 96.522 12.366 1.00 49.94 22 TYR B C 1
ATOM 2581 O O . TYR B 1 22 ? 36.300 97.394 12.929 1.00 47.47 22 TYR B O 1
ATOM 2590 N N . GLY B 1 23 ? 34.310 96.614 12.200 1.00 53.59 23 GLY B N 1
ATOM 2591 C CA . GLY B 1 23 ? 33.531 97.645 12.870 1.00 51.98 23 GLY B CA 1
ATOM 2592 C C . GLY B 1 23 ? 33.991 99.042 12.513 1.00 47.41 23 GLY B C 1
ATOM 2593 O O . GLY B 1 23 ? 34.082 99.409 11.336 1.00 46.26 23 GLY B O 1
ATOM 2594 N N . ASP B 1 24 ? 34.285 99.837 13.546 1.00 41.87 24 ASP B N 1
ATOM 2595 C CA . ASP B 1 24 ? 34.745 101.208 13.374 1.00 50.66 24 ASP B CA 1
ATOM 2596 C C . ASP B 1 24 ? 36.247 101.296 13.142 1.00 44.40 24 ASP B C 1
ATOM 2597 O O . ASP B 1 24 ? 36.799 102.401 13.184 1.00 40.46 24 ASP B O 1
ATOM 2602 N N . ASN B 1 25 ? 36.895 100.151 12.915 1.00 38.25 25 ASN B N 1
ATOM 2603 C CA . ASN B 1 25 ? 38.315 100.030 12.590 1.00 39.96 25 ASN B CA 1
ATOM 2604 C C . ASN B 1 25 ? 39.220 100.251 13.796 1.00 38.90 25 ASN B C 1
ATOM 2605 O O . ASN B 1 25 ? 40.427 100.454 13.634 1.00 39.34 25 ASN B O 1
ATOM 2610 N N . THR B 1 26 ? 38.657 100.199 15.004 1.00 35.30 26 THR B N 1
ATOM 2611 C CA . THR B 1 26 ? 39.464 100.106 16.213 1.00 35.10 26 THR B CA 1
ATOM 2612 C C . THR B 1 26 ? 40.375 98.892 16.129 1.00 33.07 26 THR B C 1
ATOM 2613 O O . THR B 1 26 ? 39.932 97.789 15.798 1.00 31.82 26 THR B O 1
ATOM 2617 N N . PHE B 1 27 ? 41.655 99.101 16.421 1.00 29.33 27 PHE B N 1
ATOM 2618 C CA . PHE B 1 27 ? 42.640 98.031 16.414 1.00 25.37 27 PHE B CA 1
ATOM 2619 C C . PHE B 1 27 ? 42.684 97.460 17.827 1.00 23.79 27 PHE B C 1
ATOM 2620 O O . PHE B 1 27 ? 43.196 98.107 18.744 1.00 28.55 27 PHE B O 1
ATOM 2628 N N . ASN B 1 28 ? 42.113 96.270 18.013 1.00 26.22 28 ASN B N 1
ATOM 2629 C CA . ASN B 1 28 ? 42.015 95.684 19.340 1.00 29.46 28 ASN B CA 1
ATOM 2630 C C . ASN B 1 28 ? 43.229 94.812 19.635 1.00 30.01 28 ASN B C 1
ATOM 2631 O O . ASN B 1 28 ? 43.583 93.928 18.851 1.00 29.92 28 ASN B O 1
ATOM 2636 N N . LEU B 1 29 ? 43.875 95.081 20.762 1.00 24.85 29 LEU B N 1
ATOM 2637 C CA . LEU B 1 29 ? 45.107 94.402 21.151 1.00 23.22 29 LEU B CA 1
ATOM 2638 C C . LEU B 1 29 ? 44.836 93.745 22.497 1.00 24.72 29 LEU B C 1
ATOM 2639 O O . LEU B 1 29 ? 44.759 94.430 23.520 1.00 23.17 29 LEU B O 1
ATOM 2644 N N . ALA B 1 30 ? 44.681 92.428 22.500 1.00 23.82 30 ALA B N 1
ATOM 2645 C CA . ALA B 1 30 ? 44.264 91.703 23.694 1.00 20.88 30 ALA B CA 1
ATOM 2646 C C . ALA B 1 30 ? 45.473 91.063 24.350 1.00 19.89 30 ALA B C 1
ATOM 2647 O O . ALA B 1 30 ? 46.301 90.456 23.667 1.00 24.57 30 ALA B O 1
ATOM 2649 N N . ILE B 1 31 ? 45.580 91.215 25.665 1.00 19.60 31 ILE B N 1
ATOM 2650 C CA . ILE B 1 31 ? 46.733 90.705 26.396 1.00 18.67 31 ILE B CA 1
ATOM 2651 C C . ILE B 1 31 ? 46.259 89.918 27.596 1.00 23.96 31 ILE B C 1
ATOM 2652 O O . ILE B 1 31 ? 45.536 90.447 28.449 1.00 28.38 31 ILE B O 1
ATOM 2657 N N . ASP B 1 32 ? 46.712 88.677 27.687 1.00 21.72 32 ASP B N 1
ATOM 2658 C CA . ASP B 1 32 ? 46.466 87.818 28.838 1.00 22.69 32 ASP B CA 1
ATOM 2659 C C . ASP B 1 32 ? 47.758 87.779 29.631 1.00 24.27 32 ASP B C 1
ATOM 2660 O O . ASP B 1 32 ? 48.775 87.278 29.147 1.00 26.15 32 ASP B O 1
ATOM 2665 N N . ILE B 1 33 ? 47.725 88.316 30.839 1.00 25.06 33 ILE B N 1
ATOM 2666 C CA . ILE B 1 33 ? 48.927 88.487 31.645 1.00 25.46 33 ILE B CA 1
ATOM 2667 C C . ILE B 1 33 ? 48.820 87.518 32.809 1.00 30.27 33 ILE B C 1
ATOM 2668 O O . ILE B 1 33 ? 47.969 87.687 33.689 1.00 32.42 33 ILE B O 1
ATOM 2673 N N . GLY B 1 34 ? 49.675 86.511 32.820 1.00 29.23 34 GLY B N 1
ATOM 2674 C CA . GLY B 1 34 ? 49.677 85.520 33.876 1.00 30.62 34 GLY B CA 1
ATOM 2675 C C . GLY B 1 34 ? 50.720 85.803 34.936 1.00 41.45 34 GLY B C 1
ATOM 2676 O O . GLY B 1 34 ? 51.121 86.949 35.164 1.00 40.95 34 GLY B O 1
ATOM 2677 N N . GLY B 1 35 ? 51.171 84.737 35.598 1.00 45.36 35 GLY B N 1
ATOM 2678 C CA . GLY B 1 35 ? 52.204 84.899 36.603 1.00 47.02 35 GLY B CA 1
ATOM 2679 C C . GLY B 1 35 ? 53.567 85.189 36.013 1.00 46.75 35 GLY B C 1
ATOM 2680 O O . GLY B 1 35 ? 54.368 85.902 36.624 1.00 47.89 35 GLY B O 1
ATOM 2681 N N . THR B 1 36 ? 53.864 84.629 34.836 1.00 41.35 36 THR B N 1
ATOM 2682 C CA . THR B 1 36 ? 55.168 84.815 34.208 1.00 37.16 36 THR B CA 1
ATOM 2683 C C . THR B 1 36 ? 55.112 85.122 32.722 1.00 40.66 36 THR B C 1
ATOM 2684 O O . THR B 1 36 ? 56.116 85.602 32.183 1.00 42.04 36 THR B O 1
ATOM 2688 N N . LEU B 1 37 ? 53.999 84.867 32.037 1.00 34.41 37 LEU B N 1
ATOM 2689 C CA . LEU B 1 37 ? 53.924 85.090 30.603 1.00 31.99 37 LEU B CA 1
ATOM 2690 C C . LEU B 1 37 ? 52.777 86.033 30.260 1.00 30.41 37 LEU B C 1
ATOM 2691 O O . LEU B 1 37 ? 51.751 86.079 30.951 1.00 30.59 37 LEU B O 1
ATOM 2696 N N . ALA B 1 38 ? 52.965 86.769 29.172 1.00 25.19 38 ALA B N 1
ATOM 2697 C CA . ALA B 1 38 ? 51.930 87.598 28.573 1.00 26.51 38 ALA B CA 1
ATOM 2698 C C . ALA B 1 38 ? 51.633 87.047 27.189 1.00 29.94 38 ALA B C 1
ATOM 2699 O O . ALA B 1 38 ? 52.551 86.820 26.393 1.00 30.98 38 ALA B O 1
ATOM 2701 N N . LYS B 1 39 ? 50.357 86.823 26.907 1.00 23.32 39 LYS B N 1
ATOM 2702 C CA . LYS B 1 39 ? 49.924 86.266 25.638 1.00 19.86 39 LYS B CA 1
ATOM 2703 C C . LYS B 1 39 ? 49.092 87.314 24.905 1.00 27.66 39 LYS B C 1
ATOM 2704 O O . LYS B 1 39 ? 48.153 87.873 25.481 1.00 29.69 39 LYS B O 1
ATOM 2710 N N . VAL B 1 40 ? 49.439 87.589 23.650 1.00 24.33 40 VAL B N 1
ATOM 2711 C CA . VAL B 1 40 ? 48.860 88.707 22.910 1.00 21.96 40 VAL B CA 1
ATOM 2712 C C . VAL B 1 40 ? 48.153 88.175 21.674 1.00 28.55 40 VAL B C 1
ATOM 2713 O O . VAL B 1 40 ? 48.699 87.328 20.958 1.00 25.24 40 VAL B O 1
ATOM 2717 N N . VAL B 1 41 ? 46.946 88.688 21.419 1.00 24.60 41 VAL B N 1
ATOM 2718 C CA . VAL B 1 41 ? 46.157 88.370 20.232 1.00 22.87 41 VAL B CA 1
ATOM 2719 C C . VAL B 1 41 ? 45.721 89.688 19.604 1.00 27.40 41 VAL B C 1
ATOM 2720 O O . VAL B 1 41 ? 45.284 90.593 20.320 1.00 22.79 41 VAL B O 1
ATOM 2724 N N . PHE B 1 42 ? 45.841 89.800 18.285 1.00 24.61 42 PHE B N 1
ATOM 2725 C CA . PHE B 1 42 ? 45.384 90.995 17.586 1.00 23.23 42 PHE B CA 1
ATOM 2726 C C . PHE B 1 42 ? 45.081 90.623 16.138 1.00 25.98 42 PHE B C 1
ATOM 2727 O O . PHE B 1 42 ? 45.419 89.531 15.675 1.00 31.52 42 PHE B O 1
ATOM 2735 N N . SER B 1 43 ? 44.429 91.545 15.426 1.00 25.98 43 SER B N 1
ATOM 2736 C CA . SER B 1 43 ? 44.196 91.381 13.996 1.00 27.28 43 SER B CA 1
ATOM 2737 C C . SER B 1 43 ? 44.345 92.708 13.268 1.00 30.20 43 SER B C 1
ATOM 2738 O O . SER B 1 43 ? 43.582 93.650 13.527 1.00 34.38 43 SER B O 1
ATOM 2741 N N . PRO B 1 44 ? 45.304 92.825 12.356 1.00 33.25 44 PRO B N 1
ATOM 2742 C CA . PRO B 1 44 ? 45.423 94.068 11.585 1.00 30.70 44 PRO B CA 1
ATOM 2743 C C . PRO B 1 44 ? 44.131 94.340 10.832 1.00 36.43 44 PRO B C 1
ATOM 2744 O O . PRO B 1 44 ? 43.447 93.414 10.386 1.00 35.47 44 PRO B O 1
ATOM 2748 N N . ILE B 1 45 ? 43.790 95.626 10.705 1.00 31.34 45 ILE B N 1
ATOM 2749 C CA . ILE B 1 45 ? 42.496 95.989 10.143 1.00 33.13 45 ILE B CA 1
ATOM 2750 C C . ILE B 1 45 ? 42.382 95.447 8.729 1.00 35.16 45 ILE B C 1
ATOM 2751 O O . ILE B 1 45 ? 43.300 95.596 7.912 1.00 40.03 45 ILE B O 1
ATOM 2756 N N . HIS B 1 46 ? 41.255 94.791 8.445 1.00 39.21 46 HIS B N 1
ATOM 2757 C CA . HIS B 1 46 ? 40.901 94.215 7.150 1.00 39.72 46 HIS B CA 1
ATOM 2758 C C . HIS B 1 46 ? 41.795 93.048 6.745 1.00 41.40 46 HIS B C 1
ATOM 2759 O O . HIS B 1 46 ? 41.745 92.614 5.593 1.00 44.84 46 HIS B O 1
ATOM 2766 N N . SER B 1 47 ? 42.587 92.496 7.664 1.00 37.70 47 SER B N 1
ATOM 2767 C CA . SER B 1 47 ? 43.495 91.421 7.275 1.00 42.72 47 SER B CA 1
A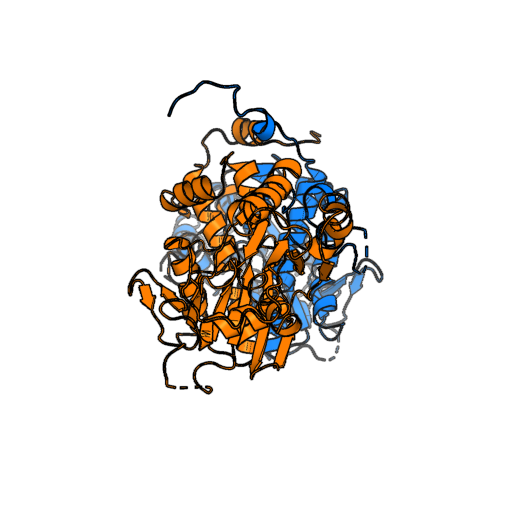TOM 2768 C C . SER B 1 47 ? 42.817 90.056 7.259 1.00 39.04 47 SER B C 1
ATOM 2769 O O . SER B 1 47 ? 43.249 89.170 6.516 1.00 44.22 47 SER B O 1
ATOM 2772 N N . ASN B 1 48 ? 41.779 89.867 8.074 1.00 40.32 48 ASN B N 1
ATOM 2773 C CA . ASN B 1 48 ? 41.184 88.550 8.313 1.00 42.01 48 ASN B CA 1
ATOM 2774 C C . ASN B 1 48 ? 42.231 87.542 8.783 1.00 43.25 48 ASN B C 1
ATOM 2775 O O . ASN B 1 48 ? 42.190 86.358 8.445 1.00 42.38 48 ASN B O 1
ATOM 2780 N N . ARG B 1 49 ? 43.176 88.014 9.588 1.00 38.56 49 ARG B N 1
ATOM 2781 C CA . ARG B 1 49 ? 44.197 87.153 10.169 1.00 35.15 49 ARG B CA 1
ATOM 2782 C C . ARG B 1 49 ? 44.270 87.416 11.660 1.00 36.40 49 ARG B C 1
ATOM 2783 O O . ARG B 1 49 ? 44.388 88.570 12.077 1.00 35.83 49 ARG B O 1
ATOM 2791 N N . LEU B 1 50 ? 44.191 86.349 12.457 1.00 34.41 50 LEU B N 1
ATOM 2792 C CA . LEU B 1 50 ? 44.465 86.414 13.885 1.00 29.74 50 LEU B CA 1
ATOM 2793 C C . LEU B 1 50 ? 45.935 86.111 14.122 1.00 31.41 50 LEU B C 1
ATOM 2794 O O . LEU B 1 50 ? 46.446 85.096 13.641 1.00 31.50 50 LEU B O 1
ATOM 2799 N N . MET B 1 51 ? 46.614 86.979 14.862 1.00 31.64 51 MET B N 1
ATOM 2800 C CA . MET B 1 51 ? 48.032 86.805 15.122 1.00 28.91 51 MET B CA 1
ATOM 2801 C C . MET B 1 51 ? 48.287 86.685 16.616 1.00 33.48 51 MET B C 1
ATOM 2802 O O . MET B 1 51 ? 47.591 87.294 17.436 1.00 31.35 51 MET B O 1
ATOM 2807 N N . PHE B 1 52 ? 49.311 85.899 16.955 1.00 29.20 52 PHE B N 1
ATOM 2808 C CA . PHE B 1 52 ? 49.552 85.434 18.315 1.00 27.76 52 PHE B CA 1
ATOM 2809 C C . PHE B 1 52 ? 51.020 85.619 18.651 1.00 34.37 52 PHE B C 1
ATOM 2810 O O . PHE B 1 52 ? 51.891 85.273 17.850 1.00 43.14 52 PHE B O 1
ATOM 2818 N N . TYR B 1 53 ? 51.299 86.155 19.837 1.00 26.43 53 TYR B N 1
ATOM 2819 C CA A TYR B 1 53 ? 52.669 86.286 20.320 0.56 27.54 53 TYR B CA 1
ATOM 2820 C CA B TYR B 1 53 ? 52.671 86.215 20.314 0.44 27.85 53 TYR B CA 1
ATOM 2821 C C . TYR B 1 53 ? 52.671 86.083 21.826 1.00 26.07 53 TYR B C 1
ATOM 2822 O O . TYR B 1 53 ? 51.723 86.480 22.506 1.00 26.37 53 TYR B O 1
ATOM 2839 N N . THR B 1 54 ? 53.750 85.494 22.344 1.00 26.01 54 THR B N 1
ATOM 2840 C CA . THR B 1 54 ? 53.923 85.329 23.778 1.00 24.62 54 THR B CA 1
ATOM 2841 C C . THR B 1 54 ? 55.259 85.930 24.195 1.00 32.58 54 THR B C 1
ATOM 2842 O O . THR B 1 54 ? 56.243 85.861 23.450 1.00 31.08 54 THR B O 1
ATOM 2846 N N . ILE B 1 55 ? 55.293 86.536 25.382 1.00 31.53 55 ILE B N 1
ATOM 2847 C CA . ILE B 1 55 ? 56.526 87.133 25.886 1.00 34.72 55 ILE B CA 1
ATOM 2848 C C . ILE B 1 55 ? 56.511 87.057 27.403 1.00 33.88 55 ILE B C 1
ATOM 2849 O O . ILE B 1 55 ? 55.452 87.083 28.034 1.00 30.86 55 ILE B O 1
A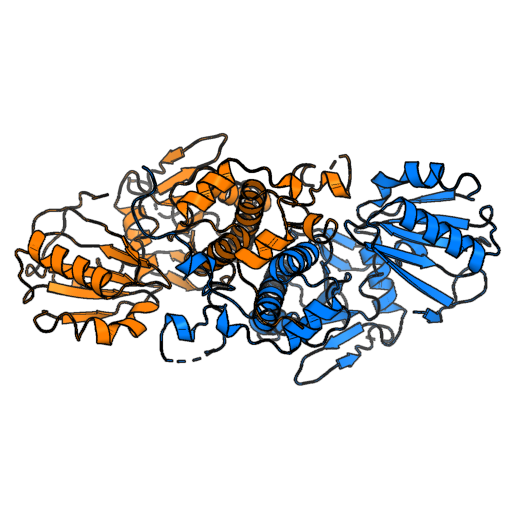TOM 2854 N N . GLU B 1 56 ? 57.696 86.947 27.990 1.00 32.24 56 GLU B N 1
ATOM 2855 C CA . GLU B 1 56 ? 57.784 86.944 29.438 1.00 36.90 56 GLU B CA 1
ATOM 2856 C C . GLU B 1 56 ? 57.531 88.351 29.948 1.00 41.50 56 GLU B C 1
ATOM 2857 O O . GLU B 1 56 ? 57.845 89.343 29.282 1.00 41.71 56 GLU B O 1
ATOM 2863 N N . THR B 1 57 ? 56.936 88.433 31.127 1.00 40.53 57 THR B N 1
ATOM 2864 C CA . THR B 1 57 ? 56.661 89.718 31.750 1.00 45.49 57 THR B CA 1
ATOM 2865 C C . THR B 1 57 ? 57.797 90.179 32.648 1.00 43.63 57 THR B C 1
ATOM 2866 O O . THR B 1 57 ? 57.727 91.284 33.195 1.00 45.25 57 THR B O 1
ATOM 2870 N N . GLU B 1 58 ? 58.842 89.360 32.794 1.00 45.71 58 GLU B N 1
ATOM 2871 C CA . GLU B 1 58 ? 59.912 89.661 33.737 1.00 47.06 58 GLU B CA 1
ATOM 2872 C C . GLU B 1 58 ? 60.574 90.989 33.411 1.00 53.68 58 GLU B C 1
ATOM 2873 O O . GLU B 1 58 ? 60.732 91.848 34.285 1.00 58.74 58 GLU B O 1
ATOM 2879 N N . LYS B 1 59 ? 60.973 91.177 32.159 1.00 50.01 59 LYS B N 1
ATOM 2880 C CA . LYS B 1 59 ? 61.595 92.431 31.746 1.00 51.95 59 LYS B CA 1
ATOM 2881 C C . LYS B 1 59 ? 60.499 93.320 31.173 1.00 40.12 59 LYS B C 1
ATOM 2882 O O . LYS B 1 59 ? 59.989 93.082 30.075 1.00 39.30 59 LYS B O 1
ATOM 2888 N N . ILE B 1 60 ? 60.109 94.331 31.950 1.00 43.83 60 ILE B N 1
ATOM 2889 C CA . ILE B 1 60 ? 58.976 95.172 31.574 1.00 37.57 60 ILE B CA 1
ATOM 2890 C C . ILE B 1 60 ? 59.257 95.908 30.271 1.00 36.05 60 ILE B C 1
ATOM 2891 O O . ILE B 1 60 ? 58.381 96.020 29.409 1.00 37.16 60 ILE B O 1
ATOM 2896 N N . ASP B 1 61 ? 60.481 96.422 30.097 1.00 34.22 61 ASP B N 1
ATOM 2897 C CA . ASP B 1 61 ? 60.745 97.202 28.890 1.00 39.79 61 ASP B CA 1
ATOM 2898 C C . ASP B 1 61 ? 60.568 96.351 27.633 1.00 45.53 61 ASP B C 1
ATOM 2899 O O . ASP B 1 61 ? 60.013 96.821 26.635 1.00 38.63 61 ASP B O 1
ATOM 2904 N N . LYS B 1 62 ? 60.981 95.078 27.679 1.00 43.69 62 LYS B N 1
ATOM 2905 C CA . LYS B 1 62 ? 60.816 94.207 26.513 1.00 41.31 62 LYS B CA 1
ATOM 2906 C C . LYS B 1 62 ? 59.350 93.876 26.266 1.00 38.67 62 LYS B C 1
ATOM 2907 O O . LYS B 1 62 ? 58.910 93.774 25.114 1.00 37.92 62 LYS B O 1
ATOM 2909 N N . PHE B 1 63 ? 58.582 93.685 27.333 1.00 36.32 63 PHE B N 1
ATOM 2910 C CA . PHE B 1 63 ? 57.158 93.424 27.181 1.00 30.73 63 PHE B CA 1
ATOM 2911 C C . PHE B 1 63 ? 56.456 94.622 26.539 1.00 35.05 63 PHE B C 1
ATOM 2912 O O . PHE B 1 63 ? 55.742 94.482 25.539 1.00 31.29 63 PHE B O 1
ATOM 2920 N N . MET B 1 64 ? 56.665 95.816 27.092 1.00 29.27 64 MET B N 1
ATOM 2921 C CA . MET B 1 64 ? 56.056 97.009 26.505 1.00 29.75 64 MET B CA 1
ATOM 2922 C C . MET B 1 64 ? 56.558 97.244 25.087 1.00 27.22 64 MET B C 1
ATOM 2923 O O . MET B 1 64 ? 55.800 97.679 24.210 1.00 30.77 64 MET B O 1
ATOM 2928 N N . GLU B 1 65 ? 57.837 96.966 24.840 1.00 32.05 65 GLU B N 1
ATOM 2929 C CA . GLU B 1 65 ? 58.386 97.220 23.514 1.00 37.89 65 GLU B CA 1
ATOM 2930 C C . GLU B 1 65 ? 57.695 96.359 22.468 1.00 31.59 65 GLU B C 1
ATOM 2931 O O . GLU B 1 65 ? 57.489 96.800 21.330 1.00 35.04 65 GLU B O 1
ATOM 2937 N N . LEU B 1 66 ? 57.329 95.128 22.833 1.00 31.82 66 LEU B N 1
ATOM 2938 C CA . LEU B 1 66 ? 56.607 94.278 21.888 1.00 31.55 66 LEU B CA 1
ATOM 2939 C C . LEU B 1 66 ? 55.267 94.899 21.507 1.00 31.71 66 LEU B C 1
ATOM 2940 O O . LEU B 1 66 ? 54.876 94.883 20.331 1.00 34.19 66 LEU B O 1
ATOM 2945 N N . LEU B 1 67 ? 54.536 95.436 22.491 1.00 27.95 67 LEU B N 1
ATOM 2946 C CA . LEU B 1 67 ? 53.233 96.017 22.191 1.00 27.76 67 LEU B CA 1
ATOM 2947 C C . LEU B 1 67 ? 53.371 97.251 21.309 1.00 28.03 67 LEU B C 1
ATOM 2948 O O . LEU B 1 67 ? 52.566 97.456 20.393 1.00 29.06 67 LEU B O 1
ATOM 2953 N N . HIS B 1 68 ? 54.389 98.082 21.564 1.00 31.39 68 HIS B N 1
ATOM 2954 C CA . HIS B 1 68 ? 54.663 99.198 20.663 1.00 29.31 68 HIS B CA 1
ATOM 2955 C C . HIS B 1 68 ? 54.981 98.705 19.258 1.00 35.46 68 HIS B C 1
ATOM 2956 O O . HIS B 1 68 ? 54.519 99.292 18.268 1.00 34.15 68 HIS B O 1
ATOM 2963 N N . SER B 1 69 ? 55.788 97.639 19.151 1.00 27.06 69 SER B N 1
ATOM 2964 C CA . SER B 1 69 ? 56.176 97.130 17.839 1.00 37.10 69 SER B CA 1
ATOM 2965 C C . SER B 1 69 ? 54.968 96.629 17.066 1.00 36.24 69 SER B C 1
ATOM 2966 O O . SER B 1 69 ? 54.894 96.787 15.839 1.00 38.36 69 SER B O 1
ATOM 2969 N N . ILE B 1 70 ? 54.019 96.016 17.771 1.00 32.36 70 ILE B N 1
ATOM 2970 C CA . ILE B 1 70 ? 52.797 95.530 17.139 1.00 29.82 70 ILE B CA 1
ATOM 2971 C C . ILE B 1 70 ? 52.003 96.697 16.568 1.00 31.07 70 ILE B C 1
ATOM 2972 O O . ILE B 1 70 ? 51.559 96.667 15.414 1.00 31.08 70 ILE B O 1
ATOM 2977 N N . ILE B 1 71 ? 51.826 97.749 17.370 1.00 28.87 71 ILE B N 1
ATOM 2978 C CA . ILE B 1 71 ? 51.088 98.931 16.921 1.00 33.56 71 ILE B CA 1
ATOM 2979 C C . ILE B 1 71 ? 51.795 99.588 15.744 1.00 32.34 71 ILE B C 1
ATOM 2980 O O . ILE B 1 71 ? 51.163 99.954 14.746 1.00 34.79 71 ILE B O 1
ATOM 2985 N N . LYS B 1 72 ? 53.116 99.753 15.844 1.00 30.65 72 LYS B N 1
ATOM 2986 C CA . LYS B 1 72 ? 53.863 100.425 14.790 1.00 34.32 72 LYS B CA 1
ATOM 2987 C C . LYS B 1 72 ? 53.853 99.614 13.497 1.00 36.82 72 LYS B C 1
ATOM 2988 O O . LYS B 1 72 ? 53.627 100.167 12.417 1.00 35.62 72 LYS B O 1
ATOM 2990 N N . GLU B 1 73 ? 54.065 98.301 13.586 1.00 35.49 73 GLU B N 1
ATOM 2991 C CA . GLU B 1 73 ? 54.190 97.456 12.403 1.00 42.02 73 GLU B CA 1
ATOM 2992 C C . GLU B 1 73 ? 52.855 96.994 11.827 1.00 39.48 73 GLU B C 1
ATOM 2993 O O . GLU B 1 73 ? 52.758 96.796 10.611 1.00 41.27 73 GLU B O 1
ATOM 2995 N N . HIS B 1 74 ? 51.827 96.812 12.655 1.00 33.78 74 HIS B N 1
ATOM 2996 C CA . HIS B 1 74 ? 50.574 96.211 12.213 1.00 37.57 74 HIS B CA 1
ATOM 2997 C C . HIS B 1 74 ? 49.367 97.133 12.293 1.00 39.88 74 HIS B C 1
ATOM 2998 O O . HIS B 1 74 ? 48.285 96.737 11.843 1.00 42.81 74 HIS B O 1
ATOM 3005 N N . ASN B 1 75 ? 49.503 98.331 12.868 1.00 36.42 75 ASN B N 1
ATOM 3006 C CA . ASN B 1 75 ? 48.442 99.331 12.815 1.00 33.69 75 ASN B CA 1
ATOM 3007 C C . ASN B 1 75 ? 48.999 100.691 12.419 1.00 33.07 75 ASN B C 1
ATOM 3008 O O . ASN B 1 75 ? 48.463 101.732 12.819 1.00 35.45 75 ASN B O 1
ATOM 3013 N N . ASN B 1 76 ? 50.075 100.689 11.629 1.00 35.48 76 ASN B N 1
ATOM 3014 C CA . ASN B 1 76 ? 50.654 101.904 11.054 1.00 34.12 76 ASN B CA 1
ATOM 3015 C C . ASN B 1 76 ? 50.975 102.948 12.123 1.00 34.84 76 ASN B C 1
ATOM 3016 O O . ASN B 1 76 ? 50.941 104.151 11.862 1.00 38.48 76 ASN B O 1
ATOM 3021 N N . GLY B 1 77 ? 51.283 102.501 13.339 1.00 35.94 77 GLY B N 1
ATOM 3022 C CA . GLY B 1 77 ? 51.621 103.426 14.406 1.00 36.46 77 GLY B CA 1
ATOM 3023 C C . GLY B 1 77 ? 50.464 104.244 14.928 1.00 41.00 77 GLY B C 1
ATOM 3024 O O . GLY B 1 77 ? 50.681 105.306 15.525 1.00 38.85 77 GLY B O 1
ATOM 3025 N N . CYS B 1 78 ? 49.231 103.782 14.720 1.00 33.06 78 CYS B N 1
ATOM 3026 C CA . CYS B 1 78 ? 48.042 104.555 15.088 1.00 33.83 78 CYS B CA 1
ATOM 3027 C C . CYS B 1 78 ? 47.601 104.177 16.499 1.00 34.55 78 CYS B C 1
ATOM 3028 O O . CYS B 1 78 ? 46.693 103.370 16.718 1.00 34.05 78 CYS B O 1
ATOM 3031 N N . TYR B 1 79 ? 48.262 104.800 17.474 1.00 35.49 79 TYR B N 1
ATOM 3032 C CA . TYR B 1 79 ? 47.875 104.634 18.869 1.00 36.54 79 TYR B CA 1
ATOM 3033 C C . TYR B 1 79 ? 46.466 105.144 19.134 1.00 34.42 79 TYR B C 1
ATOM 3034 O O . TYR B 1 79 ? 45.733 104.557 19.945 1.00 35.22 79 TYR B O 1
ATOM 3043 N N . ARG B 1 80 ? 46.068 106.227 18.462 1.00 33.76 80 ARG B N 1
ATOM 3044 C CA . ARG B 1 80 ? 44.783 106.860 18.742 1.00 36.88 80 ARG B CA 1
ATOM 3045 C C . ARG B 1 80 ? 43.598 105.949 18.443 1.00 40.20 80 ARG B C 1
ATOM 3046 O O . ARG B 1 80 ? 42.509 106.173 18.987 1.00 41.86 80 ARG B O 1
ATOM 3048 N N . MET B 1 81 ? 43.771 104.940 17.589 1.00 33.03 81 MET B N 1
ATOM 3049 C CA . MET B 1 81 ? 42.702 103.991 17.303 1.00 30.06 81 MET B CA 1
ATOM 3050 C C . MET B 1 81 ? 42.968 102.595 17.863 1.00 30.71 81 MET B C 1
ATOM 3051 O O . MET B 1 81 ? 42.263 101.653 17.489 1.00 32.17 81 MET B O 1
ATOM 3056 N N . THR B 1 82 ? 43.957 102.433 18.739 1.00 33.11 82 THR B N 1
ATOM 3057 C CA . THR B 1 82 ? 44.243 101.137 19.356 1.00 28.01 82 THR B CA 1
ATOM 3058 C C . THR B 1 82 ? 43.560 101.049 20.708 1.00 25.79 82 THR B C 1
ATOM 3059 O O . THR B 1 82 ? 43.665 101.971 21.524 1.00 30.58 82 THR B O 1
ATOM 3063 N N . HIS B 1 83 ? 42.888 99.933 20.959 1.00 24.77 83 HIS B N 1
ATOM 3064 C CA . HIS B 1 83 ? 42.309 99.654 22.260 1.00 24.55 83 HIS B CA 1
ATOM 3065 C C . HIS B 1 83 ? 43.001 98.421 22.822 1.00 27.42 83 HIS B C 1
ATOM 3066 O O . HIS B 1 83 ? 43.047 97.381 22.162 1.00 28.03 83 HIS B O 1
ATOM 3073 N N . ILE B 1 84 ? 43.568 98.546 24.008 1.00 25.75 84 ILE B N 1
ATOM 3074 C CA . ILE B 1 84 ? 44.157 97.401 24.696 1.00 21.12 84 ILE B CA 1
ATOM 3075 C C . ILE B 1 84 ? 43.131 96.824 25.660 1.00 27.74 84 ILE B C 1
ATOM 3076 O O . ILE B 1 84 ? 42.551 97.550 26.471 1.00 29.00 84 ILE B O 1
ATOM 3081 N N . ILE B 1 85 ? 42.912 95.515 25.599 1.00 24.71 85 ILE B N 1
ATOM 3082 C CA . ILE B 1 85 ? 42.071 94.854 26.585 1.00 24.61 85 ILE B CA 1
ATOM 3083 C C . ILE B 1 85 ? 42.931 93.820 27.289 1.00 21.09 85 ILE B C 1
ATOM 3084 O O . ILE B 1 85 ? 43.576 92.992 26.637 1.00 26.00 85 ILE B O 1
ATOM 3089 N N . ALA B 1 86 ? 42.993 93.914 28.613 1.00 21.13 86 ALA B N 1
ATOM 3090 C CA . ALA B 1 86 ? 43.869 93.080 29.416 1.00 23.00 86 ALA B CA 1
ATOM 3091 C C . ALA B 1 86 ? 43.039 92.089 30.211 1.00 27.17 86 ALA B C 1
ATOM 3092 O O . ALA B 1 86 ? 41.986 92.441 30.756 1.00 23.93 86 ALA B O 1
ATOM 3094 N N . THR B 1 87 ? 43.528 90.853 30.293 1.00 20.81 87 THR B N 1
ATOM 3095 C CA . THR B 1 87 ? 42.863 89.836 31.078 1.00 20.87 87 THR B CA 1
ATOM 3096 C C . THR B 1 87 ? 43.937 89.040 31.811 1.00 25.71 87 THR B C 1
ATOM 3097 O O . THR B 1 87 ? 45.128 89.350 31.731 1.00 26.55 87 THR B O 1
ATOM 3101 N N . GLY B 1 88 ? 43.515 88.020 32.534 1.00 30.82 88 GLY B N 1
ATOM 3102 C CA . GLY B 1 88 ? 44.421 87.273 33.375 1.00 24.33 88 GLY B CA 1
ATOM 3103 C C . GLY B 1 88 ? 44.664 87.963 34.705 1.00 30.38 88 GLY B C 1
ATOM 3104 O O . GLY B 1 88 ? 44.387 89.149 34.892 1.00 40.03 88 GLY B O 1
ATOM 3105 N N . GLY B 1 89 ? 45.222 87.196 35.645 1.00 39.69 89 GLY B N 1
ATOM 3106 C CA . GLY B 1 89 ? 45.519 87.755 36.958 1.00 48.40 89 GLY B CA 1
ATOM 3107 C C . GLY B 1 89 ? 46.275 89.069 36.897 1.00 47.52 89 GLY B C 1
ATOM 3108 O O . GLY B 1 89 ? 45.979 90.002 37.648 1.00 55.22 89 GLY B O 1
ATOM 3109 N N . GLY B 1 90 ? 47.235 89.176 35.975 1.00 48.80 90 GLY B N 1
ATOM 3110 C CA . GLY B 1 90 ? 48.059 90.369 35.860 1.00 41.66 90 GLY B CA 1
ATOM 3111 C C . GLY B 1 90 ? 47.348 91.601 35.336 1.00 43.33 90 GLY B C 1
ATOM 3112 O O . GLY B 1 90 ? 47.933 92.690 35.379 1.00 44.54 90 GLY B O 1
ATOM 3113 N N . ALA B 1 91 ? 46.115 91.462 34.839 1.00 34.99 91 ALA B N 1
ATOM 3114 C CA . ALA B 1 91 ? 45.392 92.623 34.320 1.00 36.24 91 ALA B CA 1
ATOM 3115 C C . ALA B 1 91 ? 45.218 93.702 35.380 1.00 41.46 91 ALA B C 1
ATOM 3116 O O . ALA B 1 91 ? 45.121 94.886 35.047 1.00 46.27 91 ALA B O 1
ATOM 3118 N N . PHE B 1 92 ? 45.160 93.314 36.654 1.00 38.92 92 PHE B N 1
ATOM 3119 C CA . PHE B 1 92 ? 45.104 94.297 37.728 1.00 45.48 92 PHE B CA 1
ATOM 3120 C C . PHE B 1 92 ? 46.487 94.847 38.034 1.00 40.67 92 PHE B C 1
ATOM 3121 O O . PHE B 1 92 ? 46.672 96.064 38.154 1.00 39.01 92 PHE B O 1
ATOM 3129 N N . LYS B 1 93 ? 47.473 93.958 38.147 1.00 34.42 93 LYS B N 1
ATOM 3130 C CA . LYS B 1 93 ? 48.790 94.368 38.617 1.00 42.94 93 LYS B CA 1
ATOM 3131 C C . LYS B 1 93 ? 49.497 95.282 37.620 1.00 36.65 93 LYS B C 1
ATOM 3132 O O . LYS B 1 93 ? 50.278 96.147 38.031 1.00 40.02 93 LYS B O 1
ATOM 3138 N N . PHE B 1 94 ? 49.243 95.104 36.320 1.00 33.64 94 PHE B N 1
ATOM 3139 C CA . PHE B 1 94 ? 49.917 95.838 35.251 1.00 36.36 94 PHE B CA 1
ATOM 3140 C C . PHE B 1 94 ? 49.092 96.982 34.670 1.00 40.91 94 PHE B C 1
ATOM 3141 O O . PHE B 1 94 ? 49.533 97.615 33.702 1.00 32.17 94 PHE B O 1
ATOM 3149 N N . TYR B 1 95 ? 47.912 97.264 35.222 1.00 37.11 95 TYR B N 1
ATOM 3150 C CA . TYR B 1 95 ? 47.039 98.265 34.613 1.00 40.37 95 TYR B CA 1
ATOM 3151 C C . TYR B 1 95 ? 47.700 99.639 34.588 1.00 41.65 95 TYR B C 1
ATOM 3152 O O . TYR B 1 95 ? 47.705 100.320 33.556 1.00 41.78 95 TYR B O 1
ATOM 3161 N N . ASP B 1 96 ? 48.268 100.062 35.721 1.00 42.21 96 ASP B N 1
ATOM 3162 C CA . ASP B 1 96 ? 48.962 101.343 35.776 1.00 47.89 96 ASP B CA 1
ATOM 3163 C C . ASP B 1 96 ? 50.175 101.377 34.853 1.00 42.91 96 ASP B C 1
ATOM 3164 O O . ASP B 1 96 ? 50.481 102.428 34.274 1.00 38.47 96 ASP B O 1
ATOM 3169 N N . LEU B 1 97 ? 50.882 100.251 34.712 1.00 35.73 97 LEU B N 1
ATOM 3170 C CA . LEU B 1 97 ? 52.010 100.183 33.786 1.00 36.21 97 LEU B CA 1
ATOM 3171 C C . LEU B 1 97 ? 51.551 100.412 32.354 1.00 31.41 97 LEU B C 1
ATOM 3172 O O . LEU B 1 97 ? 52.181 101.168 31.603 1.00 31.52 97 LEU B O 1
ATOM 3177 N N . LEU B 1 98 ? 50.441 99.778 31.966 1.00 25.30 98 LEU B N 1
ATOM 3178 C CA . LEU B 1 98 ? 49.883 99.987 30.633 1.00 27.12 98 LEU B CA 1
ATOM 3179 C C . LEU B 1 98 ? 49.450 101.428 30.432 1.00 30.21 98 LEU B C 1
ATOM 3180 O O . LEU B 1 98 ? 49.668 102.004 29.362 1.00 29.27 98 LEU B O 1
ATOM 3185 N N . TYR B 1 99 ? 48.793 102.013 31.434 1.00 29.72 99 TYR B N 1
ATOM 3186 C CA A TYR B 1 99 ? 48.415 103.417 31.326 0.48 32.94 99 TYR B CA 1
ATOM 3187 C CA B TYR B 1 99 ? 48.417 103.422 31.366 0.52 33.08 99 TYR B CA 1
ATOM 3188 C C . TYR B 1 99 ? 49.645 104.310 31.203 1.00 31.14 99 TYR B C 1
ATOM 3189 O O . TYR B 1 99 ? 49.646 105.256 30.412 1.00 33.48 99 TYR B O 1
ATOM 3206 N N . GLU B 1 100 ? 50.704 104.018 31.962 1.00 30.60 100 GLU B N 1
ATOM 3207 C CA . GLU B 1 100 ? 51.914 104.832 31.883 1.00 32.47 100 GLU B CA 1
ATOM 3208 C C . GLU B 1 100 ? 52.590 104.685 30.524 1.00 33.51 100 GLU B C 1
ATOM 3209 O O . GLU B 1 100 ? 53.145 105.656 29.988 1.00 35.51 100 GLU B O 1
ATOM 3215 N N . ASN B 1 101 ? 52.552 103.481 29.948 1.00 27.81 101 ASN B N 1
ATOM 3216 C CA . ASN B 1 101 ? 53.283 103.216 28.720 1.00 28.86 101 ASN B CA 1
ATOM 3217 C C . ASN B 1 101 ? 52.532 103.580 27.456 1.00 30.98 101 ASN B C 1
ATOM 3218 O O . ASN B 1 101 ? 53.166 103.692 26.401 1.00 30.17 101 ASN B O 1
ATOM 3223 N N . PHE B 1 102 ? 51.219 103.772 27.522 1.00 25.69 102 PHE B N 1
ATOM 3224 C CA . PHE B 1 102 ? 50.413 104.034 26.328 1.00 25.09 102 PHE B CA 1
ATOM 3225 C C . PHE B 1 102 ? 49.525 105.250 26.546 1.00 36.30 102 PHE B C 1
ATOM 3226 O O . PHE B 1 102 ? 48.294 105.146 26.560 1.00 37.54 102 PHE B O 1
ATOM 3234 N N . PRO B 1 103 ? 50.125 106.437 26.680 1.00 35.17 103 PRO B N 1
ATOM 3235 C CA . PRO B 1 103 ? 49.316 107.631 26.962 1.00 37.97 103 PRO B CA 1
ATOM 3236 C C . PRO B 1 103 ? 48.473 108.098 25.785 1.00 33.24 103 PRO B C 1
ATOM 3237 O O . PRO B 1 103 ? 47.446 108.743 26.013 1.00 42.11 103 PRO B O 1
ATOM 3241 N N . GLN B 1 104 ? 48.846 107.777 24.545 1.00 36.87 104 GLN B N 1
ATOM 3242 C CA . GLN B 1 104 ? 48.082 108.192 23.365 1.00 38.26 104 GLN B CA 1
ATOM 3243 C C . GLN B 1 104 ? 46.971 107.217 22.971 1.00 43.40 104 GLN B C 1
ATOM 3244 O O . GLN B 1 104 ? 46.370 107.384 21.905 1.00 50.59 104 GLN B O 1
ATOM 3250 N N . ILE B 1 105 ? 46.678 106.219 23.793 1.00 32.60 105 ILE B N 1
ATOM 3251 C CA . ILE B 1 105 ? 45.862 105.099 23.344 1.00 35.35 105 ILE B CA 1
ATOM 3252 C C . ILE B 1 105 ? 44.378 105.468 23.367 1.00 38.22 105 ILE B C 1
ATOM 3253 O O . ILE B 1 105 ? 43.938 106.348 24.106 1.00 39.44 105 ILE B O 1
ATOM 3258 N N . LYS B 1 106 ? 43.594 104.768 22.536 1.00 40.79 106 LYS B N 1
ATOM 3259 C CA . LYS B 1 106 ? 42.152 104.999 22.493 1.00 36.62 106 LYS B CA 1
ATOM 3260 C C . LYS B 1 106 ? 41.499 104.617 23.810 1.00 38.57 106 LYS B C 1
ATOM 3261 O O . LYS B 1 106 ? 40.629 105.339 24.313 1.00 37.08 106 LYS B O 1
ATOM 3267 N N . GLY B 1 107 ? 41.902 103.489 24.383 1.00 32.68 107 GLY B N 1
ATOM 3268 C CA . GLY B 1 107 ? 41.356 103.059 25.653 1.00 32.66 107 GLY B CA 1
ATOM 3269 C C . GLY B 1 107 ? 42.070 101.816 26.135 1.00 27.53 107 GLY B C 1
ATOM 3270 O O . GLY B 1 107 ? 42.712 101.109 25.356 1.00 27.85 107 GLY B O 1
ATOM 3271 N N . ILE B 1 108 ? 41.969 101.581 27.440 1.00 30.15 108 ILE B N 1
ATOM 3272 C CA . ILE B 1 108 ? 42.426 100.352 28.079 1.00 29.47 108 ILE B CA 1
ATOM 3273 C C . ILE B 1 108 ? 41.272 99.817 28.917 1.00 36.30 108 ILE B C 1
ATOM 3274 O O . ILE B 1 108 ? 40.659 100.568 29.681 1.00 40.60 108 ILE B O 1
ATOM 3279 N N . SER B 1 109 ? 40.973 98.528 28.773 1.00 31.53 109 SER B N 1
ATOM 3280 C CA . SER B 1 109 ? 39.911 97.901 29.538 1.00 32.42 109 SER B CA 1
ATOM 3281 C C . SER B 1 109 ? 40.406 96.565 30.072 1.00 28.83 109 SER B C 1
ATOM 3282 O O . SER B 1 109 ? 41.472 96.078 29.699 1.00 25.72 109 SER B O 1
ATOM 3285 N N . ARG B 1 110 ? 39.607 95.969 30.944 1.00 26.79 110 ARG B N 1
ATOM 3286 C CA . ARG B 1 110 ? 39.917 94.674 31.530 1.00 25.53 110 ARG B CA 1
ATOM 3287 C C . ARG B 1 110 ? 38.806 93.699 31.188 1.00 30.58 110 ARG B C 1
ATOM 3288 O O . ARG B 1 110 ? 37.643 94.089 31.065 1.00 36.21 110 ARG B O 1
ATOM 3296 N N . PHE B 1 111 ? 39.166 92.427 31.036 1.00 23.71 111 PHE B N 1
ATOM 3297 C CA . PHE B 1 111 ? 38.171 91.393 30.808 1.00 27.68 111 PHE B CA 1
ATOM 3298 C C . PHE B 1 111 ? 38.365 90.294 31.841 1.00 28.34 111 PHE B C 1
ATOM 3299 O O . PHE B 1 111 ? 39.495 89.852 32.085 1.00 25.94 111 PHE B O 1
ATOM 3307 N N . GLU B 1 112 ? 37.260 89.869 32.450 1.00 27.51 112 GLU B N 1
ATOM 3308 C CA . GLU B 1 112 ? 37.319 88.894 33.528 1.00 31.91 112 GLU B CA 1
ATOM 3309 C C . GLU B 1 112 ? 38.003 87.611 33.068 1.00 26.85 112 GLU B C 1
ATOM 3310 O O . GLU B 1 112 ? 37.848 87.171 31.925 1.00 26.95 112 GLU B O 1
ATOM 3316 N N . GLU B 1 113 ? 38.759 87.011 33.984 1.00 26.18 113 GLU B N 1
ATOM 3317 C CA . GLU B 1 113 ? 39.660 85.911 33.654 1.00 25.20 113 GLU B CA 1
ATOM 3318 C C . GLU B 1 113 ? 38.900 84.671 33.191 1.00 28.42 113 GLU B C 1
ATOM 3319 O O . GLU B 1 113 ? 39.219 84.082 32.149 1.00 23.02 113 GLU B O 1
ATOM 3325 N N . MET B 1 114 ? 37.902 84.245 33.970 1.00 28.51 114 MET B N 1
ATOM 3326 C CA A MET B 1 114 ? 37.170 83.032 33.624 0.73 28.51 114 MET B CA 1
ATOM 3327 C CA B MET B 1 114 ? 37.155 83.036 33.632 0.27 28.95 114 MET B CA 1
ATOM 3328 C C . MET B 1 114 ? 36.400 83.207 32.318 1.00 25.05 114 MET B C 1
ATOM 3329 O O . MET B 1 114 ? 36.478 82.360 31.420 1.00 26.79 114 MET B O 1
ATOM 3338 N N . GLU B 1 115 ? 35.663 84.310 32.189 1.00 26.02 115 GLU B N 1
ATOM 3339 C CA . GLU B 1 115 ? 34.945 84.601 30.953 1.00 27.38 115 GLU B CA 1
ATOM 3340 C C . GLU B 1 115 ? 35.888 84.630 29.756 1.00 25.70 115 GLU B C 1
ATOM 3341 O O . GLU B 1 115 ? 35.545 84.143 28.674 1.00 30.68 115 GLU B O 1
ATOM 3347 N N . GLY B 1 116 ? 37.066 85.232 29.920 1.00 25.04 116 GLY B N 1
ATOM 3348 C CA . GLY B 1 116 ? 38.019 85.260 28.819 1.00 23.79 116 GLY B CA 1
ATOM 3349 C C . GLY B 1 116 ? 38.396 83.863 28.361 1.00 23.59 116 GLY B C 1
ATOM 3350 O O . GLY B 1 116 ? 38.382 83.558 27.166 1.00 24.41 116 GLY B O 1
ATOM 3351 N N . LEU B 1 117 ? 38.705 82.986 29.317 1.00 21.28 117 LEU B N 1
ATOM 3352 C CA . LEU B 1 117 ? 39.164 81.642 28.994 1.00 18.02 117 LEU B CA 1
ATOM 3353 C C . LEU B 1 117 ? 38.082 80.846 28.266 1.00 20.82 117 LEU B C 1
ATOM 3354 O O . LEU B 1 117 ? 38.356 80.176 27.264 1.00 19.68 117 LEU B O 1
ATOM 3359 N N . ILE B 1 118 ? 36.845 80.905 28.760 1.00 21.25 118 ILE B N 1
ATOM 3360 C CA . ILE B 1 118 ? 35.801 80.076 28.167 1.00 22.33 118 ILE B CA 1
ATOM 3361 C C . ILE B 1 118 ? 35.345 80.654 26.842 1.00 22.23 118 ILE B C 1
ATOM 3362 O O . ILE B 1 118 ? 35.085 79.911 25.887 1.00 24.60 118 ILE B O 1
ATOM 3367 N N . HIS B 1 119 ? 35.227 81.981 26.754 1.00 22.06 119 HIS B N 1
ATOM 3368 C CA . HIS B 1 119 ? 34.861 82.564 25.468 1.00 27.77 119 HIS B CA 1
ATOM 3369 C C . HIS B 1 119 ? 35.908 82.220 24.421 1.00 24.60 119 HIS B C 1
ATOM 3370 O O . HIS B 1 119 ? 35.576 81.909 23.269 1.00 26.77 119 HIS B O 1
ATOM 3377 N N . GLY B 1 120 ? 37.181 82.259 24.807 1.00 22.20 120 GLY B N 1
ATOM 3378 C CA . GLY B 1 120 ? 38.224 81.923 23.857 1.00 24.08 120 GLY B CA 1
ATOM 3379 C C . GLY B 1 120 ? 38.224 80.450 23.491 1.00 21.12 120 GLY B C 1
ATOM 3380 O O . GLY B 1 120 ? 38.368 80.092 22.319 1.00 23.16 120 GLY B O 1
ATOM 3381 N N . LEU B 1 121 ? 38.115 79.573 24.494 1.00 21.15 121 LEU B N 1
ATOM 3382 C CA . LEU B 1 121 ? 38.096 78.141 24.211 1.00 21.99 121 LEU B CA 1
ATOM 3383 C C . LEU B 1 121 ? 36.913 77.784 23.319 1.00 25.49 121 LEU B C 1
ATOM 3384 O O . LEU B 1 121 ? 37.065 77.072 22.319 1.00 24.33 121 LEU B O 1
ATOM 3389 N N . ASP B 1 122 ? 35.726 78.303 23.645 1.00 24.93 122 ASP B N 1
ATOM 3390 C CA . ASP B 1 122 ? 34.546 77.970 22.851 1.00 28.03 122 ASP B CA 1
ATOM 3391 C C . ASP B 1 122 ? 34.706 78.452 21.415 1.00 25.93 122 ASP B C 1
ATOM 3392 O O . ASP B 1 122 ? 34.259 77.786 20.473 1.00 27.64 122 ASP B O 1
ATOM 3397 N N . PHE B 1 123 ? 35.358 79.601 21.228 1.00 23.62 123 PHE B N 1
ATOM 3398 C CA . PHE B 1 123 ? 35.599 80.098 19.878 1.00 28.88 123 PHE B CA 1
ATOM 3399 C C . PHE B 1 123 ? 36.487 79.139 19.098 1.00 27.28 123 PHE B C 1
ATOM 3400 O O . PHE B 1 123 ? 36.167 78.763 17.966 1.00 28.67 123 PHE B O 1
ATOM 3408 N N . PHE B 1 124 ? 37.607 78.723 19.699 1.00 27.32 124 PHE B N 1
ATOM 3409 C CA . PHE B 1 124 ? 38.492 77.768 19.042 1.00 30.30 124 PHE B CA 1
ATOM 3410 C C . PHE B 1 124 ? 37.774 76.453 18.738 1.00 32.02 124 PHE B C 1
ATOM 3411 O O . PHE B 1 124 ? 37.906 75.904 17.639 1.00 33.41 124 PHE B O 1
ATOM 3419 N N . ILE B 1 125 ? 37.024 75.925 19.706 1.00 26.60 125 ILE B N 1
ATOM 3420 C CA . ILE B 1 125 ? 36.344 74.644 19.502 1.00 28.28 125 ILE B CA 1
ATOM 3421 C C . ILE B 1 125 ? 35.397 74.724 18.311 1.00 29.40 125 ILE B C 1
ATOM 3422 O O . ILE B 1 125 ? 35.394 73.851 17.432 1.00 33.71 125 ILE B O 1
ATOM 3427 N N . HIS B 1 126 ? 34.573 75.768 18.267 1.00 30.24 126 HIS B N 1
ATOM 3428 C CA . HIS B 1 126 ? 33.479 75.821 17.304 1.00 36.86 126 HIS B CA 1
ATOM 3429 C C . HIS B 1 126 ? 33.851 76.447 15.963 1.00 39.12 126 HIS B C 1
ATOM 3430 O O . HIS B 1 126 ? 33.154 76.199 14.975 1.00 38.68 126 HIS B O 1
ATOM 3437 N N . GLU B 1 127 ? 34.918 77.238 15.888 1.00 33.68 127 GLU B N 1
ATOM 3438 C CA . GLU B 1 127 ? 35.160 78.058 14.711 1.00 37.73 127 GLU B CA 1
ATOM 3439 C C . GLU B 1 127 ? 36.435 77.729 13.956 1.00 44.82 127 GLU B C 1
ATOM 3440 O O . GLU B 1 127 ? 36.492 77.969 12.750 1.00 44.18 127 GLU B O 1
ATOM 3446 N N . ILE B 1 128 ? 37.454 77.203 14.618 1.00 34.40 128 ILE B N 1
ATOM 3447 C CA . ILE B 1 128 ? 38.801 77.137 14.065 1.00 37.79 128 ILE B CA 1
ATOM 3448 C C . ILE B 1 128 ? 39.121 75.678 13.743 1.00 38.22 128 ILE B C 1
ATOM 3449 O O . ILE B 1 128 ? 39.182 74.852 14.660 1.00 37.23 128 ILE B O 1
ATOM 3454 N N . PRO B 1 129 ? 39.370 75.338 12.485 1.00 40.88 129 PRO B N 1
ATOM 3455 C CA . PRO B 1 129 ? 39.720 73.953 12.154 1.00 41.84 129 PRO B CA 1
ATOM 3456 C C . PRO B 1 129 ? 41.138 73.617 12.593 1.00 41.55 129 PRO B C 1
ATOM 3457 O O . PRO B 1 129 ? 41.983 74.493 12.805 1.00 35.00 129 PRO B O 1
ATOM 3461 N N . ASP B 1 130 ? 41.381 72.310 12.733 1.00 44.44 130 ASP B N 1
ATOM 3462 C CA . ASP B 1 130 ? 42.708 71.767 13.036 1.00 47.15 130 ASP B CA 1
ATOM 3463 C C . ASP B 1 130 ? 43.267 72.314 14.345 1.00 42.60 130 ASP B C 1
ATOM 3464 O O . ASP B 1 130 ? 44.480 72.456 14.501 1.00 44.28 130 ASP B O 1
ATOM 3469 N N . GLU B 1 131 ? 42.391 72.630 15.293 1.00 38.42 131 GLU B N 1
ATOM 3470 C CA . GLU B 1 131 ? 42.790 73.279 16.536 1.00 31.72 131 GLU B CA 1
ATOM 3471 C C . GLU B 1 131 ? 42.766 72.337 17.735 1.00 33.32 131 GLU B C 1
ATOM 3472 O O . GLU B 1 131 ? 43.665 72.394 18.583 1.00 34.32 131 GLU B O 1
ATOM 3478 N N . VAL B 1 132 ? 41.746 71.479 17.823 1.00 28.05 132 VAL B N 1
ATOM 3479 C CA . VAL B 1 132 ? 41.578 70.518 18.908 1.00 30.24 132 VAL B CA 1
ATOM 3480 C C . VAL B 1 132 ? 42.149 69.181 18.463 1.00 27.41 132 VAL B C 1
ATOM 3481 O O . VAL B 1 132 ? 41.868 68.722 17.351 1.00 30.28 132 VAL B O 1
ATOM 3485 N N . PHE B 1 133 ? 42.936 68.539 19.330 1.00 28.14 133 PHE B N 1
ATOM 3486 C CA . PHE B 1 133 ? 43.497 67.244 18.977 1.00 27.81 133 PHE B CA 1
ATOM 3487 C C . PHE B 1 133 ? 43.717 66.395 20.223 1.00 25.74 133 PHE B C 1
ATOM 3488 O O . PHE B 1 133 ? 43.843 66.901 21.341 1.00 28.57 133 PHE B O 1
ATOM 3496 N N . THR B 1 134 ? 43.752 65.085 20.011 1.00 29.54 134 THR B N 1
ATOM 3497 C CA . THR B 1 134 ? 44.165 64.150 21.039 1.00 27.41 134 THR B CA 1
ATOM 3498 C C . THR B 1 134 ? 45.571 63.668 20.724 1.00 33.05 134 THR B C 1
ATOM 3499 O O . THR B 1 134 ? 46.021 63.721 19.578 1.00 30.59 134 THR B O 1
ATOM 3503 N N . TYR B 1 135 ? 46.276 63.215 21.757 1.00 30.91 135 TYR B N 1
ATOM 3504 C CA . TYR B 1 135 ? 47.592 62.635 21.534 1.00 30.10 135 TYR B CA 1
ATOM 3505 C C . TYR B 1 135 ? 47.891 61.584 22.598 1.00 28.41 135 TYR B C 1
ATOM 3506 O O . TYR B 1 135 ? 47.648 61.807 23.786 1.00 30.41 135 TYR B O 1
ATOM 3515 N N . ASN B 1 136 ? 48.426 60.447 22.155 1.00 35.30 136 ASN B N 1
ATOM 3516 C CA . ASN B 1 136 ? 49.140 59.524 23.031 1.00 36.88 136 ASN B CA 1
ATOM 3517 C C . ASN B 1 136 ? 50.171 58.784 22.191 1.00 36.31 136 ASN B C 1
ATOM 3518 O O . ASN B 1 136 ? 50.189 58.887 20.961 1.00 35.92 136 ASN B O 1
ATOM 3523 N N . ASP B 1 137 ? 51.031 58.028 22.871 1.00 34.61 137 ASP B N 1
ATOM 3524 C CA . ASP B 1 137 ? 52.150 57.402 22.178 1.00 44.09 137 ASP B CA 1
ATOM 3525 C C . ASP B 1 137 ? 51.689 56.328 21.200 1.00 44.57 137 ASP B C 1
ATOM 3526 O O . ASP B 1 137 ? 52.303 56.159 20.142 1.00 40.93 137 ASP B O 1
ATOM 3531 N N . GLN B 1 138 ? 50.612 55.606 21.519 1.00 42.55 138 GLN B N 1
ATOM 3532 C CA . GLN B 1 138 ? 50.151 54.543 20.630 1.00 44.37 138 GLN B CA 1
ATOM 3533 C C . GLN B 1 138 ? 49.465 55.112 19.395 1.00 45.53 138 GLN B C 1
ATOM 3534 O O . GLN B 1 138 ? 49.768 54.712 18.266 1.00 48.14 138 GLN B O 1
ATOM 3540 N N . ASP B 1 139 ? 48.534 56.044 19.590 1.00 44.42 139 ASP B N 1
ATOM 3541 C CA . ASP B 1 139 ? 47.698 56.539 18.505 1.00 44.17 139 ASP B CA 1
ATOM 3542 C C . ASP B 1 139 ? 48.309 57.712 17.757 1.00 44.83 139 ASP B C 1
ATOM 3543 O O . ASP B 1 139 ? 47.912 57.973 16.614 1.00 44.02 139 ASP B O 1
ATOM 3548 N N . GLY B 1 140 ? 49.264 58.413 18.361 1.00 36.20 140 GLY B N 1
ATOM 3549 C CA . GLY B 1 140 ? 49.758 59.637 17.776 1.00 36.68 140 GLY B CA 1
ATOM 3550 C C . GLY B 1 140 ? 48.749 60.762 17.923 1.00 39.91 140 GLY B C 1
ATOM 3551 O O . GLY B 1 140 ? 47.837 60.723 18.758 1.00 37.63 140 GLY B O 1
ATOM 3552 N N . GLU B 1 141 ? 48.913 61.773 17.077 1.00 40.18 141 GLU B N 1
ATOM 3553 C CA . GLU B 1 141 ? 48.031 62.930 17.078 1.00 33.02 141 GLU B CA 1
ATOM 3554 C C . GLU B 1 141 ? 46.805 62.657 16.217 1.00 40.70 141 GLU B C 1
ATOM 3555 O O . GLU B 1 141 ? 46.915 62.113 15.117 1.00 40.01 141 GLU B O 1
ATOM 3561 N N . ARG B 1 142 ? 45.631 63.021 16.732 1.00 38.45 142 ARG B N 1
ATOM 3562 C CA . ARG B 1 142 ? 44.390 62.936 15.972 1.00 39.37 142 ARG B CA 1
ATOM 3563 C C . ARG B 1 142 ? 43.644 64.254 16.109 1.00 36.36 142 ARG B C 1
ATOM 3564 O O . ARG B 1 142 ? 43.304 64.663 17.220 1.00 31.45 142 ARG B O 1
ATOM 3572 N N . ILE B 1 143 ? 43.409 64.925 14.980 1.00 43.82 143 ILE B N 1
ATOM 3573 C CA . ILE B 1 143 ? 42.647 66.168 14.976 1.00 35.12 143 ILE B CA 1
ATOM 3574 C C . ILE B 1 143 ? 41.167 65.854 15.149 1.00 35.44 143 ILE B C 1
ATOM 3575 O O . ILE B 1 143 ? 40.625 64.968 14.482 1.00 37.45 143 ILE B O 1
ATOM 3580 N N . ILE B 1 144 ? 40.501 66.592 16.021 1.00 37.24 144 ILE B N 1
ATOM 3581 C CA . ILE B 1 144 ? 39.068 66.420 16.271 1.00 33.68 144 ILE B CA 1
ATOM 3582 C C . ILE B 1 144 ? 38.327 67.512 15.520 1.00 41.92 144 ILE B C 1
ATOM 3583 O O . ILE B 1 144 ? 38.637 68.697 15.700 1.00 38.36 144 ILE B O 1
ATOM 3588 N N . PRO B 1 145 ? 37.341 67.169 14.663 1.00 42.02 145 PRO B N 1
ATOM 3589 C CA . PRO B 1 145 ? 36.676 68.162 13.797 1.00 42.11 145 PRO B CA 1
ATOM 3590 C C . PRO B 1 145 ? 35.576 68.968 14.486 1.00 44.58 145 PRO B C 1
ATOM 3591 O O . PRO B 1 145 ? 34.461 69.088 13.975 1.00 53.88 145 PRO B O 1
ATOM 3595 N N . THR B 1 146 ? 35.901 69.557 15.642 1.00 42.23 146 THR B N 1
ATOM 3596 C CA . THR B 1 146 ? 34.884 70.220 16.457 1.00 43.15 146 THR B CA 1
ATOM 3597 C C . THR B 1 146 ? 34.246 71.401 15.731 1.00 43.46 146 THR B C 1
ATOM 3598 O O . THR B 1 146 ? 33.061 71.683 15.933 1.00 40.97 146 THR B O 1
ATOM 3602 N N . SER B 1 147 ? 35.004 72.099 14.884 1.00 45.85 147 SER B N 1
ATOM 3603 C CA . SER B 1 147 ? 34.479 73.267 14.188 1.00 47.72 147 SER B CA 1
ATOM 3604 C C . SER B 1 147 ? 33.608 72.904 12.993 1.00 57.00 147 SER B C 1
ATOM 3605 O O . SER B 1 147 ? 32.930 73.783 12.450 1.00 58.01 147 SER B O 1
ATOM 3608 N N . SER B 1 148 ? 33.608 71.644 12.572 1.00 60.24 148 SER B N 1
ATOM 3609 C CA . SER B 1 148 ? 32.773 71.244 11.454 1.00 67.98 148 SER B CA 1
ATOM 3610 C C . SER B 1 148 ? 31.361 70.932 11.941 1.00 79.69 148 SER B C 1
ATOM 3611 O O . SER B 1 148 ? 31.073 70.926 13.141 1.00 83.08 148 SER B O 1
ATOM 3614 N N . GLY B 1 149 ? 30.474 70.673 10.985 1.00 88.13 149 GLY B N 1
ATOM 3615 C CA . GLY B 1 149 ? 29.109 70.326 11.338 1.00 87.17 149 GLY B CA 1
ATOM 3616 C C . GLY B 1 149 ? 29.058 69.025 12.119 1.00 87.80 149 GLY B C 1
ATOM 3617 O O . GLY B 1 149 ? 29.805 68.082 11.845 1.00 88.97 149 GLY B O 1
ATOM 3618 N N . THR B 1 150 ? 28.168 68.985 13.107 1.00 87.80 150 THR B N 1
ATOM 3619 C CA . THR B 1 150 ? 27.989 67.821 13.973 1.00 82.33 150 THR B CA 1
ATOM 3620 C C . THR B 1 150 ? 29.303 67.381 14.616 1.00 80.83 150 THR B C 1
ATOM 3621 O O . THR B 1 150 ? 29.619 67.773 15.740 1.00 79.84 150 THR B O 1
ATOM 3623 N N . SER B 1 153 ? 26.293 69.465 19.690 1.00 70.06 153 SER B N 1
ATOM 3624 C CA . SER B 1 153 ? 26.395 70.044 21.025 1.00 67.80 153 SER B CA 1
ATOM 3625 C C . SER B 1 153 ? 26.582 68.957 22.080 1.00 63.23 153 SER B C 1
ATOM 3626 O O . SER B 1 153 ? 27.341 69.130 23.037 1.00 56.51 153 SER B O 1
ATOM 3628 N N . LYS B 1 154 ? 25.883 67.834 21.896 1.00 61.40 154 LYS B N 1
ATOM 3629 C CA . LYS B 1 154 ? 25.973 66.726 22.842 1.00 56.17 154 LYS B CA 1
ATOM 3630 C C . LYS B 1 154 ? 27.343 66.060 22.822 1.00 58.46 154 LYS B C 1
ATOM 3631 O O . LYS B 1 154 ? 27.688 65.344 23.769 1.00 61.60 154 LYS B O 1
ATOM 3633 N N . ALA B 1 155 ? 28.128 66.272 21.766 1.00 57.37 155 ALA B N 1
ATOM 3634 C CA . ALA B 1 155 ? 29.507 65.810 21.742 1.00 53.76 155 ALA B CA 1
ATOM 3635 C C . ALA B 1 155 ? 30.467 66.802 22.375 1.00 49.33 155 ALA B C 1
ATOM 3636 O O . ALA B 1 155 ? 31.529 66.391 22.858 1.00 59.06 155 ALA B O 1
ATOM 3638 N N . ILE B 1 156 ? 30.115 68.086 22.392 1.00 47.19 156 ILE B N 1
ATOM 3639 C CA . ILE B 1 156 ? 31.024 69.135 22.861 1.00 38.69 156 ILE B CA 1
ATOM 3640 C C . ILE B 1 156 ? 30.885 69.365 24.359 1.00 34.00 156 ILE B C 1
ATOM 3641 O O . ILE B 1 156 ? 31.870 69.321 25.098 1.00 31.03 156 ILE B O 1
ATOM 3646 N N . TYR B 1 157 ? 29.656 69.633 24.831 1.00 33.92 157 TYR B N 1
ATOM 3647 C CA . TYR B 1 157 ? 29.374 69.893 26.230 1.00 35.29 157 TYR B CA 1
ATOM 3648 C C . TYR B 1 157 ? 28.852 68.634 26.912 1.00 35.66 157 TYR B C 1
ATOM 3649 O O . TYR B 1 157 ? 28.244 67.775 26.257 1.00 31.77 157 TYR B O 1
ATOM 3658 N N . PRO B 1 158 ? 29.062 68.497 28.240 1.00 29.67 158 PRO B N 1
ATOM 3659 C CA . PRO B 1 158 ? 29.816 69.456 29.064 1.00 28.43 158 PRO B CA 1
ATOM 3660 C C . PRO B 1 158 ? 31.303 69.206 28.918 1.00 28.43 158 PRO B C 1
ATOM 3661 O O . PRO B 1 158 ? 31.667 68.171 28.373 1.00 26.59 158 PRO B O 1
ATOM 3665 N N . TYR B 1 159 ? 32.155 70.115 29.383 1.00 21.80 159 TYR B N 1
ATOM 3666 C CA . TYR B 1 159 ? 33.570 69.814 29.401 1.00 22.63 159 TYR B CA 1
ATOM 3667 C C . TYR B 1 159 ? 34.220 70.545 30.567 1.00 23.44 159 TYR B C 1
ATOM 3668 O O . TYR B 1 159 ? 33.639 71.439 31.187 1.00 22.47 159 TYR B O 1
ATOM 3677 N N . LEU B 1 160 ? 35.459 70.177 30.814 1.00 18.40 160 LEU B N 1
ATOM 3678 C CA . LEU B 1 160 ? 36.290 70.775 31.831 1.00 17.68 160 LEU B CA 1
ATOM 3679 C C . LEU B 1 160 ? 37.457 71.420 31.113 1.00 22.73 160 LEU B C 1
ATOM 3680 O O . LEU B 1 160 ? 37.997 70.840 30.166 1.00 24.08 160 LEU B O 1
ATOM 3685 N N . LEU B 1 161 ? 37.824 72.618 31.530 1.00 20.48 161 LEU B N 1
ATOM 3686 C CA . LEU B 1 161 ? 39.069 73.238 31.083 1.00 16.71 161 LEU B CA 1
ATOM 3687 C C . LEU B 1 161 ? 40.062 73.199 32.235 1.00 18.88 161 LEU B C 1
ATOM 3688 O O . LEU B 1 161 ? 39.781 73.718 33.318 1.00 19.61 161 LEU B O 1
ATOM 3693 N N . VAL B 1 162 ? 41.212 72.586 32.001 1.00 19.13 162 VAL B N 1
ATOM 3694 C CA . VAL B 1 162 ? 42.292 72.558 32.976 1.00 19.92 162 VAL B CA 1
ATOM 3695 C C . VAL B 1 162 ? 43.355 73.505 32.438 1.00 17.68 162 VAL B C 1
ATOM 3696 O O . VAL B 1 162 ? 44.095 73.151 31.519 1.00 20.71 162 VAL B O 1
ATOM 3700 N N . ASN B 1 163 ? 43.426 74.709 32.998 1.00 18.42 163 ASN B N 1
ATOM 3701 C CA . ASN B 1 163 ? 44.299 75.758 32.478 1.00 17.99 163 ASN B CA 1
ATOM 3702 C C . ASN B 1 163 ? 45.529 75.830 33.369 1.00 19.00 163 ASN B C 1
ATOM 3703 O O . ASN B 1 163 ? 45.440 76.252 34.526 1.00 20.12 163 ASN B O 1
ATOM 3708 N N . ILE B 1 164 ? 46.666 75.388 32.844 1.00 20.67 164 ILE B N 1
ATOM 3709 C CA . ILE B 1 164 ? 47.880 75.232 33.640 1.00 22.84 164 ILE B CA 1
ATOM 3710 C C . ILE B 1 164 ? 48.813 76.385 33.310 1.00 23.37 164 ILE B C 1
ATOM 3711 O O . ILE B 1 164 ? 49.274 76.500 32.173 1.00 24.51 164 ILE B O 1
ATOM 3716 N N . GLY B 1 165 ? 49.109 77.215 34.304 1.00 23.06 165 GLY B N 1
ATOM 3717 C CA . GLY B 1 165 ? 50.136 78.233 34.168 1.00 26.80 165 GLY B CA 1
ATOM 3718 C C . GLY B 1 165 ? 51.092 78.113 35.337 1.00 29.18 165 GLY B C 1
ATOM 3719 O O . GLY B 1 165 ? 51.695 77.053 35.535 1.00 29.04 165 GLY B O 1
ATOM 3720 N N . SER B 1 166 ? 51.228 79.176 36.132 1.00 29.98 166 SER B N 1
ATOM 3721 C CA . SER B 1 166 ? 51.968 79.050 37.384 1.00 30.55 166 SER B CA 1
ATOM 3722 C C . SER B 1 166 ? 51.308 78.019 38.285 1.00 30.75 166 SER B C 1
ATOM 3723 O O . SER B 1 166 ? 51.967 77.094 38.779 1.00 25.62 166 SER B O 1
ATOM 3726 N N . GLY B 1 167 ? 49.996 78.163 38.495 1.00 24.27 167 GLY B N 1
ATOM 3727 C CA . GLY B 1 167 ? 49.186 77.169 39.145 1.00 21.68 167 GLY B CA 1
ATOM 3728 C C . GLY B 1 167 ? 48.257 76.480 38.170 1.00 21.73 167 GLY B C 1
ATOM 3729 O O . GLY B 1 167 ? 48.471 76.492 36.945 1.00 23.62 167 GLY B O 1
ATOM 3730 N N . VAL B 1 168 ? 47.210 75.863 38.705 1.00 20.55 168 VAL B N 1
ATOM 3731 C CA . VAL B 1 168 ? 46.247 75.112 37.893 1.00 18.65 168 VAL B CA 1
ATOM 3732 C C . VAL B 1 168 ? 44.850 75.630 38.206 1.00 21.31 168 VAL B C 1
ATOM 3733 O O . VAL B 1 168 ? 44.425 75.602 39.368 1.00 21.55 168 VAL B O 1
ATOM 3737 N N . SER B 1 169 ? 44.152 76.132 37.183 1.00 21.15 169 SER B N 1
ATOM 3738 C CA . SER B 1 169 ? 42.756 76.541 37.301 1.00 20.93 169 SER B CA 1
ATOM 3739 C C . SER B 1 169 ? 41.895 75.529 36.571 1.00 18.36 169 SER B C 1
ATOM 3740 O O . SER B 1 169 ? 42.263 75.055 35.497 1.00 21.54 169 SER B O 1
ATOM 3743 N N . ILE B 1 170 ? 40.746 75.199 37.150 1.00 17.61 170 ILE B N 1
ATOM 3744 C CA . ILE B 1 170 ? 39.854 74.209 36.552 1.00 16.79 170 ILE B CA 1
ATOM 3745 C C . ILE B 1 170 ? 38.475 74.836 36.462 1.00 21.02 170 ILE B C 1
ATOM 3746 O O . ILE B 1 170 ? 37.934 75.296 37.474 1.00 23.51 170 ILE B O 1
ATOM 3751 N N . LEU B 1 171 ? 37.918 74.856 35.252 1.00 19.65 171 LEU B N 1
ATOM 3752 C CA . LEU B 1 171 ? 36.610 75.427 34.968 1.00 23.03 171 LEU B CA 1
ATOM 3753 C C . LEU B 1 171 ? 35.718 74.349 34.372 1.00 20.32 171 LEU B C 1
ATOM 3754 O O . LEU B 1 171 ? 36.175 73.528 33.571 1.00 21.48 171 LEU B O 1
ATOM 3759 N N . LYS B 1 172 ? 34.456 74.340 34.780 1.00 24.41 172 LYS B N 1
ATOM 3760 C CA . LYS B 1 172 ? 33.467 73.416 34.244 1.00 28.01 172 LYS B CA 1
ATOM 3761 C C . LYS B 1 172 ? 32.516 74.201 33.351 1.00 29.55 172 LYS B C 1
ATOM 3762 O O . LYS B 1 172 ? 32.044 75.268 33.748 1.00 30.58 172 LYS B O 1
ATOM 3768 N N . VAL B 1 173 ? 32.244 73.684 32.148 1.00 23.70 173 VAL B N 1
ATOM 3769 C CA . VAL B 1 173 ? 31.367 74.343 31.181 1.00 23.29 173 VAL B CA 1
ATOM 3770 C C . VAL B 1 173 ? 30.276 73.341 30.833 1.00 24.69 173 VAL B C 1
ATOM 3771 O O . VAL B 1 173 ? 30.544 72.328 30.177 1.00 24.85 173 VAL B O 1
ATOM 3775 N N . THR B 1 174 ? 29.051 73.614 31.269 1.00 28.92 174 THR B N 1
ATOM 3776 C CA . THR B 1 174 ? 27.983 72.644 31.055 1.00 26.85 174 THR B CA 1
ATOM 3777 C C . THR B 1 174 ? 27.257 72.863 29.735 1.00 32.65 174 THR B C 1
ATOM 3778 O O . THR B 1 174 ? 26.781 71.899 29.123 1.00 31.98 174 THR B O 1
ATOM 3782 N N . GLU B 1 175 ? 27.176 74.104 29.282 1.00 31.66 175 GLU B N 1
ATOM 3783 C CA . GLU B 1 175 ? 26.510 74.468 28.040 1.00 32.97 175 GLU B CA 1
ATOM 3784 C C . GLU B 1 175 ? 26.979 75.870 27.685 1.00 31.08 175 GLU B C 1
ATOM 3785 O O . GLU B 1 175 ? 27.687 76.504 28.476 1.00 32.58 175 GLU B O 1
ATOM 3791 N N . PRO B 1 176 ? 26.644 76.368 26.495 1.00 36.45 176 PRO B N 1
ATOM 3792 C CA . PRO B 1 176 ? 27.073 77.730 26.145 1.00 32.31 176 PRO B CA 1
ATOM 3793 C C . PRO B 1 176 ? 26.712 78.736 27.232 1.00 36.53 176 PRO B C 1
ATOM 3794 O O . PRO B 1 176 ? 25.594 78.744 27.749 1.00 33.67 176 PRO B O 1
ATOM 3798 N N . ASN B 1 177 ? 27.699 79.553 27.610 1.00 33.83 177 ASN B N 1
ATOM 3799 C CA . ASN B 1 177 ? 27.566 80.625 28.599 1.00 38.99 177 ASN B CA 1
ATOM 3800 C C . ASN B 1 177 ? 27.261 80.114 30.004 1.00 39.85 177 ASN B C 1
ATOM 3801 O O . ASN B 1 177 ? 26.866 80.891 30.871 1.00 38.65 177 ASN B O 1
ATOM 3806 N N . ASN B 1 178 ? 27.414 78.822 30.272 1.00 29.14 178 ASN B N 1
ATOM 3807 C CA . ASN B 1 178 ? 27.124 78.286 31.598 1.00 24.49 178 ASN B CA 1
ATOM 3808 C C . ASN B 1 178 ? 28.403 77.629 32.101 1.00 27.96 178 ASN B C 1
ATOM 3809 O O . ASN B 1 178 ? 28.683 76.477 31.766 1.00 28.45 178 ASN B O 1
ATOM 3814 N N . PHE B 1 179 ? 29.184 78.374 32.884 1.00 29.79 179 PHE B N 1
ATOM 3815 C CA . PHE B 1 179 ? 30.487 77.906 33.337 1.00 29.41 179 PHE B CA 1
ATOM 3816 C C . PHE B 1 179 ? 30.740 78.412 34.751 1.00 30.45 179 PHE B C 1
ATOM 3817 O O . PHE B 1 179 ? 30.169 79.413 35.187 1.00 27.70 179 PHE B O 1
ATOM 3825 N N . SER B 1 180 ? 31.606 77.700 35.466 1.00 25.24 180 SER B N 1
ATOM 3826 C CA . SER B 1 180 ? 31.953 78.057 36.833 1.00 27.58 180 SER B CA 1
ATOM 3827 C C . SER B 1 180 ? 33.309 77.446 37.155 1.00 28.73 180 SER B C 1
ATOM 3828 O O . SER B 1 180 ? 33.780 76.537 36.467 1.00 27.38 180 SER B O 1
ATOM 3831 N N . ARG B 1 181 ? 33.936 77.973 38.202 1.00 25.05 181 ARG B N 1
ATOM 3832 C CA . ARG B 1 181 ? 35.223 77.472 38.654 1.00 23.45 181 ARG B CA 1
ATOM 3833 C C . ARG B 1 181 ? 35.024 76.349 39.667 1.00 27.21 181 ARG B C 1
ATOM 3834 O O . ARG B 1 181 ? 34.092 76.392 40.475 1.00 30.37 181 ARG B O 1
ATOM 3842 N N . VAL B 1 182 ? 35.877 75.322 39.595 1.00 25.77 182 VAL B N 1
ATOM 3843 C CA . VAL B 1 182 ? 35.939 74.310 40.650 1.00 30.24 182 VAL B CA 1
ATOM 3844 C C . VAL B 1 182 ? 37.355 74.294 41.223 1.00 32.27 182 VAL B C 1
ATOM 3845 O O . VAL B 1 182 ? 38.240 75.010 40.743 1.00 26.26 182 VAL B O 1
ATOM 3849 N N . GLY B 1 183 ? 37.573 73.497 42.264 1.00 28.95 183 GLY B N 1
ATOM 3850 C CA . GLY B 1 183 ? 38.869 73.462 42.912 1.00 26.03 183 GLY B CA 1
ATOM 3851 C C . GLY B 1 183 ? 40.032 73.136 41.996 1.00 27.79 183 GLY B C 1
ATOM 3852 O O . GLY B 1 183 ? 40.035 72.109 41.313 1.00 29.75 183 GLY B O 1
ATOM 3853 N N . GLY B 1 184 ? 41.032 74.006 41.984 1.00 23.56 184 GLY B N 1
ATOM 3854 C CA . GLY B 1 184 ? 42.249 73.806 41.224 1.00 23.27 184 GLY B CA 1
ATOM 3855 C C . GLY B 1 184 ? 43.386 73.308 42.096 1.00 27.78 184 GLY B C 1
ATOM 3856 O O . GLY B 1 184 ? 43.176 72.600 43.084 1.00 28.80 184 GLY B O 1
ATOM 3857 N N . SER B 1 185 ? 44.609 73.696 41.743 1.00 19.80 185 SER B N 1
ATOM 3858 C CA . SER B 1 185 ? 45.780 73.165 42.439 1.00 22.76 185 SER B CA 1
ATOM 3859 C C . SER B 1 185 ? 46.888 74.203 42.429 1.00 22.33 185 SER B C 1
ATOM 3860 O O . SER B 1 185 ? 47.033 74.949 41.460 1.00 20.78 185 SER B O 1
ATOM 3863 N N . SER B 1 186 ? 47.682 74.247 43.503 1.00 17.23 186 SER B N 1
ATOM 3864 C CA . SER B 1 186 ? 48.867 75.104 43.458 1.00 18.75 186 SER B CA 1
ATOM 3865 C C . SER B 1 186 ? 50.087 74.402 42.882 1.00 19.64 186 SER B C 1
ATOM 3866 O O . SER B 1 186 ? 51.147 75.040 42.763 1.00 23.75 186 SER B O 1
ATOM 3869 N N . LEU B 1 187 ? 49.976 73.122 42.516 1.00 21.79 187 LEU B N 1
ATOM 3870 C CA A LEU B 1 187 ? 51.099 72.372 41.949 0.61 18.41 187 LEU B CA 1
ATOM 3871 C CA B LEU B 1 187 ? 51.096 72.368 41.948 0.39 19.36 187 LEU B CA 1
ATOM 3872 C C . LEU B 1 187 ? 50.974 72.436 40.432 1.00 22.36 187 LEU B C 1
ATOM 3873 O O . LEU B 1 187 ? 50.391 71.556 39.799 1.00 24.26 187 LEU B O 1
ATOM 3882 N N . GLY B 1 188 ? 51.511 73.508 39.848 1.00 22.03 188 GLY B N 1
ATOM 3883 C CA . GLY B 1 188 ? 51.412 73.660 38.415 1.00 24.84 188 GLY B CA 1
ATOM 3884 C C . GLY B 1 188 ? 52.748 73.806 37.723 1.00 23.23 188 GLY B C 1
ATOM 3885 O O . GLY B 1 188 ? 53.766 73.291 38.196 1.00 22.65 188 GLY B O 1
ATOM 3886 N N . GLY B 1 189 ? 52.742 74.500 36.588 1.00 20.22 189 GLY B N 1
ATOM 3887 C CA . GLY B 1 189 ? 53.982 74.719 35.863 1.00 25.44 189 GLY B CA 1
ATOM 3888 C C . GLY B 1 189 ? 55.021 75.472 36.676 1.00 29.48 189 GLY B C 1
ATOM 3889 O O . GLY B 1 189 ? 56.213 75.166 36.608 1.00 29.07 189 GLY B O 1
ATOM 3890 N N . GLY B 1 190 ? 54.587 76.477 37.441 1.00 24.38 190 GLY B N 1
ATOM 3891 C CA . GLY B 1 190 ? 55.517 77.202 38.297 1.00 26.15 190 GLY B CA 1
ATOM 3892 C C . GLY B 1 190 ? 56.221 76.305 39.298 1.00 22.21 190 GLY B C 1
ATOM 3893 O O . GLY B 1 190 ? 57.391 76.521 39.627 1.00 25.02 190 GLY B O 1
ATOM 3894 N N . THR B 1 191 ? 55.515 75.290 39.803 1.00 21.18 191 THR B N 1
ATOM 3895 C CA . THR B 1 191 ? 56.128 74.329 40.719 1.00 20.64 191 THR B CA 1
ATOM 3896 C C . THR B 1 191 ? 57.172 73.477 40.001 1.00 20.49 191 THR B C 1
ATOM 3897 O O . THR B 1 191 ? 58.282 73.261 40.508 1.00 21.57 191 THR B O 1
ATOM 3901 N N . LEU B 1 192 ? 56.811 72.942 38.838 1.00 19.40 192 LEU B N 1
ATOM 3902 C CA . LEU B 1 192 ? 57.749 72.135 38.076 1.00 21.42 192 LEU B CA 1
ATOM 3903 C C . LEU B 1 192 ? 58.973 72.953 37.690 1.00 24.73 192 LEU B C 1
ATOM 3904 O O . LEU B 1 192 ? 60.108 72.501 37.868 1.00 21.58 192 LEU B O 1
ATOM 3909 N N . TRP B 1 193 ? 58.759 74.170 37.171 1.00 19.05 193 TRP B N 1
ATOM 3910 C CA . TRP B 1 193 ? 59.889 74.998 36.747 1.00 22.95 193 TRP B CA 1
ATOM 3911 C C . TRP B 1 193 ? 60.724 75.439 37.940 1.00 21.10 193 TRP B C 1
ATOM 3912 O O . TRP B 1 193 ? 61.960 75.445 37.870 1.00 25.17 193 TRP B O 1
ATOM 3923 N N . GLY B 1 194 ? 60.070 75.800 39.048 1.00 22.12 194 GLY B N 1
ATOM 3924 C CA . GLY B 1 194 ? 60.814 76.255 40.210 1.00 23.18 194 GLY B CA 1
ATOM 3925 C C . GLY B 1 194 ? 61.686 75.161 40.803 1.00 24.95 194 GLY B C 1
ATOM 3926 O O . GLY B 1 194 ? 62.858 75.388 41.120 1.00 25.75 194 GLY B O 1
ATOM 3927 N N . LEU B 1 195 ? 61.134 73.958 40.942 1.00 20.82 195 LEU B N 1
ATOM 3928 C CA . LEU B 1 195 ? 61.908 72.843 41.500 1.00 19.87 195 LEU B CA 1
ATOM 3929 C C . LEU B 1 195 ? 63.064 72.442 40.586 1.00 20.99 195 LEU B C 1
ATOM 3930 O O . LEU B 1 195 ? 64.187 72.225 41.051 1.00 23.15 195 LEU B O 1
ATOM 3935 N N . LEU B 1 196 ? 62.809 72.308 39.284 1.00 21.71 196 LEU B N 1
ATOM 3936 C CA . LEU B 1 196 ? 63.865 71.816 38.404 1.00 22.17 196 LEU B CA 1
ATOM 3937 C C . LEU B 1 196 ? 64.927 72.874 38.136 1.00 25.00 196 LEU B C 1
ATOM 3938 O O . LEU B 1 196 ? 66.108 72.548 37.972 1.00 24.65 196 LEU B O 1
ATOM 3943 N N . SER B 1 197 ? 64.548 74.139 38.055 1.00 23.37 197 SER B N 1
ATOM 3944 C CA . SER B 1 197 ? 65.588 75.136 37.838 1.00 26.10 197 SER B CA 1
ATOM 3945 C C . SER B 1 197 ? 66.516 75.211 39.046 1.00 29.09 197 SER B C 1
ATOM 3946 O O . SER B 1 197 ? 67.741 75.257 38.891 1.00 30.18 197 SER B O 1
ATOM 3949 N N . LEU B 1 198 ? 65.960 75.161 40.257 1.00 26.03 198 LEU B N 1
ATOM 3950 C CA . LEU B 1 198 ? 66.804 75.169 41.449 1.00 25.67 198 LEU B CA 1
ATOM 3951 C C . LEU B 1 198 ? 67.649 73.900 41.539 1.00 27.06 198 LEU B C 1
ATOM 3952 O O . LEU B 1 198 ? 68.862 73.964 41.764 1.00 27.78 198 LEU B O 1
ATOM 3957 N N . ILE B 1 199 ? 67.025 72.731 41.375 1.00 23.87 199 ILE B N 1
ATOM 3958 C CA . ILE B 1 199 ? 67.752 71.482 41.608 1.00 23.40 199 ILE B CA 1
ATOM 3959 C C . ILE B 1 199 ? 68.744 71.194 40.482 1.00 24.38 199 ILE B C 1
ATOM 3960 O O . ILE B 1 199 ? 69.880 70.774 40.737 1.00 26.79 199 ILE B O 1
ATOM 3965 N N . THR B 1 200 ? 68.337 71.370 39.225 1.00 25.14 200 THR B N 1
ATOM 3966 C CA . THR B 1 200 ? 69.148 70.916 38.094 1.00 25.09 200 THR B CA 1
ATOM 3967 C C . THR B 1 200 ? 69.862 72.048 37.371 1.00 28.36 200 THR B C 1
ATOM 3968 O O . THR B 1 200 ? 70.764 71.779 36.559 1.00 32.06 200 THR B O 1
ATOM 3972 N N . GLY B 1 201 ? 69.486 73.294 37.629 1.00 28.29 201 GLY B N 1
ATOM 3973 C CA . GLY B 1 201 ? 70.130 74.399 36.953 1.00 33.15 201 GLY B CA 1
ATOM 3974 C C . GLY B 1 201 ? 69.704 74.587 35.516 1.00 37.44 201 GLY B C 1
ATOM 3975 O O . GLY B 1 201 ? 70.347 75.355 34.793 1.00 37.39 201 GLY B O 1
ATOM 3976 N N . ALA B 1 202 ? 68.655 73.893 35.073 1.00 31.55 202 ALA B N 1
ATOM 3977 C CA . ALA B 1 202 ? 68.136 74.092 33.731 1.00 29.83 202 ALA B CA 1
ATOM 3978 C C . ALA B 1 202 ? 67.850 75.573 33.492 1.00 36.06 202 ALA B C 1
ATOM 3979 O O . ALA B 1 202 ? 67.285 76.258 34.352 1.00 38.14 202 ALA B O 1
ATOM 3981 N N . GLN B 1 203 ? 68.249 76.058 32.312 1.00 37.97 203 GLN B N 1
ATOM 3982 C CA . GLN B 1 203 ? 68.190 77.481 31.987 1.00 44.04 203 GLN B CA 1
ATOM 3983 C C . GLN B 1 203 ? 66.842 77.908 31.432 1.00 46.41 203 GLN B C 1
ATOM 3984 O O . GLN B 1 203 ? 66.462 79.077 31.571 1.00 44.23 203 GLN B O 1
ATOM 3990 N N . THR B 1 204 ? 66.127 76.999 30.772 1.00 37.63 204 THR B N 1
ATOM 3991 C CA . THR B 1 204 ? 64.852 77.318 30.151 1.00 36.19 204 THR B CA 1
ATOM 3992 C C . THR B 1 204 ? 63.899 76.157 30.381 1.00 32.88 204 THR B C 1
ATOM 3993 O O . THR B 1 204 ? 64.324 75.027 30.623 1.00 33.77 204 THR B O 1
ATOM 3997 N N . TYR B 1 205 ? 62.603 76.438 30.274 1.00 31.05 205 TYR B N 1
ATOM 3998 C CA . TYR B 1 205 ? 61.632 75.352 30.336 1.00 29.48 205 TYR B CA 1
ATOM 3999 C C . TYR B 1 205 ? 61.905 74.331 29.240 1.00 33.33 205 TYR B C 1
ATOM 4000 O O . TYR B 1 205 ? 61.792 73.123 29.465 1.00 33.65 205 TYR B O 1
ATOM 4009 N N . ASP B 1 206 ? 62.304 74.791 28.056 1.00 32.69 206 ASP B N 1
ATOM 4010 C CA . ASP B 1 206 ? 62.544 73.856 26.960 1.00 34.85 206 ASP B CA 1
ATOM 4011 C C . ASP B 1 206 ? 63.731 72.940 27.244 1.00 35.76 206 ASP B C 1
ATOM 4012 O O . ASP B 1 206 ? 63.731 71.774 26.833 1.00 37.33 206 ASP B O 1
ATOM 4017 N N . GLN B 1 207 ? 64.758 73.442 27.934 1.00 29.92 207 GLN B N 1
ATOM 4018 C CA . GLN B 1 207 ? 65.871 72.576 28.308 1.00 27.03 207 GLN B CA 1
ATOM 4019 C C . GLN B 1 207 ? 65.438 71.528 29.326 1.00 28.43 207 GLN B C 1
ATOM 4020 O O . GLN B 1 207 ? 65.887 70.376 29.260 1.00 31.61 207 GLN B O 1
ATOM 4026 N N . MET B 1 208 ? 64.590 71.920 30.290 1.00 26.42 208 MET B N 1
ATOM 4027 C CA . MET B 1 208 ? 64.033 70.958 31.238 1.00 26.90 208 MET B CA 1
ATOM 4028 C C . MET B 1 208 ? 63.295 69.847 30.515 1.00 25.27 208 MET B C 1
ATOM 4029 O O . MET B 1 208 ? 63.399 68.675 30.892 1.00 31.62 208 MET B O 1
ATOM 4034 N N . LEU B 1 209 ? 62.495 70.207 29.509 1.00 26.80 209 LEU B N 1
ATOM 4035 C CA . LEU B 1 209 ? 61.718 69.198 28.793 1.00 27.95 209 LEU B CA 1
ATOM 4036 C C . LEU B 1 209 ? 62.624 68.283 27.985 1.00 35.07 209 LEU B C 1
ATOM 4037 O O . LEU B 1 209 ? 62.397 67.069 27.923 1.00 38.69 209 LEU B O 1
ATOM 4042 N N . ASP B 1 210 ? 63.663 68.842 27.363 1.00 32.42 210 ASP B N 1
ATOM 4043 C CA . ASP B 1 210 ? 64.609 67.997 26.647 1.00 39.97 210 ASP B CA 1
ATOM 4044 C C . ASP B 1 210 ? 65.321 67.046 27.602 1.00 42.68 210 ASP B C 1
ATOM 4045 O O . ASP B 1 210 ? 65.491 65.861 27.296 1.00 47.66 210 ASP B O 1
ATOM 4050 N N . TRP B 1 211 ? 65.736 67.543 28.768 1.00 34.05 211 TRP B N 1
ATOM 4051 C CA . TRP B 1 211 ? 66.372 66.668 29.749 1.00 35.57 211 TRP B CA 1
ATOM 4052 C C . TRP B 1 211 ? 65.399 65.608 30.239 1.00 35.58 211 TRP B C 1
ATOM 4053 O O . TRP B 1 211 ? 65.771 64.439 30.393 1.00 41.45 211 TRP B O 1
ATOM 4064 N N . ALA B 1 212 ? 64.149 66.001 30.496 1.00 35.15 212 ALA B N 1
ATOM 4065 C CA . ALA B 1 212 ? 63.145 65.024 30.906 1.00 34.45 212 ALA B CA 1
ATOM 4066 C C . ALA B 1 212 ? 62.991 63.928 29.858 1.00 45.25 212 ALA B C 1
ATOM 4067 O O . ALA B 1 212 ? 62.893 62.743 30.200 1.00 47.79 212 ALA B O 1
ATOM 4069 N N . GLN B 1 213 ? 63.006 64.303 28.574 1.00 42.96 213 GLN B N 1
ATOM 4070 C CA . GLN B 1 213 ? 62.863 63.327 27.495 1.00 47.18 213 GLN B CA 1
ATOM 4071 C C . GLN B 1 213 ? 63.959 62.270 27.536 1.00 48.19 213 GLN B C 1
ATOM 4072 O O . GLN B 1 213 ? 63.708 61.103 27.211 1.00 53.44 213 GLN B O 1
ATOM 4078 N N . GLU B 1 214 ? 65.170 62.651 27.938 1.00 51.57 214 GLU B N 1
ATOM 4079 C CA . GLU B 1 214 ? 66.298 61.731 27.990 1.00 52.83 214 GLU B CA 1
ATOM 4080 C C . GLU B 1 214 ? 66.360 60.919 29.276 1.00 50.23 214 GLU B C 1
ATOM 4081 O O . GLU B 1 214 ? 67.043 59.890 29.308 1.00 53.41 214 GLU B O 1
ATOM 4087 N N . GLY B 1 215 ? 65.683 61.355 30.332 1.00 39.59 215 GLY B N 1
ATOM 4088 C CA . GLY B 1 215 ? 65.933 60.800 31.643 1.00 40.70 215 GLY B CA 1
ATOM 4089 C C . GLY B 1 215 ? 65.331 59.424 31.860 1.00 44.32 215 GLY B C 1
ATOM 4090 O O . GLY B 1 215 ? 64.610 58.873 31.029 1.00 47.41 215 GLY B O 1
ATOM 4091 N N . ASP B 1 216 ? 65.654 58.860 33.021 1.00 39.26 216 ASP B N 1
ATOM 4092 C CA . ASP B 1 216 ? 65.035 57.630 33.510 1.00 36.57 216 ASP B CA 1
ATOM 4093 C C . ASP B 1 216 ? 64.584 57.918 34.937 1.00 32.10 216 ASP B C 1
ATOM 4094 O O . ASP B 1 216 ? 65.415 57.999 35.840 1.00 33.79 216 ASP B O 1
ATOM 4099 N N . ASN B 1 217 ? 63.274 58.076 35.155 1.00 31.04 217 ASN B N 1
ATOM 4100 C CA . ASN B 1 217 ? 62.822 58.407 36.500 1.00 32.46 217 ASN B CA 1
ATOM 4101 C C . ASN B 1 217 ? 63.023 57.261 37.486 1.00 32.15 217 ASN B C 1
ATOM 4102 O O . ASN B 1 217 ? 63.033 57.503 38.698 1.00 32.76 217 ASN B O 1
ATOM 4107 N N . SER B 1 218 ? 63.201 56.025 37.005 1.00 29.09 218 SER B N 1
ATOM 4108 C CA . SER B 1 218 ? 63.341 54.899 37.922 1.00 29.36 218 SER B CA 1
ATOM 4109 C C . SER B 1 218 ? 64.552 55.030 38.847 1.00 34.28 218 SER B C 1
ATOM 4110 O O . SER B 1 218 ? 64.612 54.339 39.864 1.00 36.30 218 SER B O 1
ATOM 4113 N N . SER B 1 219 ? 65.507 55.915 38.554 1.00 36.62 219 SER B N 1
ATOM 4114 C CA . SER B 1 219 ? 66.647 56.038 39.461 1.00 33.48 219 SER B CA 1
ATOM 4115 C C . SER B 1 219 ? 66.338 56.886 40.693 1.00 30.99 219 SER B C 1
ATOM 4116 O O . SER B 1 219 ? 67.055 56.778 41.697 1.00 30.75 219 SER B O 1
ATOM 4119 N N . VAL B 1 220 ? 65.308 57.730 40.644 1.00 25.67 220 VAL B N 1
ATOM 4120 C CA . VAL B 1 220 ? 64.917 58.528 41.798 1.00 26.76 220 VAL B CA 1
ATOM 4121 C C . VAL B 1 220 ? 63.540 58.164 42.337 1.00 26.93 220 VAL B C 1
ATOM 4122 O O . VAL B 1 220 ? 63.256 58.462 43.507 1.00 26.17 220 VAL B O 1
ATOM 4126 N N . ASP B 1 221 ? 62.671 57.561 41.541 1.00 26.56 221 ASP B N 1
ATOM 4127 C CA . ASP B 1 221 ? 61.339 57.183 41.991 1.00 26.13 221 ASP B CA 1
ATOM 4128 C C . ASP B 1 221 ? 61.325 55.740 42.468 1.00 26.56 221 ASP B C 1
ATOM 4129 O O . ASP B 1 221 ? 62.069 54.891 41.971 1.00 28.69 221 ASP B O 1
ATOM 4134 N N . MET B 1 222 ? 60.456 55.462 43.430 1.00 24.79 222 MET B N 1
ATOM 4135 C CA A MET B 1 222 ? 60.162 54.087 43.803 0.42 27.37 222 MET B CA 1
ATOM 4136 C CA B MET B 1 222 ? 60.145 54.091 43.822 0.58 27.27 222 MET B CA 1
ATOM 4137 C C . MET B 1 222 ? 58.994 53.603 42.956 1.00 26.65 222 MET B C 1
ATOM 4138 O O . MET B 1 222 ? 57.917 54.221 42.948 1.00 27.29 222 MET B O 1
ATOM 4147 N N . LEU B 1 223 ? 59.224 52.530 42.211 1.00 26.94 223 LEU B N 1
ATOM 4148 C CA . LEU B 1 223 ? 58.180 51.974 41.370 1.00 23.79 223 LEU B CA 1
ATOM 4149 C C . LEU B 1 223 ? 57.418 50.908 42.145 1.00 29.55 223 LEU B C 1
ATOM 4150 O O . LEU B 1 223 ? 57.889 50.389 43.160 1.00 27.18 223 LEU B O 1
ATOM 4155 N N . VAL B 1 224 ? 56.221 50.587 41.651 1.00 29.25 224 VAL B N 1
ATOM 4156 C CA . VAL B 1 224 ? 55.433 49.537 42.287 1.00 31.09 224 VAL B CA 1
ATOM 4157 C C . VAL B 1 224 ? 56.257 48.261 42.403 1.00 30.56 224 VAL B C 1
ATOM 4158 O O . VAL B 1 224 ? 56.282 47.614 43.458 1.00 35.24 224 VAL B O 1
ATOM 4162 N N . GLY B 1 225 ? 56.994 47.913 41.342 1.00 31.69 225 GLY B N 1
ATOM 4163 C CA . GLY B 1 225 ? 57.847 46.739 41.389 1.00 36.04 225 GLY B CA 1
ATOM 4164 C C . GLY B 1 225 ? 58.926 46.812 42.452 1.00 37.38 225 GLY B C 1
ATOM 4165 O O . GLY B 1 225 ? 59.358 45.779 42.969 1.00 39.02 225 GLY B O 1
ATOM 4166 N N . ASP B 1 226 ? 59.390 48.020 42.783 1.00 35.01 226 ASP B N 1
ATOM 4167 C CA . ASP B 1 226 ? 60.363 48.161 43.863 1.00 39.93 226 ASP B CA 1
ATOM 4168 C C . ASP B 1 226 ? 59.764 47.750 45.202 1.00 44.46 226 ASP B C 1
ATOM 4169 O O . ASP B 1 226 ? 60.445 47.137 46.030 1.00 43.17 226 ASP B O 1
ATOM 4174 N N . ILE B 1 227 ? 58.502 48.091 45.437 1.00 37.73 227 ILE B N 1
ATOM 4175 C CA . ILE B 1 227 ? 57.859 47.806 46.716 1.00 40.70 227 ILE B CA 1
ATOM 4176 C C . ILE B 1 227 ? 57.239 46.416 46.735 1.00 45.27 227 ILE B C 1
ATOM 4177 O O . ILE B 1 227 ? 57.493 45.626 47.651 1.00 44.51 227 ILE B O 1
ATOM 4182 N N . TYR B 1 228 ? 56.426 46.092 45.728 1.00 43.28 228 TYR B N 1
ATOM 4183 C CA . TYR B 1 228 ? 55.612 44.878 45.732 1.00 42.60 228 TYR B CA 1
ATOM 4184 C C . TYR B 1 228 ? 56.244 43.713 44.981 1.00 51.36 228 TYR B C 1
ATOM 4185 O O . TYR B 1 228 ? 55.693 42.609 45.010 1.00 58.21 228 TYR B O 1
ATOM 4194 N N . GLY B 1 229 ? 57.375 43.924 44.316 1.00 59.49 229 GLY B N 1
ATOM 4195 C CA . GLY B 1 229 ? 57.916 42.877 43.466 1.00 63.25 229 GLY B CA 1
ATOM 4196 C C . GLY B 1 229 ? 57.005 42.611 42.282 1.00 70.80 229 GLY B C 1
ATOM 4197 O O . GLY B 1 229 ? 56.416 43.526 41.697 1.00 65.51 229 GLY B O 1
ATOM 4198 N N . THR B 1 230 ? 56.875 41.334 41.928 1.00 83.73 230 THR B N 1
ATOM 4199 C CA . THR B 1 230 ? 56.045 40.925 40.798 1.00 84.48 230 THR B CA 1
ATOM 4200 C C . THR B 1 230 ? 55.240 39.669 41.122 1.00 81.19 230 THR B C 1
ATOM 4201 O O . THR B 1 230 ? 54.009 39.677 41.069 1.00 81.69 230 THR B O 1
ATOM 4205 N N . LEU B 1 237 ? 47.765 48.334 39.485 1.00 61.74 237 LEU B N 1
ATOM 4206 C CA . LEU B 1 237 ? 48.962 49.038 39.038 1.00 54.27 237 LEU B CA 1
ATOM 4207 C C . LEU B 1 237 ? 50.049 48.087 38.517 1.00 49.85 237 LEU B C 1
ATOM 4208 O O . LEU B 1 237 ? 50.386 47.096 39.166 1.00 53.35 237 LEU B O 1
ATOM 4213 N N . LYS B 1 238 ? 50.587 48.399 37.338 1.00 43.33 238 LYS B N 1
ATOM 4214 C CA . LYS B 1 238 ? 51.676 47.626 36.763 1.00 46.57 238 LYS B CA 1
ATOM 4215 C C . LYS B 1 238 ? 52.971 47.870 37.539 1.00 39.79 238 LYS B C 1
ATOM 4216 O O . LYS B 1 238 ? 53.098 48.834 38.293 1.00 33.30 238 LYS B O 1
ATOM 4218 N N . SER B 1 239 ? 53.934 46.964 37.356 1.00 41.73 239 SER B N 1
ATOM 4219 C CA . SER B 1 239 ? 55.198 47.063 38.085 1.00 45.83 239 SER B CA 1
ATOM 4220 C C . SER B 1 239 ? 55.907 48.379 37.799 1.00 44.74 239 SER B C 1
ATOM 4221 O O . SER B 1 239 ? 56.568 48.939 38.682 1.00 41.57 239 SER B O 1
ATOM 4224 N N . SER B 1 240 ? 55.805 48.877 36.566 1.00 41.40 240 SER B N 1
ATOM 4225 C CA . SER B 1 240 ? 56.528 50.081 36.175 1.00 47.37 240 SER B CA 1
ATOM 4226 C C . SER B 1 240 ? 55.842 51.364 36.624 1.00 37.67 240 SER B C 1
ATOM 4227 O O . SER B 1 240 ? 56.430 52.442 36.483 1.00 43.97 240 SER B O 1
ATOM 4230 N N . ALA B 1 241 ? 54.618 51.281 37.142 1.00 37.07 241 ALA B N 1
ATOM 4231 C CA . ALA B 1 241 ? 53.938 52.461 37.649 1.00 31.28 241 ALA B CA 1
ATOM 4232 C C . ALA B 1 241 ? 54.720 53.065 38.811 1.00 35.08 241 ALA B C 1
ATOM 4233 O O . ALA B 1 241 ? 55.461 52.379 39.517 1.00 32.40 241 ALA B O 1
ATOM 4235 N N . ILE B 1 242 ? 54.544 54.364 39.013 1.00 28.91 242 ILE B N 1
ATOM 4236 C CA . ILE B 1 242 ? 55.275 55.086 40.045 1.00 26.64 242 ILE B CA 1
ATOM 4237 C C . ILE B 1 242 ? 54.515 54.964 41.357 1.00 26.10 242 ILE B C 1
ATOM 4238 O O . ILE B 1 242 ? 53.344 55.342 41.444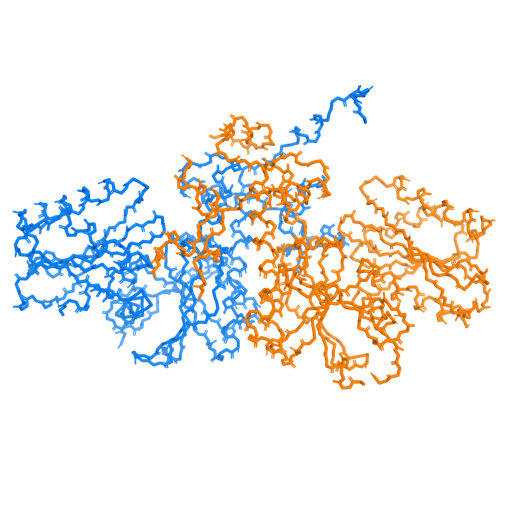 1.00 30.92 242 ILE B O 1
ATOM 4243 N N . ALA B 1 243 ? 55.179 54.444 42.382 1.00 23.91 243 ALA B N 1
ATOM 4244 C CA . ALA B 1 243 ? 54.571 54.371 43.703 1.00 23.80 243 ALA B CA 1
ATOM 4245 C C . ALA B 1 243 ? 54.935 55.569 44.565 1.00 29.57 243 ALA B C 1
ATOM 4246 O O . ALA B 1 243 ? 54.097 56.070 45.319 1.00 23.65 243 ALA B O 1
ATOM 4248 N N . SER B 1 244 ? 56.169 56.056 44.466 1.00 27.28 244 SER B N 1
ATOM 4249 C CA . SER B 1 244 ? 56.610 57.177 45.287 1.00 28.71 244 SER B CA 1
ATOM 4250 C C . SER B 1 244 ? 57.554 58.038 44.458 1.00 28.65 244 SER B C 1
ATOM 4251 O O . SER B 1 244 ? 58.708 57.655 44.234 1.00 27.22 244 SER B O 1
ATOM 4254 N N . SER B 1 245 ? 57.074 59.199 44.016 1.00 24.91 245 SER B N 1
ATOM 4255 C CA . SER B 1 245 ? 57.920 60.106 43.251 1.00 27.47 245 SER B CA 1
ATOM 4256 C C . SER B 1 245 ? 59.044 60.601 44.144 1.00 29.17 245 SER B C 1
ATOM 4257 O O . SER B 1 245 ? 58.810 60.960 45.300 1.00 23.91 245 SER B O 1
ATOM 4260 N N . PHE B 1 246 ? 60.272 60.593 43.625 1.00 23.63 246 PHE B N 1
ATOM 4261 C CA . PHE B 1 246 ? 61.442 61.017 44.392 1.00 25.29 246 PHE B CA 1
ATOM 4262 C C . PHE B 1 246 ? 61.694 60.139 45.610 1.00 30.66 246 PHE B C 1
ATOM 4263 O O . PHE B 1 246 ? 62.489 60.507 46.481 1.00 29.94 246 PHE B O 1
ATOM 4271 N N . GLY B 1 247 ? 61.057 58.966 45.685 1.00 32.30 247 GLY B N 1
ATOM 4272 C CA . GLY B 1 247 ? 61.112 58.165 46.895 1.00 30.68 247 GLY B CA 1
ATOM 4273 C C . GLY B 1 247 ? 62.435 57.467 47.138 1.00 34.57 247 GLY B C 1
ATOM 4274 O O . GLY B 1 247 ? 62.691 57.028 48.263 1.00 35.26 247 GLY B O 1
ATOM 4275 N N . LYS B 1 248 ? 63.272 57.339 46.112 1.00 24.77 248 LYS B N 1
ATOM 4276 C CA . LYS B 1 248 ? 64.605 56.779 46.310 1.00 30.23 248 LYS B CA 1
ATOM 4277 C C . LYS B 1 248 ? 65.615 57.814 46.774 1.00 27.99 248 LYS B C 1
ATOM 4278 O O . LYS B 1 248 ? 66.746 57.446 47.119 1.00 32.34 248 LYS B O 1
ATOM 4284 N N . VAL B 1 249 ? 65.236 59.091 46.800 1.00 29.06 249 VAL B N 1
ATOM 4285 C CA . VAL B 1 249 ? 66.216 60.136 47.065 1.00 27.39 249 VAL B CA 1
ATOM 4286 C C . VAL B 1 249 ? 66.534 60.233 48.551 1.00 28.06 249 VAL B C 1
ATOM 4287 O O . VAL B 1 249 ? 67.699 60.166 48.933 1.00 38.11 249 VAL B O 1
ATOM 4291 N N . PHE B 1 250 ? 65.531 60.346 49.428 1.00 36.88 250 PHE B N 1
ATOM 4292 C CA . PHE B 1 250 ? 65.881 60.447 50.848 1.00 47.66 250 PHE B CA 1
ATOM 4293 C C . PHE B 1 250 ? 66.540 59.164 51.343 1.00 51.59 250 PHE B C 1
ATOM 4294 O O . PHE B 1 250 ? 67.455 59.214 52.176 1.00 52.05 250 PHE B O 1
ATOM 4302 N N . GLN B 1 251 ? 66.094 58.010 50.837 1.00 51.96 251 GLN B N 1
ATOM 4303 C CA . GLN B 1 251 ? 66.755 56.743 51.148 1.00 59.99 251 GLN B CA 1
ATOM 4304 C C . GLN B 1 251 ? 68.244 56.810 50.834 1.00 58.14 251 GLN B C 1
ATOM 4305 O O . GLN B 1 251 ? 69.093 56.576 51.701 1.00 59.65 251 GLN B O 1
ATOM 4311 N N . ASN B 1 252 ? 68.574 57.136 49.585 1.00 60.10 252 ASN B N 1
ATOM 4312 C CA . ASN B 1 252 ? 69.949 57.158 49.110 1.00 66.20 252 ASN B CA 1
ATOM 4313 C C . ASN B 1 252 ? 70.668 58.465 49.415 1.00 65.36 252 ASN B C 1
ATOM 4314 O O . ASN B 1 252 ? 71.711 58.726 48.808 1.00 69.47 252 ASN B O 1
ATOM 4319 N N . ARG B 1 253 ? 70.158 59.284 50.329 1.00 65.95 253 ARG B N 1
ATOM 4320 C CA . ARG B 1 253 ? 70.812 60.548 50.662 1.00 68.22 253 ARG B CA 1
ATOM 4321 C C . ARG B 1 253 ? 71.681 60.418 51.910 1.00 73.26 253 ARG B C 1
ATOM 4322 O O . ARG B 1 253 ? 72.519 59.522 52.006 1.00 76.54 253 ARG B O 1
ATOM 4330 N N . ASN B 1 265 ? 73.067 74.743 60.525 1.00 71.44 265 ASN B N 1
ATOM 4331 C CA . ASN B 1 265 ? 72.414 76.043 60.673 1.00 67.29 265 ASN B CA 1
ATOM 4332 C C . ASN B 1 265 ? 72.722 76.966 59.490 1.00 57.77 265 ASN B C 1
ATOM 4333 O O . ASN B 1 265 ? 72.820 78.185 59.653 1.00 65.81 265 ASN B O 1
ATOM 4335 N N . LYS B 1 266 ? 72.887 76.372 58.308 1.00 52.02 266 LYS B N 1
ATOM 4336 C CA . LYS B 1 266 ? 72.907 77.142 57.071 1.00 45.87 266 LYS B CA 1
ATOM 4337 C C . LYS B 1 266 ? 71.505 77.653 56.774 1.00 45.90 266 LYS B C 1
ATOM 4338 O O . LYS B 1 266 ? 70.533 76.898 56.851 1.00 40.25 266 LYS B O 1
ATOM 4340 N N . LEU B 1 267 ? 71.396 78.936 56.434 1.00 32.44 267 LEU B N 1
ATOM 4341 C CA . LEU B 1 267 ? 70.085 79.525 56.203 1.00 31.29 267 LEU B CA 1
ATOM 4342 C C . LEU B 1 267 ? 69.658 79.412 54.743 1.00 31.95 267 LEU B C 1
ATOM 4343 O O . LEU B 1 267 ? 68.478 79.170 54.465 1.00 31.77 267 LEU B O 1
ATOM 4348 N N . TYR B 1 268 ? 70.600 79.553 53.806 1.00 30.49 268 TYR B N 1
ATOM 4349 C CA . TYR B 1 268 ? 70.308 79.646 52.384 1.00 29.59 268 TYR B CA 1
ATOM 4350 C C . TYR B 1 268 ? 70.793 78.420 51.623 1.00 30.21 268 TYR B C 1
ATOM 4351 O O . TYR B 1 268 ? 71.818 77.829 51.953 1.00 31.18 268 TYR B O 1
ATOM 4360 N N . SER B 1 269 ? 70.042 78.058 50.587 1.00 30.24 269 SER B N 1
ATOM 4361 C CA . SER B 1 269 ? 70.462 77.076 49.606 1.00 31.46 269 SER B CA 1
ATOM 4362 C C . SER B 1 269 ? 70.417 77.706 48.221 1.00 36.82 269 SER B C 1
ATOM 4363 O O . SER B 1 269 ? 69.696 78.677 47.975 1.00 31.56 269 SER B O 1
ATOM 4366 N N . SER B 1 270 ? 71.206 77.135 47.315 1.00 32.81 270 SER B N 1
ATOM 4367 C CA . SER B 1 270 ? 71.238 77.572 45.928 1.00 35.34 270 SER B CA 1
ATOM 4368 C C . SER B 1 270 ? 71.486 76.353 45.058 1.00 36.76 270 SER B C 1
ATOM 4369 O O . SER B 1 270 ? 71.819 75.276 45.556 1.00 32.36 270 SER B O 1
ATOM 4372 N N . HIS B 1 271 ? 71.359 76.535 43.742 1.00 33.90 271 HIS B N 1
ATOM 4373 C CA . HIS B 1 271 ? 71.725 75.450 42.839 1.00 32.95 271 HIS B CA 1
ATOM 4374 C C . HIS B 1 271 ? 73.156 74.991 43.086 1.00 32.30 271 HIS B C 1
ATOM 4375 O O . HIS B 1 271 ? 73.426 73.787 43.151 1.00 32.13 271 HIS B O 1
ATOM 4382 N N . GLU B 1 272 ? 74.084 75.934 43.253 1.00 35.45 272 GLU B N 1
ATOM 4383 C CA . GLU B 1 272 ? 75.481 75.553 43.460 1.00 36.95 272 GLU B CA 1
ATOM 4384 C C . GLU B 1 272 ? 75.640 74.671 44.695 1.00 37.22 272 GLU B C 1
ATOM 4385 O O . GLU B 1 272 ? 76.394 73.692 44.672 1.00 41.36 272 GLU B O 1
ATOM 4387 N N . SER B 1 273 ? 74.909 74.972 45.772 1.00 38.37 273 SER B N 1
ATOM 4388 C CA . SER B 1 273 ? 75.047 74.183 46.994 1.00 31.57 273 SER B CA 1
ATOM 4389 C C . SER B 1 273 ? 74.389 72.816 46.850 1.00 39.86 273 SER B C 1
ATOM 4390 O O . SER B 1 273 ? 74.890 71.816 47.379 1.00 41.97 273 SER B O 1
ATOM 4393 N N . ILE B 1 274 ? 73.260 72.760 46.152 1.00 32.16 274 ILE B N 1
ATOM 4394 C CA . ILE B 1 274 ? 72.615 71.484 45.864 1.00 32.49 274 ILE B CA 1
ATOM 4395 C C . ILE B 1 274 ? 73.515 70.630 44.987 1.00 40.76 274 ILE B C 1
ATOM 4396 O O . ILE B 1 274 ? 73.668 69.422 45.205 1.00 39.33 274 ILE B O 1
ATOM 4401 N N . GLU B 1 275 ? 74.085 71.246 43.951 1.00 37.26 275 GLU B N 1
ATOM 4402 C CA . GLU B 1 275 ? 74.964 70.539 43.030 1.00 43.96 275 GLU B CA 1
ATOM 4403 C C . GLU B 1 275 ? 76.230 70.089 43.743 1.00 51.58 275 GLU B C 1
ATOM 4404 O O . GLU B 1 275 ? 76.678 68.948 43.580 1.00 55.61 275 GLU B O 1
ATOM 4410 N N . LYS B 1 276 ? 76.802 70.970 44.570 1.00 49.45 276 LYS B N 1
ATOM 4411 C CA . LYS B 1 276 ? 78.045 70.648 45.262 1.00 51.99 276 LYS B CA 1
ATOM 4412 C C . LYS B 1 276 ? 77.852 69.575 46.321 1.00 52.18 276 LYS B C 1
ATOM 4413 O O . LYS B 1 276 ? 78.817 68.897 46.685 1.00 59.19 276 LYS B O 1
ATOM 4415 N N . ASN B 1 277 ? 76.638 69.411 46.826 1.00 46.24 277 ASN B N 1
ATOM 4416 C CA . ASN B 1 277 ? 76.354 68.303 47.725 1.00 59.43 277 ASN B CA 1
ATOM 4417 C C . ASN B 1 277 ? 75.969 67.036 46.969 1.00 62.81 277 ASN B C 1
ATOM 4418 O O . ASN B 1 277 ? 76.527 65.970 47.241 1.00 65.46 277 ASN B O 1
ATOM 4423 N N . ASN B 1 278 ? 75.010 67.129 46.037 1.00 63.19 278 ASN B N 1
ATOM 4424 C CA . ASN B 1 278 ? 74.536 65.938 45.330 1.00 63.62 278 ASN B CA 1
ATOM 4425 C C . ASN B 1 278 ? 75.680 65.224 44.622 1.00 72.98 278 ASN B C 1
ATOM 4426 O O . ASN B 1 278 ? 75.849 64.009 44.764 1.00 73.79 278 ASN B O 1
ATOM 4431 N N . GLY B 1 279 ? 76.472 65.964 43.847 1.00 79.60 279 GLY B N 1
ATOM 4432 C CA . GLY B 1 279 ? 77.673 65.425 43.237 1.00 85.25 279 GLY B CA 1
ATOM 4433 C C . GLY B 1 279 ? 77.447 64.219 42.349 1.00 85.25 279 GLY B C 1
ATOM 4434 O O . GLY B 1 279 ? 78.080 63.174 42.534 1.00 87.16 279 GLY B O 1
ATOM 4435 N N . GLN B 1 280 ? 76.545 64.353 41.381 1.00 81.34 280 GLN B N 1
ATOM 4436 C CA . GLN B 1 280 ? 76.211 63.314 40.410 1.00 83.58 280 GLN B CA 1
ATOM 4437 C C . GLN B 1 280 ? 75.633 62.056 41.053 1.00 78.34 280 GLN B C 1
ATOM 4438 O O . GLN B 1 280 ? 75.547 61.014 40.390 1.00 84.12 280 GLN B O 1
ATOM 4444 N N . MET B 1 281 ? 75.238 62.111 42.328 1.00 64.59 281 MET B N 1
ATOM 4445 C CA . MET B 1 281 ? 74.569 60.960 42.928 1.00 53.43 281 MET B CA 1
ATOM 4446 C C . MET B 1 281 ? 73.243 60.678 42.232 1.00 46.11 281 MET B C 1
ATOM 4447 O O . MET B 1 281 ? 72.867 59.517 42.042 1.00 52.17 281 MET B O 1
ATOM 4452 N N . PHE B 1 282 ? 72.524 61.729 41.839 1.00 41.74 282 PHE B N 1
ATOM 4453 C CA . PHE B 1 282 ? 71.302 61.613 41.052 1.00 45.08 282 PHE B CA 1
ATOM 4454 C C . PHE B 1 282 ? 71.448 62.467 39.799 1.00 47.95 282 PHE B C 1
ATOM 4455 O O . PHE B 1 282 ? 71.863 63.626 39.885 1.00 54.48 282 PHE B O 1
ATOM 4463 N N . LYS B 1 283 ? 71.091 61.902 38.646 1.00 39.11 283 LYS B N 1
ATOM 4464 C CA . LYS B 1 283 ? 71.334 62.555 37.367 1.00 35.01 283 LYS B CA 1
ATOM 4465 C C . LYS B 1 283 ? 70.229 63.555 37.041 1.00 36.68 283 LYS B C 1
ATOM 4466 O O . LYS B 1 283 ? 69.044 63.278 37.242 1.00 33.30 283 LYS B O 1
ATOM 4472 N N . ASN B 1 284 ? 70.625 64.714 36.507 1.00 30.85 284 ASN B N 1
ATOM 4473 C CA . ASN B 1 284 ? 69.647 65.757 36.205 1.00 34.54 284 ASN B CA 1
ATOM 4474 C C . ASN B 1 284 ? 68.553 65.317 35.234 1.00 28.39 284 ASN B C 1
ATOM 4475 O O . ASN B 1 284 ? 67.378 65.638 35.493 1.00 28.71 284 ASN B O 1
ATOM 4480 N N . PRO B 1 285 ? 68.833 64.602 34.136 1.00 28.21 285 PRO B N 1
ATOM 4481 C CA . PRO B 1 285 ? 67.711 64.157 33.287 1.00 29.29 285 PRO B CA 1
ATOM 4482 C C . PRO B 1 285 ? 66.728 63.258 34.027 1.00 29.19 285 PRO B C 1
ATOM 4483 O O . PRO B 1 285 ? 65.514 63.354 33.797 1.00 25.95 285 PRO B O 1
ATOM 4487 N N . ASP B 1 286 ? 67.224 62.417 34.939 1.00 28.02 286 ASP B N 1
ATOM 4488 C CA . ASP B 1 286 ? 66.346 61.552 35.724 1.00 27.31 286 ASP B CA 1
ATOM 4489 C C . ASP B 1 286 ? 65.475 62.365 36.670 1.00 31.31 286 ASP B C 1
ATOM 4490 O O . ASP B 1 286 ? 64.283 62.078 36.827 1.00 28.06 286 ASP B O 1
ATOM 4495 N N . ILE B 1 287 ? 66.051 63.384 37.308 1.00 30.46 287 ILE B N 1
ATOM 4496 C CA . ILE B 1 287 ? 65.265 64.279 38.157 1.00 25.03 287 ILE B CA 1
ATOM 4497 C C . ILE B 1 287 ? 64.197 65.000 37.348 1.00 27.01 287 ILE B C 1
ATOM 4498 O O . ILE B 1 287 ? 63.038 65.096 37.774 1.00 27.33 287 ILE B O 1
ATOM 4503 N N . CYS B 1 288 ? 64.548 65.492 36.158 1.00 24.27 288 CYS B N 1
ATOM 4504 C CA . CYS B 1 288 ? 63.550 66.176 35.335 1.00 28.20 288 CYS B CA 1
ATOM 4505 C C . CYS B 1 288 ? 62.411 65.243 34.940 1.00 26.90 288 CYS B C 1
ATOM 4506 O O . CYS B 1 288 ? 61.239 65.634 34.973 1.00 23.98 288 CYS B O 1
ATOM 4509 N N . LYS B 1 289 ? 62.730 64.020 34.523 1.00 25.91 289 LYS B N 1
ATOM 4510 C CA . LYS B 1 289 ? 61.658 63.111 34.120 1.00 26.50 289 LYS B CA 1
ATOM 4511 C C . LYS B 1 289 ? 60.748 62.782 35.295 1.00 28.01 289 LYS B C 1
ATOM 4512 O O . LYS B 1 289 ? 59.519 62.742 35.150 1.00 23.87 289 LYS B O 1
ATOM 4518 N N . SER B 1 290 ? 61.338 62.540 36.465 1.00 25.89 290 SER B N 1
ATOM 4519 C CA . SER B 1 290 ? 60.554 62.206 37.648 1.00 25.10 290 SER B CA 1
ATOM 4520 C C . SER B 1 290 ? 59.584 63.323 38.012 1.00 21.45 290 SER B C 1
ATOM 4521 O O . SER B 1 290 ? 58.408 63.074 38.294 1.00 24.07 290 SER B O 1
ATOM 4524 N N . LEU B 1 291 ? 60.060 64.562 38.044 1.00 19.00 291 LEU B N 1
ATOM 4525 C CA . LEU B 1 291 ? 59.170 65.629 38.490 1.00 19.34 291 LEU B CA 1
ATOM 4526 C C . LEU B 1 291 ? 58.175 66.024 37.408 1.00 20.16 291 LEU B C 1
ATOM 4527 O O . LEU B 1 291 ? 57.050 66.425 37.731 1.00 20.27 291 LEU B O 1
ATOM 4532 N N . LEU B 1 292 ? 58.561 65.916 36.132 1.00 22.67 292 LEU B N 1
ATOM 4533 C CA . LEU B 1 292 ? 57.584 66.077 35.064 1.00 23.15 292 LEU B CA 1
ATOM 4534 C C . LEU B 1 292 ? 56.451 65.062 35.210 1.00 23.01 292 LEU B C 1
ATOM 4535 O O . LEU B 1 292 ? 55.270 65.420 35.126 1.00 21.10 292 LEU B O 1
ATOM 4540 N N . PHE B 1 293 ? 56.792 63.793 35.454 1.00 19.36 293 PHE B N 1
ATOM 4541 C CA . PHE B 1 293 ? 55.753 62.775 35.682 1.00 24.52 293 PHE B CA 1
ATOM 4542 C C . PHE B 1 293 ? 54.938 63.085 36.929 1.00 26.70 293 PHE B C 1
ATOM 4543 O O . PHE B 1 293 ? 53.708 62.936 36.937 1.00 25.02 293 PHE B O 1
ATOM 4551 N N . ALA B 1 294 ? 55.613 63.452 38.021 1.00 21.50 294 ALA B N 1
ATOM 4552 C CA . ALA B 1 294 ? 54.897 63.691 39.272 1.00 24.07 294 ALA B CA 1
ATOM 4553 C C . ALA B 1 294 ? 53.874 64.809 39.109 1.00 22.87 294 ALA B C 1
ATOM 4554 O O . ALA B 1 294 ? 52.700 64.654 39.476 1.00 20.81 294 ALA B O 1
ATOM 4556 N N . ILE B 1 295 ? 54.303 65.951 38.571 1.00 19.84 295 ILE B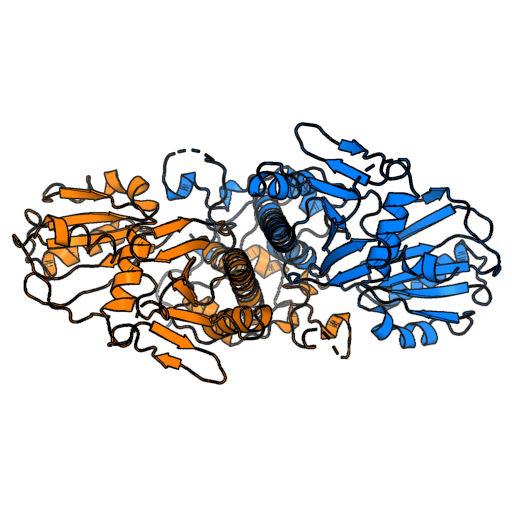 N 1
ATOM 4557 C CA . ILE B 1 295 ? 53.387 67.081 38.425 1.00 18.74 295 ILE B CA 1
ATOM 4558 C C . ILE B 1 295 ? 52.295 66.747 37.418 1.00 18.98 295 ILE B C 1
ATOM 4559 O O . ILE B 1 295 ? 51.111 67.003 37.661 1.00 22.58 295 ILE B O 1
ATOM 4564 N N . SER B 1 296 ? 52.672 66.181 36.274 1.00 19.22 296 SER B N 1
ATOM 4565 C CA . SER B 1 296 ? 51.679 65.878 35.241 1.00 20.37 296 SER B CA 1
ATOM 4566 C C . SER B 1 296 ? 50.685 64.810 35.695 1.00 22.88 296 SER B C 1
ATOM 4567 O O . SER B 1 296 ? 49.476 64.954 35.464 1.00 23.71 296 SER B O 1
ATOM 4570 N N . ASN B 1 297 ? 51.165 63.725 36.318 1.00 20.20 297 ASN B N 1
ATOM 4571 C CA . ASN B 1 297 ? 50.240 62.696 36.800 1.00 19.45 297 ASN B CA 1
ATOM 4572 C C . ASN B 1 297 ? 49.296 63.277 37.837 1.00 22.09 297 ASN B C 1
ATOM 4573 O O . ASN B 1 297 ? 48.120 62.904 37.901 1.00 22.24 297 ASN B O 1
ATOM 4578 N N . ASN B 1 298 ? 49.804 64.179 38.674 1.00 20.24 298 ASN B N 1
ATOM 4579 C CA . ASN B 1 298 ? 48.967 64.767 39.711 1.00 23.70 298 ASN B CA 1
ATOM 4580 C C . ASN B 1 298 ? 47.893 65.655 39.108 1.00 21.77 298 ASN B C 1
ATOM 4581 O O . ASN B 1 298 ? 46.746 65.633 39.564 1.00 19.03 298 ASN B O 1
ATOM 4586 N N . ILE B 1 299 ? 48.262 66.463 38.106 1.00 17.58 299 ILE B N 1
ATOM 4587 C CA A ILE B 1 299 ? 47.290 67.296 37.391 0.01 19.49 299 ILE B CA 1
ATOM 4588 C CA B ILE B 1 299 ? 47.265 67.299 37.430 0.99 17.38 299 ILE B CA 1
ATOM 4589 C C . ILE B 1 299 ? 46.219 66.428 36.757 1.00 22.73 299 ILE B C 1
ATOM 4590 O O . ILE B 1 299 ? 45.014 66.705 36.852 1.00 18.54 299 ILE B O 1
ATOM 4599 N N . GLY B 1 300 ? 46.656 65.380 36.061 1.00 23.17 300 GLY B N 1
ATOM 4600 C CA . GLY B 1 300 ? 45.721 64.453 35.442 1.00 18.66 300 GLY B CA 1
ATOM 4601 C C . GLY B 1 300 ? 44.774 63.825 36.446 1.00 23.50 300 GLY B C 1
ATOM 4602 O O . GLY B 1 300 ? 43.580 63.674 36.177 1.00 20.94 300 GLY B O 1
ATOM 4603 N N . GLN B 1 301 ? 45.287 63.464 37.624 1.00 20.48 301 GLN B N 1
ATOM 4604 C CA . GLN B 1 301 ? 44.417 62.848 38.622 1.00 24.69 301 GLN B CA 1
ATOM 4605 C C . GLN B 1 301 ? 43.385 63.836 39.158 1.00 24.48 301 GLN B C 1
ATOM 4606 O O . GLN B 1 301 ? 42.210 63.485 39.307 1.00 21.38 301 GLN B O 1
ATOM 4612 N N . ILE B 1 302 ? 43.800 65.063 39.480 1.00 21.14 302 ILE B N 1
ATOM 4613 C CA . ILE B 1 302 ? 42.847 66.041 39.995 1.00 23.73 302 ILE B CA 1
ATOM 4614 C C . ILE B 1 302 ? 41.808 66.388 38.936 1.00 23.83 302 ILE B C 1
ATOM 4615 O O . ILE B 1 302 ? 40.620 66.538 39.245 1.00 20.01 302 ILE B O 1
ATOM 4620 N N . ALA B 1 303 ? 42.237 66.499 37.676 1.00 19.39 303 ALA B N 1
ATOM 4621 C CA . ALA B 1 303 ? 41.304 66.701 36.565 1.00 20.70 303 ALA B CA 1
ATOM 4622 C C . ALA B 1 303 ? 40.313 65.557 36.471 1.00 19.29 303 ALA B C 1
ATOM 4623 O O . ALA B 1 303 ? 39.101 65.777 36.322 1.00 21.45 303 ALA B O 1
ATOM 4625 N N . TYR B 1 304 ? 40.813 64.320 36.566 1.00 18.54 304 TYR B N 1
ATOM 4626 C CA . TYR B 1 304 ? 39.942 63.156 36.538 1.00 19.65 304 TYR B CA 1
ATOM 4627 C C . TYR B 1 304 ? 38.921 63.210 37.664 1.00 22.74 304 TYR B C 1
ATOM 4628 O O . TYR B 1 304 ? 37.733 62.929 37.455 1.00 20.92 304 TYR B O 1
ATOM 4637 N N . LEU B 1 305 ? 39.376 63.538 38.878 1.00 17.49 305 LEU B N 1
ATOM 4638 C CA . LEU B 1 305 ? 38.475 63.527 40.026 1.00 18.78 305 LEU B CA 1
ATOM 4639 C C . LEU B 1 305 ? 37.420 64.614 39.897 1.00 22.59 305 LEU B C 1
ATOM 4640 O O . LEU B 1 305 ? 36.246 64.390 40.217 1.00 21.35 305 LEU B O 1
ATOM 4645 N N . GLN B 1 306 ? 37.807 65.790 39.404 1.00 18.84 306 GLN B N 1
ATOM 4646 C CA . GLN B 1 306 ? 36.796 66.822 39.207 1.00 23.31 306 GLN B CA 1
ATOM 4647 C C . GLN B 1 306 ? 35.809 66.421 38.113 1.00 22.24 306 GLN B C 1
ATOM 4648 O O . GLN B 1 306 ? 34.613 66.721 38.202 1.00 24.32 306 GLN B O 1
ATOM 4654 N N . ALA B 1 307 ? 36.296 65.753 37.070 1.00 21.31 307 ALA B N 1
ATOM 4655 C CA . ALA B 1 307 ? 35.407 65.324 35.995 1.00 22.26 307 ALA B CA 1
ATOM 4656 C C . ALA B 1 307 ? 34.479 64.215 36.465 1.00 25.31 307 ALA B C 1
ATOM 4657 O O . ALA B 1 307 ? 33.307 64.156 36.061 1.00 26.40 307 ALA B O 1
ATOM 4659 N N . LYS B 1 308 ? 34.981 63.338 37.333 1.00 20.66 308 LYS B N 1
ATOM 4660 C CA . LYS B 1 308 ? 34.143 62.297 37.919 1.00 19.95 308 LYS B CA 1
ATOM 4661 C C . LYS B 1 308 ? 33.015 62.913 38.730 1.00 28.57 308 LYS B C 1
ATOM 4662 O O . LYS B 1 308 ? 31.845 62.526 38.602 1.00 27.09 308 LYS B O 1
ATOM 4668 N N . ILE B 1 309 ? 33.365 63.869 39.591 1.00 22.23 309 ILE B N 1
ATOM 4669 C CA . ILE B 1 309 ? 32.390 64.519 40.464 1.00 25.78 309 ILE B CA 1
ATOM 4670 C C . ILE B 1 309 ? 31.314 65.199 39.642 1.00 25.75 309 ILE B C 1
ATOM 4671 O O . ILE B 1 309 ? 30.128 65.186 40.005 1.00 27.71 309 ILE B O 1
ATOM 4676 N N . ASN B 1 310 ? 31.697 65.772 38.511 1.00 23.86 310 ASN B N 1
ATOM 4677 C CA . ASN B 1 310 ? 30.791 66.572 37.700 1.00 28.39 310 ASN B CA 1
ATOM 4678 C C . ASN B 1 310 ? 30.250 65.820 36.482 1.00 31.64 310 ASN B C 1
ATOM 4679 O O . ASN B 1 310 ? 29.643 66.444 35.600 1.00 32.22 310 ASN B O 1
ATOM 4684 N N . ASN B 1 311 ? 30.425 64.495 36.438 1.00 26.86 311 ASN B N 1
ATOM 4685 C CA . ASN B 1 311 ? 29.988 63.638 35.328 1.00 29.59 311 ASN B CA 1
ATOM 4686 C C . ASN B 1 311 ? 30.317 64.252 33.966 1.00 25.80 311 ASN B C 1
ATOM 4687 O O . ASN B 1 311 ? 29.449 64.494 33.127 1.00 28.58 311 ASN B O 1
ATOM 4692 N N . ILE B 1 312 ? 31.601 64.522 33.767 1.00 24.59 312 ILE B N 1
ATOM 4693 C CA . ILE B 1 312 ? 32.118 65.128 32.547 1.00 23.75 312 ILE B CA 1
ATOM 4694 C C . ILE B 1 312 ? 33.100 64.151 31.918 1.00 28.95 312 ILE B C 1
ATOM 4695 O O . ILE B 1 312 ? 33.926 63.560 32.625 1.00 24.07 312 ILE B O 1
ATOM 4700 N N . GLN B 1 313 ? 33.018 63.987 30.596 1.00 25.27 313 GLN B N 1
ATOM 4701 C CA . GLN B 1 313 ? 33.921 63.098 29.876 1.00 26.25 313 GLN B CA 1
ATOM 4702 C C . GLN B 1 313 ? 35.014 63.835 29.117 1.00 27.57 313 GLN B C 1
ATOM 4703 O O . GLN B 1 313 ? 36.086 63.268 28.893 1.00 30.12 313 GLN B O 1
ATOM 4709 N N . ASN B 1 314 ? 34.778 65.080 28.724 1.00 23.17 314 ASN B N 1
ATOM 4710 C CA . ASN B 1 314 ? 35.714 65.826 27.889 1.00 23.65 314 ASN B CA 1
ATOM 4711 C C . ASN B 1 314 ? 36.553 66.753 28.759 1.00 25.16 314 ASN B C 1
ATOM 4712 O O . ASN B 1 314 ? 36.003 67.614 29.451 1.00 24.45 314 ASN B O 1
ATOM 4717 N N . ILE B 1 315 ? 37.877 66.600 28.700 1.00 21.83 315 ILE B N 1
ATOM 4718 C CA . ILE B 1 315 ? 38.802 67.396 29.508 1.00 21.11 315 ILE B CA 1
ATOM 4719 C C . ILE B 1 315 ? 39.788 68.081 28.572 1.00 23.36 315 ILE B C 1
ATOM 4720 O O . ILE B 1 315 ? 40.628 67.416 27.949 1.00 22.98 315 ILE B O 1
ATOM 4725 N N . TYR B 1 316 ? 39.683 69.408 28.468 1.00 21.07 316 TYR B N 1
ATOM 4726 C CA . TYR B 1 316 ? 40.604 70.218 27.676 1.00 17.76 316 TYR B CA 1
ATOM 4727 C C . TYR B 1 316 ? 41.728 70.722 28.557 1.00 18.79 316 TYR B C 1
ATOM 4728 O O . TYR B 1 316 ? 41.498 71.116 29.699 1.00 19.55 316 TYR B O 1
ATOM 4737 N N . PHE B 1 317 ? 42.946 70.725 28.020 1.00 18.82 317 PHE B N 1
ATOM 4738 C CA . PHE B 1 317 ? 44.079 71.328 28.705 1.00 23.14 317 PHE B CA 1
ATOM 4739 C C . PHE B 1 317 ? 44.470 72.627 28.009 1.00 27.68 317 PHE B C 1
ATOM 4740 O O . PHE B 1 317 ? 44.661 72.660 26.788 1.00 24.98 317 PHE B O 1
ATOM 4748 N N . GLY B 1 318 ? 44.551 73.707 28.793 1.00 21.24 318 GLY B N 1
ATOM 4749 C CA . GLY B 1 318 ? 44.970 74.992 28.296 1.00 22.22 318 GLY B CA 1
ATOM 4750 C C . GLY B 1 318 ? 46.220 75.453 29.025 1.00 21.90 318 GLY B C 1
ATOM 4751 O O . GLY B 1 318 ? 46.684 74.827 29.983 1.00 22.27 318 GLY B O 1
ATOM 4752 N N . GLY B 1 319 ? 46.775 76.544 28.540 1.00 21.26 319 GLY B N 1
ATOM 4753 C CA . GLY B 1 319 ? 47.877 77.182 29.206 1.00 21.89 319 GLY B CA 1
ATOM 4754 C C . GLY B 1 319 ? 49.170 77.040 28.439 1.00 27.20 319 GLY B C 1
ATOM 4755 O O . GLY B 1 319 ? 49.199 76.783 27.234 1.00 28.40 319 GLY B O 1
ATOM 4756 N N . SER B 1 320 ? 50.264 77.194 29.169 1.00 25.10 320 SER B N 1
ATOM 4757 C CA . SER B 1 320 ? 51.595 77.158 28.584 1.00 25.04 320 SER B CA 1
ATOM 4758 C C . SER B 1 320 ? 52.383 75.936 29.044 1.00 29.70 320 SER B C 1
ATOM 4759 O O . SER B 1 320 ? 53.609 75.919 28.939 1.00 32.58 320 SER B O 1
ATOM 4762 N N . TYR B 1 321 ? 51.700 74.910 29.547 1.00 23.98 321 TYR B N 1
ATOM 4763 C CA . TYR B 1 321 ? 52.373 73.781 30.170 1.00 24.17 321 TYR B CA 1
ATOM 4764 C C . TYR B 1 321 ? 52.687 72.656 29.189 1.00 24.93 321 TYR B C 1
ATOM 4765 O O . TYR B 1 321 ? 53.799 72.127 29.209 1.00 27.67 321 TYR B O 1
ATOM 4774 N N . THR B 1 322 ? 51.732 72.242 28.352 1.00 26.59 322 THR B N 1
ATOM 4775 C CA . THR B 1 322 ? 52.010 71.067 27.530 1.00 30.90 322 THR B CA 1
ATOM 4776 C C . THR B 1 322 ? 52.937 71.403 26.360 1.00 33.77 322 THR B C 1
ATOM 4777 O O . THR B 1 322 ? 53.829 70.613 26.035 1.00 34.05 322 THR B O 1
ATOM 4781 N N . ARG B 1 323 ? 52.733 72.552 25.704 1.00 31.78 323 ARG B N 1
ATOM 4782 C CA A ARG B 1 323 ? 53.661 73.054 24.686 0.66 31.92 323 ARG B CA 1
ATOM 4783 C CA B ARG B 1 323 ? 53.643 73.064 24.671 0.34 32.16 323 ARG B CA 1
ATOM 4784 C C . ARG B 1 323 ? 53.848 72.080 23.526 1.00 28.43 323 ARG B C 1
ATOM 4785 O O . ARG B 1 323 ? 54.902 72.076 22.883 1.00 32.71 323 ARG B O 1
ATOM 4800 N N . GLY B 1 324 ? 52.844 71.246 23.246 1.00 27.85 324 GLY B N 1
ATOM 4801 C CA . GLY B 1 324 ? 53.001 70.266 22.190 1.00 28.23 324 GLY B CA 1
ATOM 4802 C C . GLY B 1 324 ? 54.048 69.209 22.477 1.00 34.81 324 GLY B C 1
ATOM 4803 O O . GLY B 1 324 ? 54.460 68.486 21.568 1.00 37.88 324 GLY B O 1
ATOM 4804 N N . HIS B 1 325 ? 54.489 69.100 23.726 1.00 33.11 325 HIS B N 1
ATOM 4805 C CA . HIS B 1 325 ? 55.502 68.127 24.117 1.00 29.85 325 HIS B CA 1
ATOM 4806 C C . HIS B 1 325 ? 54.873 66.738 24.197 1.00 30.13 325 HIS B C 1
ATOM 4807 O O . HIS B 1 325 ? 53.983 66.509 25.018 1.00 27.18 325 HIS B O 1
ATOM 4814 N N . LEU B 1 326 ? 55.345 65.803 23.364 1.00 28.68 326 LEU B N 1
ATOM 4815 C CA . LEU B 1 326 ? 54.661 64.510 23.257 1.00 30.34 326 LEU B CA 1
ATOM 4816 C C . LEU B 1 326 ? 54.625 63.780 24.595 1.00 32.52 326 LEU B C 1
ATOM 4817 O O . LEU B 1 326 ? 53.588 63.227 24.982 1.00 34.06 326 LEU B O 1
ATOM 4822 N N . THR B 1 327 ? 55.736 63.786 25.333 1.00 33.92 327 THR B N 1
ATOM 4823 C CA . THR B 1 327 ? 55.765 63.037 26.587 1.00 31.11 327 THR B CA 1
ATOM 4824 C C . THR B 1 327 ? 54.785 63.620 27.598 1.00 27.06 327 THR B C 1
ATOM 4825 O O . THR B 1 327 ? 54.039 62.879 28.251 1.00 31.69 327 THR B O 1
ATOM 4829 N N . THR B 1 328 ? 54.741 64.948 27.714 1.00 25.38 328 THR B N 1
ATOM 4830 C CA . THR B 1 328 ? 53.784 65.566 28.621 1.00 24.04 328 THR B CA 1
ATOM 4831 C C . THR B 1 328 ? 52.352 65.232 28.213 1.00 27.10 328 THR B C 1
ATOM 4832 O O . THR B 1 328 ? 51.524 64.853 29.052 1.00 24.54 328 THR B O 1
ATOM 4836 N N . MET B 1 329 ? 52.040 65.354 26.922 1.00 25.73 329 MET B N 1
ATOM 4837 C CA . MET B 1 329 ? 50.686 65.048 26.466 1.00 25.36 329 MET B CA 1
ATOM 4838 C C . MET B 1 329 ? 50.341 63.584 26.698 1.00 29.07 329 MET B C 1
ATOM 4839 O O . MET B 1 329 ? 49.238 63.261 27.155 1.00 26.36 329 MET B O 1
ATOM 4844 N N . ASN B 1 330 ? 51.271 62.680 26.394 1.00 25.56 330 ASN B N 1
ATOM 4845 C CA . ASN B 1 330 ? 50.998 61.277 26.659 1.00 25.05 330 ASN B CA 1
ATOM 4846 C C . ASN B 1 330 ? 50.734 61.039 28.140 1.00 27.47 330 ASN B C 1
ATOM 4847 O O . ASN B 1 330 ? 49.813 60.296 28.502 1.00 28.34 330 ASN B O 1
ATOM 4852 N N . THR B 1 331 ? 51.512 61.689 29.013 1.00 23.13 331 THR B N 1
ATOM 4853 C CA . THR B 1 331 ? 51.360 61.483 30.451 1.00 22.86 331 THR B CA 1
ATOM 4854 C C . THR B 1 331 ? 49.990 61.932 30.930 1.00 25.57 331 THR B C 1
ATOM 4855 O O . THR B 1 331 ? 49.314 61.218 31.684 1.00 22.70 331 THR B O 1
ATOM 4859 N N . LEU B 1 332 ? 49.573 63.131 30.516 1.00 22.39 332 LEU B N 1
ATOM 4860 C CA . LEU B 1 332 ? 48.255 63.631 30.893 1.00 19.30 332 LEU B CA 1
ATOM 4861 C C . LEU B 1 332 ? 47.158 62.746 30.325 1.00 19.20 332 LEU B C 1
ATOM 4862 O O . LEU B 1 332 ? 46.176 62.438 31.012 1.00 25.99 332 LEU B O 1
ATOM 4867 N N . SER B 1 333 ? 47.283 62.367 29.051 1.00 21.76 333 SER B N 1
ATOM 4868 C CA . SER B 1 333 ? 46.246 61.549 28.435 1.00 22.81 333 SER B CA 1
ATOM 4869 C C . SER B 1 333 ? 46.148 60.199 29.119 1.00 27.12 333 SER B C 1
ATOM 4870 O O . SER B 1 333 ? 45.045 59.690 29.358 1.00 23.79 333 SER B O 1
ATOM 4873 N N . TYR B 1 334 ? 47.296 59.606 29.455 1.00 23.55 334 TYR B N 1
ATOM 4874 C CA . TYR B 1 334 ? 47.268 58.282 30.065 1.00 25.23 334 TYR B CA 1
ATOM 4875 C C . TYR B 1 334 ? 46.624 58.330 31.440 1.00 25.15 334 TYR B C 1
ATOM 4876 O O . TYR B 1 334 ? 45.845 57.438 31.795 1.00 28.75 334 TYR B O 1
ATOM 4885 N N . ALA B 1 335 ? 46.922 59.373 32.214 1.00 23.79 335 ALA B N 1
ATOM 4886 C CA . ALA B 1 335 ? 46.335 59.522 33.543 1.00 25.19 335 ALA B CA 1
ATOM 4887 C C . ALA B 1 335 ? 44.812 59.581 33.473 1.00 25.96 335 ALA B C 1
ATOM 4888 O O . ALA B 1 335 ? 44.110 58.916 34.247 1.00 25.35 335 ALA B O 1
ATOM 4890 N N . ILE B 1 336 ? 44.283 60.381 32.554 1.00 26.47 336 ILE B N 1
ATOM 4891 C CA . ILE B 1 336 ? 42.833 60.493 32.428 1.00 23.57 336 ILE B CA 1
ATOM 4892 C C . ILE B 1 336 ? 42.239 59.178 31.965 1.00 26.14 336 ILE B C 1
ATOM 4893 O O . ILE B 1 336 ? 41.229 58.704 32.508 1.00 26.51 336 ILE B O 1
ATOM 4898 N N . ASN B 1 337 ? 42.863 58.559 30.962 1.00 27.16 337 ASN B N 1
ATOM 4899 C CA . ASN B 1 337 ? 42.374 57.289 30.436 1.00 22.78 337 ASN B CA 1
ATOM 4900 C C . ASN B 1 337 ? 42.426 56.197 31.497 1.00 26.43 337 ASN B C 1
ATOM 4901 O O . ASN B 1 337 ? 41.500 55.384 31.605 1.00 27.43 337 ASN B O 1
ATOM 4906 N N . PHE B 1 338 ? 43.501 56.171 32.289 1.00 27.22 338 PHE B N 1
ATOM 4907 C CA . PHE B 1 338 ? 43.685 55.147 33.314 1.00 31.18 338 PHE B CA 1
ATOM 4908 C C . PHE B 1 338 ? 42.609 55.221 34.396 1.00 27.96 338 PHE B C 1
ATOM 4909 O O . PHE B 1 338 ? 41.905 54.238 34.657 1.00 26.30 338 PHE B O 1
ATOM 4917 N N . TRP B 1 339 ? 42.489 56.373 35.060 1.00 25.04 339 TRP B N 1
ATOM 4918 C CA . TRP B 1 339 ? 41.553 56.489 36.178 1.00 27.19 339 TRP B CA 1
ATOM 4919 C C . TRP B 1 339 ? 40.100 56.325 35.741 1.00 29.73 339 TRP B C 1
ATOM 4920 O O . TRP B 1 339 ? 39.252 55.888 36.533 1.00 26.61 339 TRP B O 1
ATOM 4931 N N . SER B 1 340 ? 39.793 56.664 34.499 1.00 23.26 340 SER B N 1
ATOM 4932 C CA . SER B 1 340 ? 38.428 56.588 3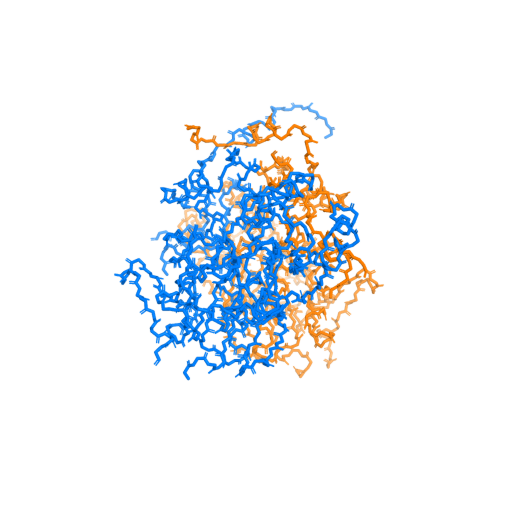4.000 1.00 26.01 340 SER B CA 1
ATOM 4933 C C . SER B 1 340 ? 38.125 55.283 33.295 1.00 32.30 340 SER B C 1
ATOM 4934 O O . SER B 1 340 ? 37.005 55.119 32.802 1.00 25.63 340 SER B O 1
ATOM 4937 N N . GLN B 1 341 ? 39.089 54.356 33.244 1.00 28.18 341 GLN B N 1
ATOM 4938 C CA . GLN B 1 341 ? 38.948 53.116 32.485 1.00 31.06 341 GLN B CA 1
ATOM 4939 C C . GLN B 1 341 ? 38.474 53.397 31.059 1.00 27.45 341 GLN B C 1
ATOM 4940 O O . GLN B 1 341 ? 37.624 52.696 30.516 1.00 29.10 341 GLN B O 1
ATOM 4946 N N . GLY B 1 342 ? 39.024 54.445 30.449 1.00 27.97 342 GLY B N 1
ATOM 4947 C CA . GLY B 1 342 ? 38.716 54.763 29.069 1.00 30.92 342 GLY B CA 1
ATOM 4948 C C . GLY B 1 342 ? 37.499 55.646 28.843 1.00 29.73 342 GLY B C 1
ATOM 4949 O O . GLY B 1 342 ? 37.257 56.051 27.700 1.00 33.01 342 GLY B O 1
ATOM 4950 N N . SER B 1 343 ? 36.740 55.988 29.886 1.00 30.29 343 SER B N 1
ATOM 4951 C CA . SER B 1 343 ? 35.497 56.719 29.660 1.00 29.41 343 SER B CA 1
ATOM 4952 C C . SER B 1 343 ? 35.700 58.220 29.520 1.00 29.99 343 SER B C 1
ATOM 4953 O O . SER B 1 343 ? 34.798 58.905 29.025 1.00 26.24 343 SER B O 1
ATOM 4956 N N . LYS B 1 344 ? 36.851 58.750 29.924 1.00 22.71 344 LYS B N 1
ATOM 4957 C CA . LYS B 1 344 ? 37.134 60.168 29.787 1.00 26.37 344 LYS B CA 1
ATOM 4958 C C . LYS B 1 344 ? 38.335 60.352 28.873 1.00 28.54 344 LYS B C 1
ATOM 4959 O O . LYS B 1 344 ? 39.148 59.439 28.696 1.00 27.77 344 LYS B O 1
ATOM 4965 N N . GLN B 1 345 ? 38.450 61.558 28.308 1.00 26.04 345 GLN B N 1
ATOM 4966 C CA . GLN B 1 345 ? 39.410 61.821 27.242 1.00 27.32 345 GLN B CA 1
ATOM 4967 C C . GLN B 1 345 ? 40.044 63.194 27.405 1.00 29.95 345 GLN B C 1
ATOM 4968 O O . GLN B 1 345 ? 39.344 64.184 27.647 1.00 26.10 345 GLN B O 1
ATOM 4974 N N . ALA B 1 346 ? 41.369 63.247 27.257 1.00 24.78 346 ALA B N 1
ATOM 4975 C CA . ALA B 1 346 ? 42.118 64.496 27.320 1.00 23.44 346 ALA B CA 1
ATOM 4976 C C . ALA B 1 346 ? 42.216 65.099 25.924 1.00 22.88 346 ALA B C 1
ATOM 4977 O O . ALA B 1 346 ? 42.512 64.388 24.958 1.00 24.68 346 ALA B O 1
ATOM 4979 N N . PHE B 1 347 ? 41.976 66.406 25.821 1.00 23.70 347 PHE B N 1
ATOM 4980 C CA . PHE B 1 347 ? 42.074 67.128 24.561 1.00 21.21 347 PHE B CA 1
ATOM 4981 C C . PHE B 1 347 ? 43.072 68.258 24.704 1.00 22.14 347 PHE B C 1
ATOM 4982 O O . PHE B 1 347 ? 43.143 68.901 25.758 1.00 21.11 347 PHE B O 1
ATOM 4990 N N . PHE B 1 348 ? 43.829 68.495 23.635 1.00 21.46 348 PHE B N 1
ATOM 4991 C CA . PHE B 1 348 ? 44.837 69.542 23.608 1.00 23.64 348 PHE B CA 1
ATOM 4992 C C . PHE B 1 348 ? 44.507 70.534 22.503 1.00 22.11 348 PHE B C 1
ATOM 4993 O O . PHE B 1 348 ? 43.707 70.255 21.606 1.00 21.57 348 PHE B O 1
ATOM 5001 N N . LEU B 1 349 ? 45.111 71.716 22.589 1.00 24.12 349 LEU B N 1
ATOM 5002 C CA . LEU B 1 349 ? 44.776 72.817 21.698 1.00 24.97 349 LEU B CA 1
ATOM 5003 C C . LEU B 1 349 ? 46.043 73.392 21.089 1.00 24.13 349 LEU B C 1
ATOM 5004 O O . LEU B 1 349 ? 46.999 73.676 21.812 1.00 23.90 349 LEU B O 1
ATOM 5009 N N . LYS B 1 350 ? 46.048 73.576 19.764 1.00 26.00 350 LYS B N 1
ATOM 5010 C CA . LYS B 1 350 ? 47.221 74.161 19.121 1.00 28.73 350 LYS B CA 1
ATOM 5011 C C . LYS B 1 350 ? 47.495 75.575 19.624 1.00 29.48 350 LYS B C 1
ATOM 5012 O O . LYS B 1 350 ? 48.645 76.022 19.619 1.00 28.62 350 LYS B O 1
ATOM 5018 N N . HIS B 1 351 ? 46.467 76.296 20.056 1.00 23.83 351 HIS B N 1
ATOM 5019 C CA . HIS B 1 351 ? 46.650 77.640 20.600 1.00 26.69 351 HIS B CA 1
ATOM 5020 C C . HIS B 1 351 ? 46.335 77.663 22.091 1.00 24.40 351 HIS B C 1
ATOM 5021 O O . HIS B 1 351 ? 45.713 78.591 22.601 1.00 26.00 351 HIS B O 1
ATOM 5028 N N . GLU B 1 352 ? 46.814 76.633 22.812 1.00 24.60 352 GLU B N 1
ATOM 5029 C CA . GLU B 1 352 ? 46.450 76.441 24.218 1.00 25.19 352 GLU B CA 1
ATOM 5030 C C . GLU B 1 352 ? 46.813 77.641 25.095 1.00 22.96 352 GLU B C 1
ATOM 5031 O O . GLU B 1 352 ? 46.126 77.916 26.085 1.00 24.30 352 GLU B O 1
ATOM 5037 N N . GLY B 1 353 ? 47.883 78.355 24.780 1.00 22.94 353 GLY B N 1
ATOM 5038 C CA . GLY B 1 353 ? 48.213 79.440 25.680 1.00 23.79 353 GLY B CA 1
ATOM 5039 C C . GLY B 1 353 ? 47.410 80.712 25.480 1.00 23.62 353 GLY B C 1
ATOM 5040 O O . GLY B 1 353 ? 47.503 81.624 26.305 1.00 25.85 353 GLY B O 1
ATOM 5041 N N . TYR B 1 354 ? 46.588 80.766 24.434 1.00 21.41 354 TYR B N 1
ATOM 5042 C CA . TYR B 1 354 ? 45.942 81.992 23.984 1.00 20.60 354 TYR B CA 1
ATOM 5043 C C . TYR B 1 354 ? 44.455 82.052 24.304 1.00 21.68 354 TYR B C 1
ATOM 5044 O O . TYR B 1 354 ? 43.782 82.993 23.871 1.00 23.33 354 TYR B O 1
ATOM 5053 N N . LEU B 1 355 ? 43.927 81.079 25.051 1.00 21.78 355 LEU B N 1
ATOM 5054 C CA . LEU B 1 355 ? 42.483 81.024 25.277 1.00 21.89 355 LEU B CA 1
ATOM 5055 C C . LEU B 1 355 ? 41.953 82.321 25.873 1.00 26.00 355 LEU B C 1
ATOM 5056 O O . LEU B 1 355 ? 40.936 82.860 25.413 1.00 26.74 355 LEU B O 1
ATOM 5061 N N . GLY B 1 356 ? 42.616 82.829 26.918 1.00 22.12 356 GLY B N 1
ATOM 5062 C CA . GLY B 1 356 ? 42.101 84.009 27.596 1.00 22.60 356 GLY B CA 1
ATOM 5063 C C . GLY B 1 356 ? 42.253 85.271 26.768 1.00 21.58 356 GLY B C 1
ATOM 5064 O O . GLY B 1 356 ? 41.355 86.122 26.734 1.00 22.13 356 GLY B O 1
ATOM 5065 N N . ALA B 1 357 ? 43.408 85.434 26.123 1.00 21.35 357 ALA B N 1
ATOM 5066 C CA . ALA B 1 357 ? 43.584 86.582 25.245 1.00 23.16 357 ALA B CA 1
ATOM 5067 C C . ALA B 1 357 ? 42.581 86.541 24.101 1.00 22.03 357 ALA B C 1
ATOM 5068 O O . ALA B 1 357 ? 42.072 87.585 23.673 1.00 22.51 357 ALA B O 1
ATOM 5070 N N . MET B 1 358 ? 42.275 85.341 23.596 1.00 21.53 358 MET B N 1
ATOM 5071 C CA A MET B 1 358 ? 41.295 85.231 22.524 0.84 22.73 358 MET B CA 1
ATOM 5072 C CA B MET B 1 358 ? 41.293 85.224 22.526 0.16 23.88 358 MET B CA 1
ATOM 5073 C C . MET B 1 358 ? 39.913 85.643 23.012 1.00 23.01 358 MET B C 1
ATOM 5074 O O . MET B 1 358 ? 39.207 86.394 22.330 1.00 24.63 358 MET B O 1
ATOM 5083 N N . GLY B 1 359 ? 39.513 85.166 24.196 1.00 24.04 359 GLY B N 1
ATOM 5084 C CA . GLY B 1 359 ? 38.244 85.602 24.762 1.00 24.40 359 GLY B CA 1
ATOM 5085 C C . GLY B 1 359 ? 38.185 87.109 24.920 1.00 24.78 359 GLY B C 1
ATOM 5086 O O . GLY B 1 359 ? 37.187 87.745 24.575 1.00 24.24 359 GLY B O 1
ATOM 5087 N N . ALA B 1 360 ? 39.259 87.705 25.450 1.00 23.85 360 ALA B N 1
ATOM 5088 C CA . ALA B 1 360 ? 39.289 89.155 25.602 1.00 22.92 360 ALA B CA 1
ATOM 5089 C C . ALA B 1 360 ? 39.207 89.851 24.246 1.00 29.13 360 ALA B C 1
ATOM 5090 O O . ALA B 1 360 ? 38.493 90.853 24.092 1.00 27.08 360 ALA B O 1
ATOM 5092 N N . PHE B 1 361 ? 39.936 89.338 23.252 1.00 23.98 361 PHE B N 1
ATOM 5093 C CA . PHE B 1 361 ? 39.903 89.944 21.923 1.00 26.06 361 PHE B CA 1
ATOM 5094 C C . PHE B 1 361 ? 38.483 89.959 21.368 1.00 25.70 361 PHE B C 1
ATOM 5095 O O . PHE B 1 361 ? 38.027 90.963 20.814 1.00 28.16 361 PHE B O 1
ATOM 5103 N N . LEU B 1 362 ? 37.765 88.850 21.524 1.00 25.65 362 LEU B N 1
ATOM 5104 C CA . LEU B 1 362 ? 36.419 88.763 20.973 1.00 27.44 362 LEU B CA 1
ATOM 5105 C C . LEU B 1 362 ? 35.482 89.778 21.620 1.00 26.42 362 LEU B C 1
ATOM 5106 O O . LEU B 1 362 ? 34.631 90.370 20.946 1.00 29.95 362 LEU B O 1
ATOM 5111 N N . SER B 1 363 ? 35.636 90.013 22.921 1.00 28.98 363 SER B N 1
ATOM 5112 C CA A SER B 1 363 ? 34.788 90.992 23.595 0.44 33.03 363 SER B CA 1
ATOM 5113 C CA B SER B 1 363 ? 34.793 90.993 23.600 0.56 33.13 363 SER B CA 1
ATOM 5114 C C . SER B 1 363 ? 35.031 92.400 23.063 1.00 33.43 363 SER B C 1
ATOM 5115 O O . SER B 1 363 ? 34.082 93.165 22.856 1.00 35.20 363 SER B O 1
ATOM 5120 N N . ALA B 1 364 ? 36.294 92.768 22.839 1.00 32.68 364 ALA B N 1
ATOM 5121 C CA . ALA B 1 364 ? 36.587 94.107 22.326 1.00 34.19 364 ALA B CA 1
ATOM 5122 C C . ALA B 1 364 ? 36.132 94.253 20.880 1.00 34.06 364 ALA B C 1
ATOM 5123 O O . ALA B 1 364 ? 35.651 95.324 20.474 1.00 38.09 364 ALA B O 1
ATOM 5125 N N . SER B 1 365 ? 36.298 93.196 20.083 1.00 36.67 365 SER B N 1
ATOM 5126 C CA . SER B 1 365 ? 35.813 93.212 18.705 1.00 44.41 365 SER B CA 1
ATOM 5127 C C . SER B 1 365 ? 34.315 93.470 18.652 1.00 47.21 365 SER B C 1
ATOM 5128 O O . SER B 1 365 ? 33.831 94.205 17.781 1.00 44.92 365 SER B O 1
ATOM 5131 N N . ARG B 1 366 ? 33.569 92.865 19.578 1.00 43.79 366 ARG B N 1
ATOM 5132 C CA . ARG B 1 366 ? 32.130 93.091 19.670 1.00 49.54 366 ARG B CA 1
ATOM 5133 C C . ARG B 1 366 ? 31.817 94.546 20.005 1.00 53.22 366 ARG B C 1
ATOM 5134 O O . ARG B 1 366 ? 30.863 95.126 19.470 1.00 56.76 366 ARG B O 1
ATOM 5142 N N . HIS B 1 367 ? 32.617 95.160 20.883 1.00 56.18 367 HIS B N 1
ATOM 5143 C CA . HIS B 1 367 ? 32.374 96.553 21.251 1.00 59.98 367 HIS B CA 1
ATOM 5144 C C . HIS B 1 367 ? 32.628 97.494 20.080 1.00 60.50 367 HIS B C 1
ATOM 5145 O O . HIS B 1 367 ? 31.905 98.482 19.906 1.00 62.28 367 HIS B O 1
ATOM 5152 N N . SER B 1 368 ? 33.644 97.213 19.268 1.00 48.28 368 SER B N 1
ATOM 5153 C CA . SER B 1 368 ? 33.974 98.101 18.160 1.00 47.93 368 SER B CA 1
ATOM 5154 C C . SER B 1 368 ? 33.170 97.803 16.898 1.00 57.43 368 SER B C 1
ATOM 5155 O O . SER B 1 368 ? 33.333 98.512 15.896 1.00 52.69 368 SER B O 1
ATOM 5158 N N . SER B 1 369 ? 32.296 96.797 16.931 1.00 56.98 369 SER B N 1
ATOM 5159 C CA . SER B 1 369 ? 31.416 96.491 15.802 1.00 65.56 369 SER B CA 1
ATOM 5160 C C . SER B 1 369 ? 30.049 97.147 15.967 1.00 69.68 369 SER B C 1
ATOM 5161 O O . SER B 1 369 ? 29.951 98.307 16.366 1.00 72.64 369 SER B O 1
#

InterPro domains:
  IPR004567 Type II pantothenate kinase [PF03630] (21-354)
  IPR004567 Type II pantothenate kinase [PTHR12280] (20-356)
  IPR004567 Type II pantothenate kinase [TIGR00555] (20-355)
  IPR043129 ATPase, nucleotide binding domain [SSF53067] (21-123)
  IPR043129 ATPase, nucleotide binding domain [SSF53067] (100-354)